Protein AF-A0A7V5KHJ9-F1 (afdb_monomer)

Sequence (551 aa):
MRNWPEVLVVVAAVSFSAGIIAHALFMPPSRAYLGFVQVDQPVYYACARELFENGNGIFYANPYSNLPDSPRLFSHLYFILVGWFWHLTGISFTWIDGFVRLLLGPIFLLLAAKIFRLIHGWSRTANWLLALMLVGGGLAWAVALLATSTDLLTSDLAQAKSGSWFEFVFFCFKDQFFNAEGGYGDWQISLIRNLMYSPEVFYHLLYFATVLAFLRSSYWLGVLGVFLTWWSHPYTGLALAGVSGLWLAVESFQGTRPARAPFAAVCAITAVFVYYYAVFLPNDPEYRSVYDQMKQFSAHMLLSQIIPAYGLVFPLGVAAFWPKYFRPQWQRPEIRFVVCWFVVTGFLNYHDKLMPFGPKVQPLHFSHGYLYAALALLLPLGLHAIVSELRPQRAQRLMERWAVILCFLHLPDNILWCAHTVINLPRKSIVFAPLKEEIELLKDLESIPTTETIIEHSLRVGGGNVTRLIPVLTHHRAVYAHLFNTPYAEQKQVLVGDFITSPSKKLVKETSATAILVDRDQLPLLKEKLGDSVGSVILEHGDTIVVKCDP

Nearest PDB structures (foldseek):
  8if8-assembly1_C  TM=4.961E-01  e=8.139E-06  Mycobacterium tuberculosis H37Rv
  9gaw-assembly1_O  TM=1.919E-01  e=2.291E+00  Homo sapiens
  4d2c-assembly1_A  TM=1.106E-01  e=1.253E+00  Streptococcus thermophilus LMG 18311
  5k3i-assembly3_F  TM=1.368E-01  e=4.375E+00  Caenorhabditis elegans

pLDDT: mean 93.82, std 7.07, range [52.75, 98.88]

Mean predicted aligned error: 4.48 Å

Solvent-accessible surface area (backbone atoms only — not comparable to full-atom values): 27800 Å² total; per-residue (Å²): 124,93,61,51,43,63,51,49,46,40,53,51,34,37,51,54,37,47,53,58,55,51,47,64,81,69,54,56,90,65,36,36,73,42,66,28,73,43,81,68,50,51,54,56,48,11,47,13,51,21,16,70,75,62,34,76,65,61,30,11,26,62,44,40,40,45,57,94,78,52,62,57,75,46,64,40,50,59,32,41,56,51,22,52,51,30,72,76,66,69,54,52,67,46,58,52,44,52,46,43,19,48,56,42,28,32,49,27,54,50,37,47,48,50,48,50,36,72,74,65,50,89,46,76,38,44,42,30,44,48,34,25,48,50,54,22,33,15,32,17,53,60,54,6,53,52,51,34,52,48,48,69,72,70,50,87,73,83,75,73,65,95,72,54,72,67,58,50,54,50,49,46,30,52,51,34,25,54,59,44,35,48,83,53,61,86,36,20,45,29,50,56,53,31,49,71,37,41,68,53,26,53,53,44,31,41,50,35,51,19,51,46,26,44,71,68,68,38,44,68,60,18,43,52,27,41,50,53,30,39,42,47,35,66,65,61,15,51,50,51,42,47,18,51,37,52,28,25,48,54,37,37,73,67,65,80,52,95,22,58,67,49,29,53,49,42,50,51,49,48,51,54,51,47,40,44,67,72,52,56,46,55,71,38,69,54,52,36,40,23,52,56,52,50,50,69,46,80,40,72,75,56,79,84,36,49,46,26,56,40,25,69,45,47,64,32,14,58,40,24,66,43,64,89,62,26,60,72,47,57,77,38,68,63,50,43,39,41,49,30,33,33,53,43,31,45,45,51,36,39,35,62,76,75,35,77,88,52,89,58,67,31,23,37,74,45,29,56,16,53,35,46,50,26,26,42,69,30,25,68,52,6,47,48,44,53,40,37,74,75,38,60,97,47,24,77,69,48,47,36,55,49,24,48,51,52,27,63,64,15,31,55,33,37,51,53,50,50,54,52,48,58,76,40,34,67,77,74,10,69,54,18,36,32,50,30,66,51,55,52,45,41,52,58,54,47,66,51,92,66,76,38,21,32,37,66,52,57,54,89,72,61,81,80,49,57,47,51,41,34,33,49,70,27,80,34,24,21,50,58,40,39,81,62,61,11,47,51,28,71,62,35,48,49,52,43,51,47,35,47,76,56,54,38,59,66,54,36,40,76,54,51,22,37,24,39,38,30,32,58,87,52,46,64,58,48,39,69,55,34,41,86,36,51,54,60,74,78,44,79,51,89,61,39,30,32,28,33,30,69,82

Secondary structure (DSSP, 8-state):
-TTHHHHHHHHHHHHHHHHHHHGGGS--TTB------STTHHHHHHHHHHHHHSS-SS-B--TT---TT----B--HHHHHHHHHHHHH---HHHHHHHHHHHHHHHHHHHHHHHHHHHH-S-HHHHHHHHHHHH---SHHHHHHHHHHHHHHHS------SS-HHHHHHHHHHHHHHHHHGGGGGGT-SGGGGGG-HHHHHHHHHHHHHHHHHHTT-HHHHHHHHHHHHHH-HHHHHHHHHHHHHHHHHHHHHTSSS-HHHHHHHHHHHHHHHHIIIIIGGGSHHHHHHHHHHHHS-----GGGHHHHHTTHHHHHHGGG-HHHHHHHTTSHHHHHHHHHHHHHHHHHTHHHH-TTS----GGGGTTTHHHHHHHHHHHHHHHHHHHHH-GGGHHHHHHHHHHHHHHHHHHHHHHHHHHHHHHHHHH-TTTS-BHHHHHHHHHHHTSSS--EEEE---SSSTT-HHHHHHHHSS-EESS--TTTSTTHHHHHHHHHHHHHS--HHHHHHHT-SEEEEEGGGHHHHHHHHGGGEEEEEEEETTEEEEEE--

Structure (mmCIF, N/CA/C/O backbone):
data_AF-A0A7V5KHJ9-F1
#
_entry.id   AF-A0A7V5KHJ9-F1
#
loop_
_atom_site.group_PDB
_atom_site.id
_atom_site.type_symbol
_atom_site.label_atom_id
_atom_site.label_alt_id
_atom_site.label_comp_id
_atom_site.label_asym_id
_atom_site.label_entity_id
_atom_site.label_seq_id
_atom_site.pdbx_PDB_ins_code
_atom_site.Cartn_x
_atom_site.Cartn_y
_atom_site.Cartn_z
_atom_site.occupancy
_atom_site.B_iso_or_equiv
_atom_site.auth_seq_id
_atom_site.auth_comp_id
_atom_site.auth_asym_id
_atom_site.auth_atom_id
_atom_site.pdbx_PDB_model_num
ATOM 1 N N . MET A 1 1 ? -26.989 17.628 10.004 1.00 74.56 1 MET A N 1
ATOM 2 C CA . MET A 1 1 ? -27.085 16.530 9.014 1.00 74.56 1 MET A CA 1
ATOM 3 C C . MET A 1 1 ? -26.601 15.231 9.645 1.00 74.56 1 MET A C 1
ATOM 5 O O . MET A 1 1 ? -25.564 15.251 10.294 1.00 74.56 1 MET A O 1
ATOM 9 N N . ARG A 1 2 ? -27.350 14.127 9.528 1.00 90.06 2 ARG A N 1
ATOM 10 C CA . ARG A 1 2 ? -27.015 12.851 10.195 1.00 90.06 2 ARG A CA 1
ATOM 11 C C . ARG A 1 2 ? -25.802 12.149 9.562 1.00 90.06 2 ARG A C 1
ATOM 13 O O . ARG A 1 2 ? -24.950 11.683 10.310 1.00 90.06 2 ARG A O 1
ATOM 20 N N . ASN A 1 3 ? -25.693 12.187 8.232 1.00 95.25 3 ASN A N 1
ATOM 21 C CA . ASN A 1 3 ? -24.713 11.430 7.435 1.00 95.25 3 ASN A CA 1
ATOM 22 C C . ASN A 1 3 ? -23.603 12.315 6.830 1.00 95.25 3 ASN A C 1
ATOM 24 O O . ASN A 1 3 ? -23.093 12.029 5.751 1.00 95.25 3 ASN A O 1
ATOM 28 N N . TRP A 1 4 ? -23.293 13.461 7.449 1.00 97.62 4 TRP A N 1
ATOM 29 C CA . TRP A 1 4 ? -22.321 14.391 6.861 1.00 97.62 4 TRP A CA 1
ATOM 30 C C . TRP A 1 4 ? -20.896 13.816 6.750 1.00 97.62 4 TRP A C 1
ATOM 32 O O . TRP A 1 4 ? -20.259 14.139 5.752 1.00 97.62 4 TRP A O 1
ATOM 42 N N . PRO A 1 5 ? -20.384 12.968 7.675 1.00 97.88 5 PRO A N 1
ATOM 43 C CA . PRO A 1 5 ? -19.052 12.378 7.510 1.00 97.88 5 PRO A CA 1
ATOM 44 C C . PRO A 1 5 ? -18.979 11.449 6.298 1.00 97.88 5 PRO A C 1
ATOM 46 O O . PRO A 1 5 ? -17.992 11.453 5.573 1.00 97.88 5 PRO A O 1
ATOM 49 N N . GLU A 1 6 ? -20.042 10.682 6.054 1.00 98.00 6 GLU A N 1
ATOM 50 C CA . GLU A 1 6 ? -20.153 9.789 4.904 1.00 98.00 6 GLU A CA 1
ATOM 51 C C . GLU A 1 6 ? -20.200 10.579 3.583 1.00 98.00 6 GLU A C 1
ATOM 53 O O . GLU A 1 6 ? -19.538 10.215 2.616 1.00 98.00 6 GLU A O 1
ATOM 58 N N . VAL A 1 7 ? -20.924 11.703 3.544 1.00 98.00 7 VAL A N 1
ATOM 59 C CA . VAL A 1 7 ? -20.916 12.601 2.374 1.00 98.00 7 VAL A CA 1
ATOM 60 C C . VAL A 1 7 ? -19.541 13.241 2.187 1.00 98.00 7 VAL A C 1
ATOM 62 O O . VAL A 1 7 ? -19.020 13.243 1.074 1.00 98.00 7 VAL A O 1
ATOM 65 N N . LEU A 1 8 ? -18.933 13.743 3.269 1.00 97.12 8 LEU A N 1
ATOM 66 C CA . LEU A 1 8 ? -17.599 14.340 3.240 1.00 97.12 8 LEU A CA 1
ATOM 67 C C . LEU A 1 8 ? -16.577 13.363 2.661 1.00 97.12 8 LEU A C 1
ATOM 69 O O . LEU A 1 8 ? -15.805 13.753 1.793 1.00 97.12 8 LEU A O 1
ATOM 73 N N . VAL A 1 9 ? -16.573 12.107 3.118 1.00 96.25 9 VAL A N 1
ATOM 74 C CA . VAL A 1 9 ? -15.572 11.139 2.668 1.00 96.25 9 VAL A CA 1
ATOM 75 C C . VAL A 1 9 ? -15.759 10.750 1.205 1.00 96.25 9 VAL A C 1
ATOM 77 O O . VAL A 1 9 ? -14.768 10.607 0.500 1.00 96.25 9 VAL A O 1
ATOM 80 N N . VAL A 1 10 ? -17.000 10.640 0.717 1.00 97.94 10 VAL A N 1
ATOM 81 C CA . VAL A 1 10 ? -17.261 10.384 -0.709 1.00 97.94 10 VAL A CA 1
ATOM 82 C C . VAL A 1 10 ? -16.743 11.546 -1.545 1.00 97.94 10 VAL A C 1
ATOM 84 O O . VAL A 1 10 ? -16.006 11.322 -2.501 1.00 97.94 10 VAL A O 1
ATOM 87 N N . VAL A 1 11 ? -17.064 12.783 -1.157 1.00 97.81 11 VAL A N 1
ATOM 88 C CA . VAL A 1 11 ? -16.577 13.976 -1.861 1.00 97.81 11 VAL A CA 1
ATOM 89 C C . VAL A 1 11 ? -15.051 14.022 -1.832 1.00 97.81 11 VAL A C 1
ATOM 91 O O . VAL A 1 11 ? -14.438 14.186 -2.883 1.00 97.81 11 VAL A O 1
ATOM 94 N N . ALA A 1 12 ? -14.428 13.820 -0.670 1.00 96.81 12 ALA A N 1
ATOM 95 C CA . ALA A 1 12 ? -12.976 13.851 -0.521 1.00 96.81 12 ALA A CA 1
ATOM 96 C C . ALA A 1 12 ? -12.289 12.759 -1.353 1.00 96.81 12 ALA A C 1
ATOM 98 O O . ALA A 1 12 ? -11.330 13.048 -2.064 1.00 96.81 12 ALA A O 1
ATOM 99 N N . ALA A 1 13 ? -12.808 11.529 -1.324 1.00 97.12 13 ALA A N 1
ATOM 100 C CA . ALA A 1 13 ? -12.238 10.402 -2.050 1.00 97.12 13 ALA A CA 1
ATOM 101 C C . ALA A 1 13 ? -12.359 10.553 -3.569 1.00 97.12 13 ALA A C 1
ATOM 103 O O . ALA A 1 13 ? -11.391 10.311 -4.294 1.00 97.12 13 ALA A O 1
ATOM 104 N N . VAL A 1 14 ? -13.524 11.005 -4.045 1.00 97.50 14 VAL A N 1
ATOM 105 C CA . VAL A 1 14 ? -13.737 11.312 -5.462 1.00 97.50 14 VAL A CA 1
ATOM 106 C C . VAL A 1 14 ? -12.848 12.474 -5.885 1.00 97.50 14 VAL A C 1
ATOM 108 O O . VAL A 1 14 ? -12.182 12.362 -6.903 1.00 97.50 14 VAL A O 1
ATOM 111 N N . SER A 1 15 ? -12.764 13.548 -5.097 1.00 96.62 15 SER A N 1
ATOM 112 C CA . SER A 1 15 ? -11.935 14.719 -5.425 1.00 96.62 15 SER A CA 1
ATOM 113 C C . SER A 1 15 ? -10.451 14.366 -5.485 1.00 96.62 15 SER A C 1
ATOM 115 O O . SER A 1 15 ? -9.763 14.774 -6.414 1.00 96.62 15 SER A O 1
ATOM 117 N N . PHE A 1 16 ? -9.963 13.570 -4.532 1.00 95.62 16 PHE A N 1
ATOM 118 C CA . PHE A 1 16 ? -8.582 13.101 -4.512 1.00 95.62 16 PHE A CA 1
ATOM 119 C C . PHE A 1 16 ? -8.267 12.242 -5.743 1.00 95.62 16 PHE A C 1
ATOM 121 O O . PHE A 1 16 ? -7.328 12.532 -6.482 1.00 95.62 16 PHE A O 1
ATOM 128 N N . SER A 1 17 ? -9.097 11.232 -6.014 1.00 95.62 17 SER A N 1
ATOM 129 C CA . SER A 1 17 ? -8.905 10.321 -7.149 1.00 95.62 17 SER A CA 1
ATOM 130 C C . SER A 1 17 ? -9.048 11.046 -8.492 1.00 95.62 17 SER A C 1
ATOM 132 O O . SER A 1 17 ? -8.240 10.852 -9.398 1.00 95.62 17 SER A O 1
ATOM 134 N N . ALA A 1 18 ? -10.034 11.937 -8.607 1.00 95.62 18 ALA A N 1
ATOM 135 C CA . ALA A 1 18 ? -10.229 12.776 -9.781 1.00 95.62 18 ALA A CA 1
ATOM 136 C C . ALA A 1 18 ? -9.063 13.747 -9.980 1.00 95.62 18 ALA A C 1
ATOM 138 O O . ALA A 1 18 ? -8.682 13.973 -11.119 1.00 95.62 18 ALA A O 1
ATOM 139 N N . GLY A 1 19 ? -8.455 14.273 -8.912 1.00 95.25 19 GLY A N 1
ATOM 140 C CA . GLY A 1 19 ? -7.255 15.109 -9.000 1.00 95.25 19 GLY A CA 1
ATOM 141 C C . GLY A 1 19 ? -6.078 14.378 -9.649 1.00 95.25 19 GLY A C 1
ATOM 142 O O . GLY A 1 19 ? -5.422 14.930 -10.528 1.00 95.25 19 GLY A O 1
ATOM 143 N N . ILE A 1 20 ? -5.864 13.107 -9.294 1.00 94.69 20 ILE A N 1
ATOM 144 C CA . ILE A 1 20 ? -4.830 12.252 -9.901 1.00 94.69 20 ILE A CA 1
ATOM 145 C C . ILE A 1 20 ? -5.108 12.014 -11.392 1.00 94.69 20 ILE A C 1
ATOM 147 O O . ILE A 1 20 ? -4.185 12.042 -12.205 1.00 94.69 20 ILE A O 1
ATOM 151 N N . ILE A 1 21 ? -6.372 11.801 -11.761 1.00 94.19 21 ILE A N 1
ATOM 152 C CA . ILE A 1 21 ? -6.788 11.557 -13.152 1.00 94.19 21 ILE A CA 1
ATOM 153 C C . ILE A 1 21 ? -6.770 12.844 -13.980 1.00 94.19 21 ILE A C 1
ATOM 155 O O . ILE A 1 21 ? -6.375 12.826 -15.142 1.00 94.19 21 ILE A O 1
ATOM 159 N N . ALA A 1 22 ? -7.129 13.980 -13.382 1.00 94.75 22 ALA A N 1
ATOM 160 C CA . ALA A 1 22 ? -7.179 15.278 -14.045 1.00 94.75 22 ALA A CA 1
ATOM 161 C C . ALA A 1 22 ? -5.815 15.702 -14.598 1.00 94.75 22 ALA A C 1
ATOM 163 O O . ALA A 1 22 ? -5.767 16.422 -15.591 1.00 94.75 22 ALA A O 1
ATOM 164 N N . HIS A 1 23 ? -4.710 15.207 -14.030 1.00 93.38 23 HIS A N 1
ATOM 165 C CA . HIS A 1 23 ? -3.379 15.394 -14.603 1.00 93.38 23 HIS A CA 1
ATOM 166 C C . HIS A 1 23 ? -3.293 14.975 -16.074 1.00 93.38 23 HIS A C 1
ATOM 168 O O . HIS A 1 23 ? -2.587 15.643 -16.822 1.00 93.38 23 HIS A O 1
ATOM 174 N N . ALA A 1 24 ? -4.045 13.961 -16.514 1.00 92.81 24 ALA A N 1
ATOM 175 C CA . ALA A 1 24 ? -4.109 13.553 -17.918 1.00 92.81 24 ALA A CA 1
ATOM 176 C C . ALA A 1 24 ? -4.522 14.695 -18.867 1.00 92.81 24 ALA A C 1
ATOM 178 O O . ALA A 1 24 ? -4.112 14.706 -20.023 1.00 92.81 24 ALA A O 1
ATOM 179 N N . LEU A 1 25 ? -5.302 15.667 -18.377 1.00 92.56 25 LEU A N 1
ATOM 180 C CA . LEU A 1 25 ? -5.793 16.812 -19.150 1.00 92.56 25 LEU A CA 1
ATOM 181 C C . LEU A 1 25 ? -4.789 17.970 -19.225 1.00 92.56 25 LEU A C 1
ATOM 183 O O . LEU A 1 25 ? -4.914 18.831 -20.091 1.00 92.56 25 LEU A O 1
ATOM 187 N N . PHE A 1 26 ? -3.815 18.011 -18.312 1.00 90.50 26 PHE A N 1
ATOM 188 C CA . PHE A 1 26 ? -2.888 19.136 -18.146 1.00 90.50 26 PHE A CA 1
ATOM 189 C C . PHE A 1 26 ? -1.421 18.739 -18.355 1.00 90.50 26 PHE A C 1
ATOM 191 O O . PHE A 1 26 ? -0.519 19.502 -18.002 1.00 90.50 26 PHE A O 1
ATOM 198 N N . MET A 1 27 ? -1.160 17.546 -18.899 1.00 88.25 27 MET A N 1
ATOM 199 C CA . MET A 1 27 ? 0.205 17.120 -19.199 1.00 88.25 27 MET A CA 1
ATOM 200 C C . MET A 1 27 ? 0.820 17.974 -20.314 1.00 88.25 27 MET A C 1
ATOM 202 O O . MET A 1 27 ? 0.152 18.256 -21.312 1.00 88.25 27 MET A O 1
ATOM 206 N N . PRO A 1 28 ? 2.105 18.356 -20.193 1.00 90.44 28 PRO A N 1
ATOM 207 C CA . PRO A 1 28 ? 2.846 18.916 -21.313 1.00 90.44 28 PRO A CA 1
ATOM 208 C C . PRO A 1 28 ? 2.813 17.965 -22.522 1.00 90.44 28 PRO A C 1
ATOM 210 O O . PRO A 1 28 ? 2.883 16.752 -22.321 1.00 90.44 28 PRO A O 1
ATOM 213 N N . PRO A 1 29 ? 2.807 18.469 -23.771 1.00 91.06 29 PRO A N 1
ATOM 214 C CA . PRO A 1 29 ? 2.778 17.621 -24.970 1.00 91.06 29 PRO A CA 1
ATOM 215 C C . PRO A 1 29 ? 3.926 16.603 -25.078 1.00 91.06 29 PRO A C 1
ATOM 217 O O . PRO A 1 29 ? 3.782 15.595 -25.764 1.00 91.06 29 PRO A O 1
ATOM 220 N N . SER A 1 30 ? 5.051 16.855 -24.400 1.00 90.62 30 SER A N 1
ATOM 221 C CA . SER A 1 30 ? 6.228 15.976 -24.343 1.00 90.62 30 SER A CA 1
ATOM 222 C C . SER A 1 30 ? 6.110 14.827 -23.336 1.00 90.62 30 SER A C 1
ATOM 224 O O . SER A 1 30 ? 7.033 14.024 -23.205 1.00 90.62 30 SER A O 1
ATOM 226 N N . ARG A 1 31 ? 5.006 14.740 -22.590 1.00 91.81 31 ARG A N 1
ATOM 227 C CA . ARG A 1 31 ? 4.792 13.760 -21.521 1.00 91.81 31 ARG A CA 1
ATOM 228 C C . ARG A 1 31 ? 3.531 12.949 -21.798 1.00 91.81 31 ARG A C 1
ATOM 230 O O . ARG A 1 31 ? 2.519 13.493 -22.234 1.00 91.81 31 ARG A O 1
ATOM 237 N N . ALA A 1 32 ? 3.580 11.652 -21.522 1.00 92.44 32 ALA A N 1
ATOM 238 C CA . ALA A 1 32 ? 2.430 10.760 -21.626 1.00 92.44 32 ALA A CA 1
ATOM 239 C C . ALA A 1 32 ? 1.888 10.439 -20.231 1.00 92.44 32 ALA A C 1
ATOM 241 O O . ALA A 1 32 ? 2.655 10.159 -19.319 1.00 92.44 32 ALA A O 1
ATOM 242 N N . TYR A 1 33 ? 0.568 10.465 -20.051 1.00 94.44 33 TYR A N 1
ATOM 243 C CA . TYR A 1 33 ? -0.051 10.103 -18.777 1.00 94.44 33 TYR A CA 1
ATOM 244 C C . TYR A 1 33 ? -0.193 8.582 -18.652 1.00 94.44 33 TYR A C 1
ATOM 246 O O . TYR A 1 33 ? -0.931 7.975 -19.426 1.00 94.44 33 TYR A O 1
ATOM 254 N N . LEU A 1 34 ? 0.464 7.986 -17.652 1.00 92.56 34 LEU A N 1
ATOM 255 C CA . LEU A 1 34 ? 0.248 6.585 -17.263 1.00 92.56 34 LEU A CA 1
ATOM 256 C C . LEU A 1 34 ? -0.481 6.437 -15.921 1.00 92.56 34 LEU A C 1
ATOM 258 O O . LEU A 1 34 ? -1.033 5.374 -15.647 1.00 92.56 34 LEU A O 1
ATOM 262 N N . GLY A 1 35 ? -0.498 7.479 -15.084 1.00 89.94 35 GLY A N 1
ATOM 263 C CA . GLY A 1 35 ? -1.265 7.502 -13.833 1.00 89.94 35 GLY A CA 1
ATOM 264 C C . GLY A 1 35 ? -0.669 6.697 -12.670 1.00 89.94 35 GLY A C 1
ATOM 265 O O . GLY A 1 35 ? -1.200 6.758 -11.561 1.00 89.94 35 GLY A O 1
ATOM 266 N N . PHE A 1 36 ? 0.457 6.002 -12.871 1.00 92.00 36 PHE A N 1
ATOM 267 C CA . PHE A 1 36 ? 1.145 5.255 -11.815 1.00 92.00 36 PHE A CA 1
ATOM 268 C C . PHE A 1 36 ? 1.866 6.203 -10.850 1.00 92.00 36 PHE A C 1
ATOM 270 O O . PHE A 1 36 ? 2.854 6.860 -11.178 1.00 92.00 36 PHE A O 1
ATOM 277 N N . VAL A 1 37 ? 1.360 6.305 -9.629 1.00 91.19 37 VAL A N 1
ATOM 278 C CA . VAL A 1 37 ? 1.786 7.314 -8.653 1.00 91.19 37 VAL A CA 1
ATOM 279 C C . VAL A 1 37 ? 3.024 6.924 -7.842 1.00 91.19 37 VAL A C 1
ATOM 281 O O . VAL A 1 37 ? 3.583 7.768 -7.143 1.00 91.19 37 VAL A O 1
ATOM 284 N N . GLN A 1 38 ? 3.455 5.666 -7.937 1.00 89.56 38 GLN A N 1
ATOM 285 C CA . GLN A 1 38 ? 4.657 5.125 -7.305 1.00 89.56 38 GLN A CA 1
ATOM 286 C C . GLN A 1 38 ? 5.388 4.229 -8.306 1.00 89.56 38 GLN A C 1
ATOM 288 O O . GLN A 1 38 ? 4.754 3.554 -9.115 1.00 89.56 38 GLN A O 1
ATOM 293 N N . VAL A 1 39 ? 6.717 4.197 -8.208 1.00 86.38 39 VAL A N 1
ATOM 294 C CA . VAL A 1 39 ? 7.599 3.401 -9.074 1.00 86.38 39 VAL A CA 1
ATOM 295 C C . VAL A 1 39 ? 7.303 1.898 -9.067 1.00 86.38 39 VAL A C 1
ATOM 297 O O . VAL A 1 39 ? 7.525 1.256 -10.085 1.00 86.38 39 VAL A O 1
ATOM 300 N N . ASP A 1 40 ? 6.753 1.361 -7.975 1.00 88.62 40 ASP A N 1
ATOM 301 C CA . ASP A 1 40 ? 6.418 -0.063 -7.853 1.00 88.62 40 ASP A CA 1
ATOM 302 C C . ASP A 1 40 ? 5.034 -0.403 -8.431 1.00 88.62 40 ASP A C 1
ATOM 304 O O . ASP A 1 40 ? 4.736 -1.566 -8.674 1.00 88.62 40 ASP A O 1
ATOM 308 N N . GLN A 1 41 ? 4.165 0.582 -8.689 1.00 91.12 41 GLN A N 1
ATOM 309 C CA . GLN A 1 41 ? 2.826 0.301 -9.220 1.00 91.12 41 GLN A CA 1
ATOM 310 C C . GLN A 1 41 ? 2.798 -0.406 -10.581 1.00 91.12 41 GLN A C 1
ATOM 312 O O . GLN A 1 41 ? 1.966 -1.299 -10.744 1.00 91.12 41 GLN A O 1
ATOM 317 N N . PRO A 1 42 ? 3.672 -0.068 -11.549 1.00 92.31 42 PRO A N 1
ATOM 318 C CA . PRO A 1 42 ? 3.755 -0.785 -12.816 1.00 92.31 42 PRO A CA 1
ATOM 319 C C . PRO A 1 42 ? 3.962 -2.298 -12.651 1.00 92.31 42 PRO A C 1
ATOM 321 O O . PRO A 1 42 ? 3.442 -3.061 -13.460 1.00 92.31 42 PRO A O 1
ATOM 324 N N . VAL A 1 43 ? 4.620 -2.746 -11.573 1.00 94.38 43 VAL A N 1
ATOM 325 C CA . VAL A 1 43 ? 4.847 -4.173 -11.276 1.00 94.38 43 VAL A CA 1
ATOM 326 C C . VAL A 1 43 ? 3.528 -4.935 -11.187 1.00 94.38 43 VAL A C 1
ATOM 328 O O . VAL A 1 43 ? 3.409 -6.029 -11.728 1.00 94.38 43 VAL A O 1
ATOM 331 N N . TYR A 1 44 ? 2.509 -4.353 -10.552 1.00 94.88 44 TYR A N 1
ATOM 332 C CA . TYR A 1 44 ? 1.197 -4.988 -10.417 1.00 94.88 44 TYR A CA 1
ATOM 333 C C . TYR A 1 44 ? 0.530 -5.236 -11.774 1.00 94.88 44 TYR A C 1
ATOM 335 O O . TYR A 1 44 ? -0.173 -6.230 -11.952 1.00 94.88 44 TYR A O 1
ATOM 343 N N . TYR A 1 45 ? 0.773 -4.347 -12.734 1.00 95.12 45 TYR A N 1
ATOM 344 C CA . TYR A 1 45 ? 0.208 -4.417 -14.077 1.00 95.12 45 TYR A CA 1
ATOM 345 C C . TYR A 1 45 ? 1.011 -5.326 -15.002 1.00 95.12 45 TYR A C 1
ATOM 347 O O . TYR A 1 45 ? 0.405 -6.067 -15.770 1.00 95.12 45 TYR A O 1
ATOM 355 N N . ALA A 1 46 ? 2.337 -5.361 -14.849 1.00 96.62 46 ALA A N 1
ATOM 356 C CA . ALA A 1 46 ? 3.172 -6.392 -15.459 1.00 96.62 46 ALA A CA 1
ATOM 357 C C . ALA A 1 46 ? 2.712 -7.791 -15.012 1.00 96.62 46 ALA A C 1
ATOM 359 O O . ALA A 1 46 ? 2.437 -8.647 -15.842 1.00 96.62 46 ALA A O 1
ATOM 360 N N . CYS A 1 47 ? 2.488 -8.001 -13.708 1.00 97.38 47 CYS A N 1
ATOM 361 C CA . CYS A 1 47 ? 1.953 -9.266 -13.188 1.00 97.38 47 CYS A CA 1
ATOM 362 C C . CYS A 1 47 ? 0.560 -9.601 -13.754 1.00 97.38 47 CYS A C 1
ATOM 364 O O . CYS A 1 47 ? 0.267 -10.759 -14.044 1.00 97.38 47 CYS A O 1
ATOM 366 N N . ALA A 1 48 ? -0.313 -8.599 -13.906 1.00 97.44 48 ALA A N 1
ATOM 367 C CA . ALA A 1 48 ? -1.647 -8.789 -14.472 1.00 97.44 48 ALA A CA 1
ATOM 368 C C . ALA A 1 48 ? -1.610 -9.167 -15.963 1.00 97.44 48 ALA A C 1
ATOM 370 O O . ALA A 1 48 ? -2.418 -9.983 -16.406 1.00 97.44 48 ALA A O 1
ATOM 371 N N . ARG A 1 49 ? -0.675 -8.596 -16.728 1.00 96.19 49 ARG A N 1
ATOM 372 C CA . ARG A 1 49 ? -0.427 -8.928 -18.136 1.00 96.19 49 ARG A CA 1
ATOM 373 C C . ARG A 1 49 ? 0.142 -10.343 -18.283 1.00 96.19 49 ARG A C 1
ATOM 375 O O . ARG A 1 49 ? -0.383 -11.144 -19.058 1.00 96.19 49 ARG A O 1
ATOM 382 N N . GLU A 1 50 ? 1.119 -10.684 -17.444 1.00 96.75 50 GLU A N 1
ATOM 383 C CA . GLU A 1 50 ? 1.844 -11.962 -17.456 1.00 96.75 50 GLU A CA 1
ATOM 384 C C . GLU A 1 50 ? 0.935 -13.189 -17.285 1.00 96.75 50 GLU A C 1
ATOM 386 O O . GLU A 1 50 ? 1.268 -14.282 -17.739 1.00 96.75 50 GLU A O 1
ATOM 391 N N . LEU A 1 51 ? -0.253 -13.018 -16.690 1.00 97.19 51 LEU A N 1
ATOM 392 C CA . LEU A 1 51 ? -1.294 -14.052 -16.617 1.00 97.19 51 LEU A CA 1
ATOM 393 C C . LEU A 1 51 ? -1.676 -14.637 -17.979 1.00 97.19 51 LEU A C 1
ATOM 395 O O . LEU A 1 51 ? -2.060 -15.809 -18.031 1.00 97.19 51 LEU A O 1
ATOM 399 N N . PHE A 1 52 ? -1.594 -13.844 -19.047 1.00 96.19 52 PHE A N 1
ATOM 400 C CA . PHE A 1 52 ? -1.981 -14.253 -20.398 1.00 96.19 52 PHE A CA 1
ATOM 401 C C . PHE A 1 52 ? -0.787 -14.478 -21.320 1.00 96.19 52 PHE A C 1
ATOM 403 O O . PHE A 1 52 ? -0.894 -15.290 -22.233 1.00 96.19 52 PHE A O 1
ATOM 410 N N . GLU A 1 53 ? 0.342 -13.813 -21.075 1.00 93.38 53 GLU A N 1
ATOM 411 C CA . GLU A 1 53 ? 1.518 -13.922 -21.948 1.00 93.38 53 GLU A CA 1
ATOM 412 C C . GLU A 1 53 ? 2.328 -15.179 -21.665 1.00 93.38 53 GLU A C 1
ATOM 414 O O . GLU A 1 53 ? 2.553 -15.987 -22.561 1.00 93.38 53 GLU A O 1
ATOM 419 N N . ASN A 1 54 ? 2.688 -15.399 -20.399 1.00 92.69 54 ASN A N 1
ATOM 420 C CA . ASN A 1 54 ? 3.386 -16.611 -19.974 1.00 92.69 54 ASN A CA 1
ATOM 421 C C . ASN A 1 54 ? 2.660 -17.327 -18.832 1.00 92.69 54 ASN A C 1
ATOM 423 O O . ASN A 1 54 ? 3.270 -18.130 -18.129 1.00 92.69 54 ASN A O 1
ATOM 427 N N . GLY A 1 55 ? 1.365 -17.070 -18.644 1.00 95.38 55 GLY A N 1
ATOM 428 C CA . GLY A 1 55 ? 0.536 -17.657 -17.594 1.00 95.38 55 GLY A CA 1
ATOM 429 C C . GLY A 1 55 ? -0.511 -18.650 -18.105 1.00 95.38 55 GLY A C 1
ATOM 430 O O . GLY A 1 55 ? -0.389 -19.250 -19.174 1.00 95.38 55 GLY A O 1
ATOM 431 N N . ASN A 1 56 ? -1.536 -18.882 -17.287 1.00 96.62 56 ASN A N 1
ATOM 432 C CA . ASN A 1 56 ? -2.719 -19.676 -17.641 1.00 96.62 56 ASN A CA 1
ATOM 433 C C . ASN A 1 56 ? -4.041 -19.002 -17.218 1.00 96.62 56 ASN A C 1
ATOM 435 O O . ASN A 1 56 ? -5.049 -19.678 -17.015 1.00 96.62 56 ASN A O 1
ATOM 439 N N . GLY A 1 57 ? -4.023 -17.681 -17.020 1.00 96.62 57 GLY A N 1
ATOM 440 C CA . GLY A 1 57 ? -5.163 -16.891 -16.548 1.00 96.62 57 GLY A CA 1
ATOM 441 C C . GLY A 1 57 ? -5.410 -16.928 -15.032 1.00 96.62 57 GLY A C 1
ATOM 442 O O . GLY A 1 57 ? -6.267 -16.191 -14.546 1.00 96.62 57 GLY A O 1
ATOM 443 N N . ILE A 1 58 ? -4.677 -17.751 -14.270 1.00 97.75 58 ILE A N 1
ATOM 444 C CA . ILE A 1 58 ? -4.753 -17.816 -12.792 1.00 97.75 58 ILE A CA 1
ATOM 445 C C . ILE A 1 58 ? -3.360 -17.762 -12.160 1.00 97.75 58 ILE A C 1
ATOM 447 O O . ILE A 1 58 ? -3.156 -17.093 -11.143 1.00 97.75 58 ILE A O 1
ATOM 451 N N . PHE A 1 59 ? -2.420 -18.486 -12.761 1.00 98.25 59 PHE A N 1
ATOM 452 C CA . PHE A 1 59 ? -1.015 -18.515 -12.404 1.00 98.25 59 PHE A CA 1
ATOM 453 C C . PHE A 1 59 ? -0.188 -17.821 -13.482 1.00 98.25 59 PHE A C 1
ATOM 455 O O . PHE A 1 59 ? -0.481 -17.952 -14.674 1.00 98.25 59 PHE A O 1
ATOM 462 N N . TYR A 1 60 ? 0.845 -17.104 -13.058 1.00 97.62 60 TYR A N 1
ATOM 463 C CA . TYR A 1 60 ? 1.749 -16.352 -13.922 1.00 97.62 60 TYR A CA 1
ATOM 464 C C . TYR A 1 60 ? 3.208 -16.547 -13.483 1.00 97.62 60 TYR A C 1
ATOM 466 O O . TYR A 1 60 ? 3.472 -16.977 -12.354 1.00 97.62 60 TYR A O 1
ATOM 474 N N . ALA A 1 61 ? 4.140 -16.311 -14.406 1.00 96.88 61 ALA A N 1
ATOM 475 C CA . ALA A 1 61 ? 5.580 -16.316 -14.144 1.00 96.88 61 ALA A CA 1
ATOM 476 C C . ALA A 1 61 ? 6.031 -14.974 -13.540 1.00 96.88 61 ALA A C 1
ATOM 478 O O . ALA A 1 61 ? 5.216 -14.073 -13.376 1.00 96.88 61 ALA A O 1
ATOM 479 N N . ASN A 1 62 ? 7.303 -14.804 -13.173 1.00 96.94 62 ASN A N 1
ATOM 480 C CA . ASN A 1 62 ? 7.772 -13.468 -12.798 1.00 96.94 62 ASN A CA 1
ATOM 481 C C . ASN A 1 62 ? 7.942 -12.615 -14.074 1.00 96.94 62 ASN A C 1
ATOM 483 O O . ASN A 1 62 ? 8.853 -12.915 -14.846 1.00 96.94 62 ASN A O 1
ATOM 487 N N . PRO A 1 63 ? 7.169 -11.528 -14.287 1.00 96.12 63 PRO A N 1
ATOM 488 C CA . PRO A 1 63 ? 7.300 -10.707 -15.498 1.00 96.12 63 PRO A CA 1
ATOM 489 C C . PRO A 1 63 ? 8.661 -10.003 -15.612 1.00 96.12 63 PRO A C 1
ATOM 491 O O . PRO A 1 63 ? 9.050 -9.549 -16.682 1.00 96.12 63 PRO A O 1
ATOM 494 N N . TYR A 1 64 ? 9.405 -9.902 -14.508 1.00 96.12 64 TYR A N 1
ATOM 495 C CA . TYR A 1 64 ? 10.752 -9.331 -14.472 1.00 96.12 64 TYR A CA 1
ATOM 496 C C . TYR A 1 64 ? 11.856 -10.395 -14.577 1.00 96.12 64 TYR A C 1
ATOM 498 O O . TYR A 1 64 ? 13.039 -10.076 -14.421 1.00 96.12 64 TYR A O 1
ATOM 506 N N . SER A 1 65 ? 11.499 -11.659 -14.819 1.00 95.69 65 SER A N 1
ATOM 507 C CA . SER A 1 65 ? 12.466 -12.663 -15.250 1.00 95.69 65 SER A CA 1
ATOM 508 C C . SER A 1 65 ? 12.871 -12.404 -16.701 1.00 95.69 65 SER A C 1
ATOM 510 O O . SER A 1 65 ? 12.051 -12.053 -17.545 1.00 95.69 65 SER A O 1
ATOM 512 N N . ASN A 1 66 ? 14.153 -12.598 -16.998 1.00 93.06 66 ASN A N 1
ATOM 513 C CA . ASN A 1 66 ? 14.682 -12.605 -18.361 1.00 93.06 66 ASN A CA 1
ATOM 514 C C . ASN A 1 66 ? 14.709 -14.023 -18.963 1.00 93.06 66 ASN A C 1
ATOM 516 O O . ASN A 1 66 ? 15.150 -14.187 -20.100 1.00 93.06 66 ASN A O 1
ATOM 520 N N . LEU A 1 67 ? 14.256 -15.035 -18.211 1.00 91.56 67 LEU A N 1
ATOM 521 C CA . LEU A 1 67 ? 14.230 -16.431 -18.632 1.00 91.56 67 LEU A CA 1
ATOM 522 C C . LEU A 1 67 ? 12.904 -16.763 -19.334 1.00 91.56 67 LEU A C 1
ATOM 524 O O . LEU A 1 67 ? 11.831 -16.463 -18.801 1.00 91.56 67 LEU A O 1
ATOM 528 N N . PRO A 1 68 ? 12.941 -17.399 -20.518 1.00 86.56 68 PRO A N 1
ATOM 529 C CA . PRO A 1 68 ? 11.733 -17.741 -21.262 1.00 86.56 68 PRO A CA 1
ATOM 530 C C . PRO A 1 68 ? 10.887 -18.842 -20.630 1.00 86.56 68 PRO A C 1
ATOM 532 O O . PRO A 1 68 ? 9.695 -18.935 -20.913 1.00 86.56 68 PRO A O 1
ATOM 535 N N . ASP A 1 69 ? 11.493 -19.652 -19.775 1.00 90.31 69 ASP A N 1
ATOM 536 C CA . ASP A 1 69 ? 10.913 -20.800 -19.094 1.00 90.31 69 ASP A CA 1
ATOM 537 C C . ASP A 1 69 ? 10.656 -20.542 -17.598 1.00 90.31 69 ASP A C 1
ATOM 539 O O . ASP A 1 69 ? 10.478 -21.494 -16.834 1.00 90.31 69 ASP A O 1
ATOM 543 N N . SER A 1 70 ? 10.593 -19.268 -17.177 1.00 94.56 70 SER A N 1
ATOM 544 C CA . SER A 1 70 ? 10.263 -18.896 -15.794 1.00 94.56 70 SER A CA 1
ATOM 545 C C . SER A 1 70 ? 8.947 -19.565 -15.347 1.00 94.56 70 SER A C 1
ATOM 547 O O . SER A 1 70 ? 7.946 -19.553 -16.079 1.00 94.56 70 SER A O 1
ATOM 549 N N . PRO A 1 71 ? 8.919 -20.201 -14.163 1.00 95.62 71 PRO A N 1
ATOM 550 C CA . PRO A 1 71 ? 7.809 -21.052 -13.773 1.00 95.62 71 PRO A CA 1
ATOM 551 C C . PRO A 1 71 ? 6.576 -20.244 -13.350 1.00 95.62 71 PRO A C 1
ATOM 553 O O . PRO A 1 71 ? 6.650 -19.224 -12.666 1.00 95.62 71 PRO A O 1
ATOM 556 N N . ARG A 1 72 ? 5.393 -20.764 -13.695 1.00 96.62 72 ARG A N 1
ATOM 557 C CA . ARG A 1 72 ? 4.081 -20.163 -13.393 1.00 96.62 72 ARG A CA 1
ATOM 558 C C . ARG A 1 72 ? 3.653 -20.436 -11.954 1.00 96.62 72 ARG A C 1
ATOM 560 O O . ARG A 1 72 ? 2.745 -21.230 -11.709 1.00 96.62 72 ARG A O 1
ATOM 567 N N . LEU A 1 73 ? 4.350 -19.837 -10.999 1.00 96.81 73 LEU A N 1
ATOM 568 C CA . LEU A 1 73 ? 4.150 -20.119 -9.576 1.00 96.81 73 LEU A CA 1
ATOM 569 C C . LEU A 1 73 ? 3.237 -19.111 -8.892 1.00 96.81 73 LEU A C 1
ATOM 571 O O . LEU A 1 73 ? 2.616 -19.446 -7.888 1.00 96.81 73 LEU A O 1
ATOM 575 N N . PHE A 1 74 ? 3.158 -17.890 -9.415 1.00 97.81 74 PHE A N 1
ATOM 576 C CA . PHE A 1 74 ? 2.505 -16.785 -8.736 1.00 97.81 74 PHE A CA 1
ATOM 577 C C . PHE A 1 74 ? 1.010 -16.768 -9.023 1.00 97.81 74 PHE A C 1
ATOM 579 O O . PHE A 1 74 ? 0.586 -16.931 -10.160 1.00 97.81 74 PHE A O 1
ATOM 586 N N . SER A 1 75 ? 0.202 -16.519 -7.995 1.00 97.62 75 SER A N 1
ATOM 587 C CA . SER A 1 75 ? -1.234 -16.285 -8.122 1.00 97.62 75 SER A CA 1
ATOM 588 C C . SER A 1 75 ? -1.663 -15.220 -7.128 1.00 97.62 75 SER A C 1
ATOM 590 O O . SER A 1 75 ? -1.286 -15.267 -5.954 1.00 97.62 75 SER A O 1
ATOM 592 N N . HIS A 1 76 ? -2.430 -14.247 -7.612 1.00 97.38 76 HIS A N 1
ATOM 593 C CA . HIS A 1 76 ? -2.781 -13.069 -6.837 1.00 97.38 76 HIS A CA 1
ATOM 594 C C . HIS A 1 76 ? -4.113 -12.486 -7.314 1.00 97.38 76 HIS A C 1
ATOM 596 O O . HIS A 1 76 ? -4.223 -12.022 -8.452 1.00 97.38 76 HIS A O 1
ATOM 602 N N . LEU A 1 77 ? -5.133 -12.497 -6.453 1.00 98.38 77 LEU A N 1
ATOM 603 C CA . LEU A 1 77 ? -6.516 -12.207 -6.851 1.00 98.38 77 LEU A CA 1
ATOM 604 C C . LEU A 1 77 ? -6.671 -10.835 -7.522 1.00 98.38 77 LEU A C 1
ATOM 606 O O . LEU A 1 77 ? -7.351 -10.736 -8.539 1.00 98.38 77 LEU A O 1
ATOM 610 N N . TYR A 1 78 ? -6.025 -9.786 -7.002 1.00 97.12 78 TYR A N 1
ATOM 611 C CA . TYR A 1 78 ? -6.113 -8.455 -7.613 1.00 97.12 78 TYR A CA 1
ATOM 612 C C . TYR A 1 78 ? -5.595 -8.449 -9.060 1.00 97.12 78 TYR A C 1
ATOM 614 O O . TYR A 1 78 ? -6.250 -7.897 -9.943 1.00 97.12 78 TYR A O 1
ATOM 622 N N . PHE A 1 79 ? -4.471 -9.123 -9.329 1.00 97.25 79 PHE A N 1
ATOM 623 C CA . PHE A 1 79 ? -3.884 -9.169 -10.672 1.00 97.25 79 PHE A CA 1
ATOM 624 C C . PHE A 1 79 ? -4.731 -10.019 -11.607 1.00 97.25 79 PHE A C 1
ATOM 626 O O . PHE A 1 79 ? -4.886 -9.658 -12.764 1.00 97.25 79 PHE A O 1
ATOM 633 N N . ILE A 1 80 ? -5.345 -11.090 -11.094 1.00 98.38 80 ILE A N 1
ATOM 634 C CA . ILE A 1 80 ? -6.309 -11.901 -11.847 1.00 98.38 80 ILE A CA 1
ATOM 635 C C . ILE A 1 80 ? -7.481 -11.032 -12.297 1.00 98.38 80 ILE A C 1
ATOM 637 O O . ILE A 1 80 ? -7.798 -11.004 -13.481 1.00 98.38 80 ILE A O 1
ATOM 641 N N . LEU A 1 81 ? -8.101 -10.279 -11.385 1.00 98.19 81 LEU A N 1
ATOM 642 C CA . LEU A 1 81 ? -9.244 -9.430 -11.728 1.00 98.19 81 LEU A CA 1
ATOM 643 C C . LEU A 1 81 ? -8.869 -8.338 -12.739 1.00 98.19 81 LEU A C 1
ATOM 645 O O . LEU A 1 81 ? -9.585 -8.144 -13.721 1.00 98.19 81 LEU A O 1
ATOM 649 N N . VAL A 1 82 ? -7.743 -7.654 -12.522 1.00 97.31 82 VAL A N 1
ATOM 650 C CA . VAL A 1 82 ? -7.247 -6.608 -13.429 1.00 97.31 82 VAL A CA 1
ATOM 651 C C . VAL A 1 82 ? -6.861 -7.187 -14.789 1.00 97.31 82 VAL A C 1
ATOM 653 O O . VAL A 1 82 ? -7.254 -6.635 -15.814 1.00 97.31 82 VAL A O 1
ATOM 656 N N . GLY A 1 83 ? -6.136 -8.304 -14.808 1.00 97.38 83 GLY A N 1
ATOM 657 C CA . GLY A 1 83 ? -5.669 -8.970 -16.019 1.00 97.38 83 GLY A CA 1
ATOM 658 C C . GLY A 1 83 ? -6.831 -9.465 -16.868 1.00 97.38 83 GLY A C 1
ATOM 659 O O . GLY A 1 83 ? -6.877 -9.174 -18.058 1.00 97.38 83 GLY A O 1
ATOM 660 N N . TRP A 1 84 ? -7.811 -10.150 -16.268 1.00 98.19 84 TRP A N 1
ATOM 661 C CA . TRP A 1 84 ? -9.014 -10.577 -16.987 1.00 98.19 84 TRP A CA 1
ATOM 662 C C . TRP A 1 84 ? -9.806 -9.392 -17.530 1.00 98.19 84 TRP A C 1
ATOM 664 O O . TRP A 1 84 ? -10.259 -9.434 -18.671 1.00 98.19 84 TRP A O 1
ATOM 674 N N . PHE A 1 85 ? -9.964 -8.323 -16.748 1.00 97.75 85 PHE A N 1
ATOM 675 C CA . PHE A 1 85 ? -10.666 -7.134 -17.220 1.00 97.75 85 PHE A CA 1
ATOM 676 C C . PHE A 1 85 ? -9.939 -6.482 -18.404 1.00 97.75 85 PHE A C 1
ATOM 678 O O . PHE A 1 85 ? -10.576 -6.165 -19.407 1.00 97.75 85 PHE A O 1
ATOM 685 N N . TRP A 1 86 ? -8.614 -6.339 -18.327 1.00 96.75 86 TRP A N 1
ATOM 686 C CA . TRP A 1 86 ? -7.784 -5.856 -19.432 1.00 96.75 86 TRP A CA 1
ATOM 687 C C . TRP A 1 86 ? -7.906 -6.753 -20.669 1.00 96.75 86 TRP A C 1
ATOM 689 O O . TRP A 1 86 ? -8.243 -6.258 -21.741 1.00 96.75 86 TRP A O 1
ATOM 699 N N . HIS A 1 87 ? -7.727 -8.065 -20.515 1.00 97.00 87 HIS A N 1
ATOM 700 C CA . HIS A 1 87 ? -7.768 -9.026 -21.617 1.00 97.00 87 HIS A CA 1
ATOM 701 C C . HIS A 1 87 ? -9.127 -9.047 -22.333 1.00 97.00 87 HIS A C 1
ATOM 703 O O . HIS A 1 87 ? -9.185 -9.104 -23.558 1.00 97.00 87 HIS A O 1
ATOM 709 N N . LEU A 1 88 ? -10.230 -8.959 -21.581 1.00 97.81 88 LEU A N 1
ATOM 710 C CA . LEU A 1 88 ? -11.584 -9.005 -22.142 1.00 97.81 88 LEU A CA 1
ATOM 711 C C . LEU A 1 88 ? -12.036 -7.682 -22.773 1.00 97.81 88 LEU A C 1
ATOM 713 O O . LEU A 1 88 ? -12.894 -7.698 -23.652 1.00 97.81 88 LEU A O 1
ATOM 717 N N . THR A 1 89 ? -11.524 -6.541 -22.305 1.00 97.44 89 THR A N 1
ATOM 718 C CA . THR A 1 89 ? -12.032 -5.217 -22.716 1.00 97.44 89 THR A CA 1
ATOM 719 C C . THR A 1 89 ? -11.061 -4.414 -23.576 1.00 97.44 89 THR A C 1
ATOM 721 O O . THR A 1 89 ? -11.487 -3.476 -24.246 1.00 97.44 89 THR A O 1
ATOM 724 N N . GLY A 1 90 ? -9.764 -4.725 -23.531 1.00 95.06 90 GLY A N 1
ATOM 725 C CA . GLY A 1 90 ? -8.703 -3.917 -24.134 1.00 95.06 90 GLY A CA 1
ATOM 726 C C . GLY A 1 90 ? -8.487 -2.553 -23.464 1.00 95.06 90 GLY A C 1
ATOM 727 O O . GLY A 1 90 ? -7.701 -1.746 -23.959 1.00 95.06 90 GLY A O 1
ATOM 728 N N . ILE A 1 91 ? -9.171 -2.255 -22.350 1.00 95.94 91 ILE A N 1
ATOM 729 C CA . ILE A 1 91 ? -9.005 -0.990 -21.622 1.00 95.94 91 ILE A CA 1
ATOM 730 C C . ILE A 1 91 ? -7.612 -0.962 -20.992 1.00 95.94 91 ILE A C 1
ATOM 732 O O . ILE A 1 91 ? -7.226 -1.898 -20.297 1.00 95.94 91 ILE A O 1
ATOM 736 N N . SER A 1 92 ? -6.861 0.123 -21.195 1.00 93.94 92 SER A N 1
ATOM 737 C CA . SER A 1 92 ? -5.498 0.224 -20.667 1.00 93.94 92 SER A CA 1
ATOM 738 C C . SER A 1 92 ? -5.455 0.189 -19.136 1.00 93.94 92 SER A C 1
ATOM 740 O O . SER A 1 92 ? -6.347 0.695 -18.448 1.00 93.94 92 SER A O 1
ATOM 742 N N . PHE A 1 93 ? -4.360 -0.347 -18.593 1.00 93.88 93 PHE A N 1
ATOM 743 C CA . PHE A 1 93 ? -4.135 -0.432 -17.149 1.00 93.88 93 PHE A CA 1
ATOM 744 C C . PHE A 1 93 ? -4.230 0.917 -16.427 1.00 93.88 93 PHE A C 1
A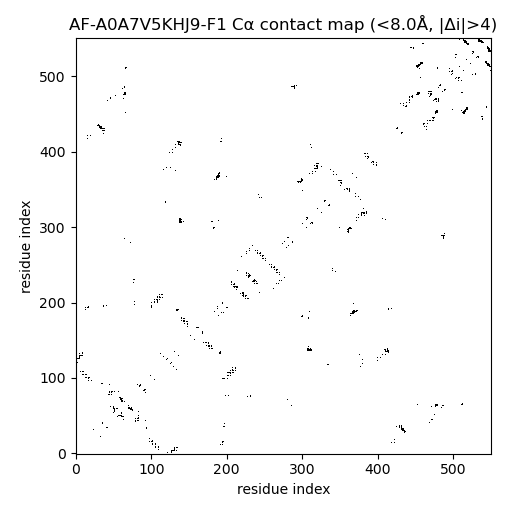TOM 746 O O . PHE A 1 93 ? -4.742 0.970 -15.314 1.00 93.88 93 PHE A O 1
ATOM 753 N N . THR A 1 94 ? -3.837 2.016 -17.076 1.00 92.44 94 THR A N 1
ATOM 754 C CA . THR A 1 94 ? -4.009 3.385 -16.563 1.00 92.44 94 THR A CA 1
ATOM 755 C C . THR A 1 94 ? -5.464 3.705 -16.220 1.00 92.44 94 THR A C 1
ATOM 757 O O . THR A 1 94 ? -5.755 4.239 -15.149 1.00 92.44 94 THR A O 1
ATOM 760 N N . TRP A 1 95 ? -6.401 3.368 -17.109 1.00 94.38 95 TRP A N 1
ATOM 761 C CA . TRP A 1 95 ? -7.820 3.643 -16.880 1.00 94.38 95 TRP A CA 1
ATOM 762 C C . TRP A 1 95 ? -8.437 2.674 -15.876 1.00 94.38 95 TRP A C 1
ATOM 764 O O . TRP A 1 95 ? -9.290 3.085 -15.089 1.00 94.38 95 TRP A O 1
ATOM 774 N N . ILE A 1 96 ? -7.976 1.420 -15.853 1.00 95.25 96 ILE A N 1
ATOM 775 C CA . ILE A 1 96 ? -8.380 0.439 -14.837 1.00 95.25 96 ILE A CA 1
ATOM 776 C C . ILE A 1 96 ? -7.958 0.921 -13.442 1.00 95.25 96 ILE A C 1
ATOM 778 O O . ILE A 1 96 ? -8.787 0.952 -12.534 1.00 95.25 96 ILE A O 1
ATOM 782 N N . ASP A 1 97 ? -6.709 1.370 -13.283 1.00 93.50 97 ASP A N 1
ATOM 783 C CA . ASP A 1 97 ? -6.180 1.926 -12.032 1.00 93.50 97 ASP A CA 1
ATOM 784 C C . ASP A 1 97 ? -7.028 3.109 -11.538 1.00 93.50 97 ASP A C 1
ATOM 786 O O . ASP A 1 97 ? -7.480 3.133 -10.387 1.00 93.50 97 ASP A O 1
ATOM 790 N N . GLY A 1 98 ? -7.304 4.063 -12.433 1.00 94.44 98 GLY A N 1
ATOM 791 C CA . GLY A 1 98 ? -8.134 5.227 -12.135 1.00 94.44 98 GLY A CA 1
ATOM 792 C C . GLY A 1 98 ? -9.563 4.847 -11.738 1.00 94.44 98 GLY A C 1
ATOM 793 O O . GLY A 1 98 ? -10.102 5.390 -10.769 1.00 94.44 98 GLY A O 1
ATOM 794 N N . PHE A 1 99 ? -10.165 3.878 -12.434 1.00 95.31 99 PHE A N 1
ATOM 795 C CA . PHE A 1 99 ? -11.501 3.367 -12.124 1.00 95.31 99 PHE A CA 1
ATOM 796 C C . PHE A 1 99 ? -11.559 2.706 -10.744 1.00 95.31 99 PHE A C 1
ATOM 798 O O . PHE A 1 99 ? -12.474 2.992 -9.967 1.00 95.31 99 PHE A O 1
ATOM 805 N N . VAL A 1 100 ? -10.566 1.877 -10.403 1.00 95.94 100 VAL A N 1
ATOM 806 C CA . VAL A 1 100 ? -10.470 1.239 -9.083 1.00 95.94 100 VAL A CA 1
ATOM 807 C C . VAL A 1 100 ? -10.452 2.296 -7.978 1.00 95.94 100 VAL A C 1
ATOM 809 O O . VAL A 1 100 ? -11.228 2.190 -7.028 1.00 95.94 100 VAL A O 1
ATOM 812 N N . ARG A 1 101 ? -9.648 3.359 -8.108 1.00 95.00 101 ARG A N 1
ATOM 813 C CA . ARG A 1 101 ? -9.605 4.440 -7.105 1.00 95.00 101 ARG A CA 1
ATOM 814 C C . ARG A 1 101 ? -10.921 5.208 -7.018 1.00 95.00 101 ARG A C 1
ATOM 816 O O . ARG A 1 101 ? -11.446 5.389 -5.920 1.00 95.00 101 ARG A O 1
ATOM 823 N N . LEU A 1 102 ? -11.467 5.628 -8.161 1.00 96.38 102 LEU A N 1
ATOM 824 C CA . LEU A 1 102 ? -12.699 6.420 -8.221 1.00 96.38 102 LEU A CA 1
ATOM 825 C C . LEU A 1 102 ? -13.908 5.672 -7.660 1.00 96.38 102 LEU A C 1
ATOM 827 O O . LEU A 1 102 ? -14.729 6.280 -6.973 1.00 96.38 102 LEU A O 1
ATOM 831 N N . LEU A 1 103 ? -14.030 4.376 -7.956 1.00 96.62 103 LEU A N 1
ATOM 832 C CA . LEU A 1 103 ? -15.184 3.582 -7.553 1.00 96.62 103 LEU A CA 1
ATOM 833 C C . LEU A 1 103 ? -14.972 2.903 -6.200 1.00 96.62 103 LEU A C 1
ATOM 835 O O . LEU A 1 103 ? -15.781 3.077 -5.290 1.00 96.62 103 LEU A O 1
ATOM 839 N N . LEU A 1 104 ? -13.903 2.117 -6.051 1.00 97.88 104 LEU A N 1
ATOM 840 C CA . LEU A 1 104 ? -13.693 1.303 -4.850 1.00 97.88 104 LEU A CA 1
ATOM 841 C C . LEU A 1 104 ? -13.179 2.139 -3.671 1.00 97.88 104 LEU A C 1
ATOM 843 O O . LEU A 1 104 ? -13.440 1.783 -2.521 1.00 97.88 104 LEU A O 1
ATOM 847 N N . GLY A 1 105 ? -12.537 3.281 -3.941 1.00 97.31 105 GLY A N 1
ATOM 848 C CA . GLY A 1 105 ? -12.053 4.224 -2.932 1.00 97.31 105 GLY A CA 1
ATOM 849 C C . GLY A 1 105 ? -13.152 4.710 -1.980 1.00 97.31 105 GLY A C 1
ATOM 850 O O . GLY A 1 105 ? -13.101 4.434 -0.778 1.00 97.31 105 GLY A O 1
ATOM 851 N N . PRO A 1 106 ? -14.204 5.378 -2.488 1.00 98.31 106 PRO A N 1
ATOM 852 C CA . PRO A 1 106 ? -15.353 5.757 -1.671 1.00 98.31 106 PRO A CA 1
ATOM 853 C C . PRO A 1 106 ? -16.015 4.559 -0.976 1.00 98.31 106 PRO A C 1
ATOM 855 O O . PRO A 1 106 ? -16.434 4.672 0.177 1.00 98.31 106 PRO A O 1
ATOM 858 N N . ILE A 1 107 ? -16.096 3.400 -1.640 1.00 98.50 107 ILE A N 1
ATOM 859 C CA . ILE A 1 107 ? -16.776 2.220 -1.090 1.00 98.50 107 ILE A CA 1
ATOM 860 C C . ILE A 1 107 ? -16.057 1.692 0.154 1.00 98.50 107 ILE A C 1
ATOM 862 O O . ILE A 1 107 ? -16.724 1.467 1.167 1.00 98.50 107 ILE A O 1
ATOM 866 N N . PHE A 1 108 ? -14.730 1.518 0.138 1.00 97.88 108 PHE A N 1
ATOM 867 C CA . PHE A 1 108 ? -14.040 0.997 1.325 1.00 97.88 108 PHE A CA 1
ATOM 868 C C . PHE A 1 108 ? -14.152 1.966 2.511 1.00 97.88 108 PHE A C 1
ATOM 870 O O . PHE A 1 108 ? -14.336 1.531 3.649 1.00 97.88 108 PHE A O 1
ATOM 877 N N . LEU A 1 109 ? -14.122 3.279 2.257 1.00 98.50 109 LEU A N 1
ATOM 878 C CA . LEU A 1 109 ? -14.292 4.296 3.297 1.00 98.50 109 LEU A CA 1
ATOM 879 C C . LEU A 1 109 ? -15.711 4.277 3.880 1.00 98.50 109 LEU A C 1
ATOM 881 O O . LEU A 1 109 ? -15.890 4.403 5.093 1.00 98.50 109 LEU A O 1
ATOM 885 N N . LEU A 1 110 ? -16.727 4.037 3.049 1.00 98.69 110 LEU A N 1
ATOM 886 C CA . LEU A 1 110 ? -18.100 3.827 3.511 1.00 98.69 110 LEU A CA 1
ATOM 887 C C . LEU A 1 110 ? -18.254 2.526 4.316 1.00 98.69 110 LEU A C 1
ATOM 889 O O . LEU A 1 110 ? -19.028 2.494 5.276 1.00 98.69 110 LEU A O 1
ATOM 893 N N . LEU A 1 111 ? -17.511 1.463 3.988 1.00 98.75 111 LEU A N 1
ATOM 894 C CA . LEU A 1 111 ? -17.464 0.247 4.808 1.00 98.75 111 LEU A CA 1
ATOM 895 C C . LEU A 1 111 ? -16.818 0.513 6.172 1.00 98.75 111 LEU A C 1
ATOM 897 O O . LEU A 1 111 ? -17.382 0.111 7.192 1.00 98.75 111 LEU A O 1
ATOM 901 N N . ALA A 1 112 ? -15.703 1.248 6.210 1.00 98.75 112 ALA A N 1
ATOM 902 C CA . ALA A 1 112 ? -15.073 1.681 7.455 1.00 98.75 112 ALA A CA 1
ATOM 903 C C . ALA A 1 112 ? -16.046 2.520 8.303 1.00 98.75 112 ALA A C 1
ATOM 905 O O . ALA A 1 112 ? -16.237 2.257 9.494 1.00 98.75 112 ALA A O 1
ATOM 906 N N . ALA A 1 113 ? -16.762 3.461 7.679 1.00 98.75 113 ALA A N 1
ATOM 907 C CA . ALA A 1 113 ? -17.800 4.235 8.350 1.00 98.75 113 ALA A CA 1
ATOM 908 C C . ALA A 1 113 ? -18.916 3.348 8.909 1.00 98.75 113 ALA A C 1
ATOM 910 O O . ALA A 1 113 ? -19.343 3.518 10.050 1.00 98.75 113 ALA A O 1
ATOM 911 N N . LYS A 1 114 ? -19.358 2.344 8.152 1.00 98.69 114 LYS A N 1
ATOM 912 C CA . LYS A 1 114 ? -20.388 1.397 8.585 1.00 98.69 114 LYS A CA 1
ATOM 913 C C . LYS A 1 114 ? -19.950 0.550 9.783 1.00 98.69 114 LYS A C 1
ATOM 915 O O . LYS A 1 114 ? -20.778 0.304 10.660 1.00 98.69 114 LYS A O 1
ATOM 920 N N . ILE A 1 115 ? -18.675 0.157 9.858 1.00 98.81 115 ILE A N 1
ATOM 921 C CA . ILE A 1 115 ? -18.088 -0.485 11.047 1.00 98.81 115 ILE A CA 1
ATOM 922 C C . ILE A 1 115 ? -18.163 0.472 12.237 1.00 98.81 115 ILE A C 1
ATOM 924 O O . ILE A 1 115 ? -18.716 0.116 13.275 1.00 98.81 115 ILE A O 1
ATOM 928 N N . PHE A 1 116 ? -17.701 1.714 12.080 1.00 98.75 116 PHE A N 1
ATOM 929 C CA . PHE A 1 116 ? -17.758 2.711 13.150 1.00 98.75 116 PHE A CA 1
ATOM 930 C C . PHE A 1 116 ? -19.193 2.926 13.659 1.00 98.75 116 PHE A C 1
ATOM 932 O O . PHE A 1 116 ? -19.434 2.938 14.865 1.00 98.75 116 PHE A O 1
ATOM 939 N N . ARG A 1 117 ? -20.172 3.035 12.749 1.00 98.19 117 ARG A N 1
ATOM 940 C CA . ARG A 1 117 ? -21.600 3.181 13.084 1.00 98.19 117 ARG A CA 1
ATOM 941 C C . ARG A 1 117 ? -22.170 1.977 13.812 1.00 98.19 117 ARG A C 1
ATOM 943 O O . ARG A 1 117 ? -23.002 2.158 14.696 1.00 98.19 117 ARG A O 1
ATOM 950 N N . LEU A 1 118 ? -21.744 0.772 13.447 1.00 98.44 118 LEU A N 1
ATOM 951 C CA . LEU A 1 118 ? -22.169 -0.448 14.125 1.00 98.44 118 LEU A CA 1
ATOM 952 C C . LEU A 1 118 ? -21.719 -0.453 15.594 1.00 98.44 118 LEU A C 1
ATOM 954 O O . LEU A 1 118 ? -22.453 -0.927 16.454 1.00 98.44 118 LEU A O 1
ATOM 958 N N . ILE A 1 119 ? -20.549 0.120 15.885 1.00 98.44 119 ILE A N 1
ATOM 959 C CA . ILE A 1 119 ? -19.968 0.138 17.233 1.00 98.44 119 ILE A CA 1
ATOM 960 C C . ILE A 1 119 ? -20.455 1.336 18.058 1.00 98.44 119 ILE A C 1
ATOM 962 O O . ILE A 1 119 ? -20.799 1.180 19.230 1.00 98.44 119 ILE A O 1
ATOM 966 N N . HIS A 1 120 ? -20.500 2.532 17.474 1.00 97.88 120 HIS A N 1
ATOM 967 C CA . HIS A 1 120 ? -20.709 3.787 18.215 1.00 97.88 120 HIS A CA 1
ATOM 968 C C . HIS A 1 120 ? -22.060 4.458 17.945 1.00 97.88 120 HIS A C 1
ATOM 970 O O . HIS A 1 120 ? -22.413 5.434 18.609 1.00 97.88 120 HIS A O 1
ATOM 976 N N . GLY A 1 121 ? -22.838 3.944 16.991 1.00 96.94 121 GLY A N 1
ATOM 977 C CA . GLY A 1 121 ? -24.162 4.457 16.657 1.00 96.94 121 GLY A CA 1
ATOM 978 C C . GLY A 1 121 ? -24.157 5.858 16.033 1.00 96.94 121 GLY A C 1
ATOM 979 O O . GLY A 1 121 ? -23.232 6.278 15.329 1.00 96.94 121 GLY A O 1
ATOM 980 N N . TRP A 1 122 ? -25.254 6.582 16.262 1.00 96.88 122 TRP A N 1
ATOM 981 C CA . TRP A 1 122 ? -25.506 7.904 15.690 1.00 96.88 122 TRP A CA 1
ATOM 982 C C . TRP A 1 122 ? -25.569 8.957 16.795 1.00 96.88 122 TRP A C 1
ATOM 984 O O . TRP A 1 122 ? -26.522 9.006 17.566 1.00 96.88 122 TRP A O 1
ATOM 994 N N . SER A 1 123 ? -24.563 9.825 16.856 1.00 96.12 123 SER A N 1
ATOM 995 C CA . SER A 1 123 ? -24.539 10.997 17.734 1.00 96.12 123 SER A CA 1
ATOM 996 C C . SER A 1 123 ? -23.669 12.094 17.118 1.00 96.12 123 SER A C 1
ATOM 998 O O . SER A 1 123 ? -22.900 11.835 16.190 1.00 96.12 123 SER A O 1
ATOM 1000 N N . ARG A 1 124 ? -23.769 13.332 17.619 1.00 96.25 124 ARG A N 1
ATOM 1001 C CA . ARG A 1 124 ? -22.927 14.438 17.129 1.00 96.25 124 ARG A CA 1
ATOM 1002 C C . ARG A 1 124 ? -21.444 14.170 17.377 1.00 96.25 124 ARG A C 1
ATOM 1004 O O . ARG A 1 124 ? -20.648 14.307 16.456 1.00 96.25 124 ARG A O 1
ATOM 1011 N N . THR A 1 125 ? -21.091 13.709 18.576 1.00 97.00 125 THR A N 1
ATOM 1012 C CA . THR A 1 125 ? -19.725 13.286 18.916 1.00 97.00 125 THR A CA 1
ATOM 1013 C C . THR A 1 125 ? -19.240 12.170 17.994 1.00 97.00 125 THR A C 1
ATOM 1015 O O . THR A 1 125 ? -18.157 12.279 17.429 1.00 97.00 125 THR A O 1
ATOM 1018 N N . ALA A 1 126 ? -20.057 11.131 17.784 1.00 97.56 126 ALA A N 1
ATOM 1019 C CA . ALA A 1 126 ? -19.719 10.026 16.891 1.00 97.56 126 ALA A CA 1
ATOM 1020 C C . ALA A 1 126 ? -19.492 10.502 15.448 1.00 97.56 126 ALA A C 1
ATOM 1022 O O . ALA A 1 126 ? -18.587 10.006 14.796 1.00 97.56 126 ALA A O 1
ATOM 1023 N N . ASN A 1 127 ? -20.255 11.487 14.957 1.00 98.19 127 ASN A N 1
ATOM 1024 C CA . ASN A 1 127 ? -20.046 12.041 13.617 1.00 98.19 127 ASN A CA 1
ATOM 1025 C C . ASN A 1 127 ? -18.675 12.719 13.470 1.00 98.19 127 ASN 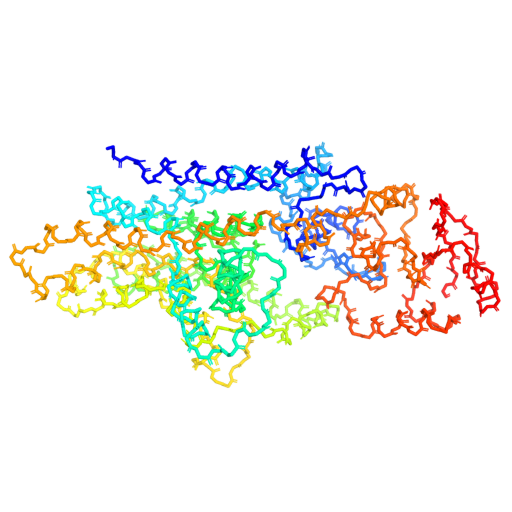A C 1
ATOM 1027 O O . ASN A 1 127 ? -17.999 12.496 12.473 1.00 98.19 127 ASN A O 1
ATOM 1031 N N . TRP A 1 128 ? -18.258 13.524 14.448 1.00 98.19 128 TRP A N 1
ATOM 1032 C CA . TRP A 1 128 ? -16.954 14.194 14.406 1.00 98.19 128 TRP A CA 1
ATOM 1033 C C . TRP A 1 128 ? -15.788 13.213 14.529 1.00 98.19 128 TRP A C 1
ATOM 1035 O O . TRP A 1 128 ? -14.818 13.324 13.787 1.00 98.19 128 TRP A O 1
ATOM 1045 N N . LEU A 1 129 ? -15.901 12.216 15.410 1.00 98.50 129 LEU A N 1
ATOM 1046 C CA . LEU A 1 129 ? -14.878 11.173 15.544 1.00 98.50 129 LEU A CA 1
ATOM 1047 C C . LEU A 1 129 ? -14.834 10.243 14.323 1.00 98.50 129 LEU A C 1
ATOM 1049 O O . LEU A 1 129 ? -13.761 9.785 13.946 1.00 98.50 129 LEU A O 1
ATOM 1053 N N . LEU A 1 130 ? -15.973 10.012 13.667 1.00 98.75 130 LEU A N 1
ATOM 1054 C CA . LEU A 1 130 ? -16.017 9.309 12.390 1.00 98.75 130 LEU A CA 1
ATOM 1055 C C . LEU A 1 130 ? -15.310 10.111 11.292 1.00 98.75 130 LEU A C 1
ATOM 1057 O O . LEU A 1 130 ? -14.497 9.553 10.567 1.00 98.75 130 LEU A O 1
ATOM 1061 N N . ALA A 1 131 ? -15.582 11.411 11.172 1.00 98.56 131 ALA A N 1
ATOM 1062 C CA . ALA A 1 131 ? -14.883 12.251 10.202 1.00 98.56 131 ALA A CA 1
ATOM 1063 C C . ALA A 1 131 ? -13.369 12.258 10.455 1.00 98.56 131 ALA A C 1
ATOM 1065 O O . ALA A 1 131 ? -12.599 12.062 9.520 1.00 98.56 131 ALA A O 1
ATOM 1066 N N . LEU A 1 132 ? -12.951 12.370 11.720 1.00 98.50 132 LEU A N 1
ATOM 1067 C CA . LEU A 1 132 ? -11.555 12.216 12.125 1.00 98.50 132 LEU A CA 1
ATOM 1068 C C . LEU A 1 132 ? -10.971 10.873 11.656 1.00 98.50 132 LEU A C 1
ATOM 1070 O O . LEU A 1 132 ? -9.931 10.879 11.017 1.00 98.50 132 LEU A O 1
ATOM 1074 N N . MET A 1 133 ? -11.653 9.746 11.886 1.00 98.50 133 MET A N 1
ATOM 1075 C CA . MET A 1 133 ? -11.190 8.430 11.420 1.00 98.50 133 MET A CA 1
ATOM 1076 C C . MET A 1 133 ? -11.033 8.355 9.893 1.00 98.50 133 MET A C 1
ATOM 1078 O O . MET A 1 133 ? -10.125 7.699 9.390 1.00 98.50 133 MET A O 1
ATOM 1082 N N . LEU A 1 134 ? -11.952 8.963 9.143 1.00 98.38 134 LEU A N 1
ATOM 1083 C CA . LEU A 1 134 ? -11.989 8.821 7.689 1.00 98.38 134 LEU A CA 1
ATOM 1084 C C . LEU A 1 134 ? -10.999 9.745 6.977 1.00 98.38 134 LEU A C 1
ATOM 1086 O O . LEU A 1 134 ? -10.389 9.326 5.998 1.00 98.38 134 LEU A O 1
ATOM 1090 N N . VAL A 1 135 ? -10.863 10.992 7.439 1.00 97.88 135 VAL A N 1
ATOM 1091 C CA . VAL A 1 135 ? -10.101 12.035 6.729 1.00 97.88 135 VAL A CA 1
ATOM 1092 C C . VAL A 1 135 ? -8.994 12.681 7.560 1.00 97.88 135 VAL A C 1
ATOM 1094 O O . VAL A 1 135 ? -8.209 13.455 7.015 1.00 97.88 135 VAL A O 1
ATOM 1097 N N . GLY A 1 136 ? -8.897 12.386 8.855 1.00 97.06 136 GLY A N 1
ATOM 1098 C CA . GLY A 1 136 ? -7.847 12.913 9.724 1.00 97.06 136 GLY A CA 1
ATOM 1099 C C . GLY A 1 136 ? -6.520 12.172 9.579 1.00 97.06 136 GLY A C 1
ATOM 1100 O O . GLY A 1 136 ? -6.474 11.000 9.202 1.00 97.06 136 GLY A O 1
ATOM 1101 N N . GLY A 1 137 ? -5.425 12.884 9.832 1.00 95.81 137 GLY A N 1
ATOM 1102 C CA . GLY A 1 137 ? -4.061 12.359 9.784 1.00 95.81 137 GLY A CA 1
ATOM 1103 C C . GLY A 1 137 ? -3.398 12.399 11.154 1.00 95.81 137 GLY A C 1
ATOM 1104 O O . GLY A 1 137 ? -4.057 12.191 12.177 1.00 95.81 137 GLY A O 1
ATOM 1105 N N . GLY A 1 138 ? -2.100 12.665 11.165 1.00 96.62 138 GLY A N 1
ATOM 1106 C CA . GLY A 1 138 ? -1.292 12.836 12.362 1.00 96.62 138 GLY A CA 1
ATOM 1107 C C . GLY A 1 138 ? -1.150 14.288 12.815 1.00 96.62 138 GLY A C 1
ATOM 1108 O O . GLY A 1 138 ? -2.071 15.097 12.693 1.00 96.62 138 GLY A O 1
ATOM 1109 N N . LEU A 1 139 ? 0.015 14.601 13.382 1.00 97.75 139 LEU A N 1
ATOM 1110 C CA . LEU A 1 139 ? 0.418 15.939 13.828 1.00 97.75 139 LEU A CA 1
ATOM 1111 C C . LEU A 1 139 ? 1.767 16.365 13.230 1.00 97.75 139 LEU A C 1
ATOM 1113 O O . LEU A 1 139 ? 2.439 17.226 13.803 1.00 97.75 139 LEU A O 1
ATOM 1117 N N . ALA A 1 140 ? 2.173 15.802 12.087 1.00 97.50 140 ALA A N 1
ATOM 1118 C CA . ALA A 1 140 ? 3.423 16.182 11.429 1.00 97.50 140 ALA A CA 1
ATOM 1119 C C . ALA A 1 140 ? 3.449 17.686 11.112 1.00 97.50 140 ALA A C 1
ATOM 1121 O O . ALA A 1 140 ? 4.466 18.343 11.312 1.00 97.50 140 ALA A O 1
ATOM 1122 N N . TRP A 1 141 ? 2.299 18.269 10.751 1.00 97.56 141 TRP A N 1
ATOM 1123 C CA . TRP A 1 141 ? 2.156 19.715 10.536 1.00 97.56 141 TRP A CA 1
ATOM 1124 C C . TRP A 1 141 ? 2.481 20.553 11.781 1.00 97.56 141 TRP A C 1
ATOM 1126 O O . TRP A 1 141 ? 3.125 21.593 11.674 1.00 97.56 141 TRP A O 1
ATOM 1136 N N . ALA A 1 142 ? 2.073 20.115 12.973 1.00 97.12 142 ALA A N 1
ATOM 1137 C CA . ALA A 1 142 ? 2.331 20.855 14.205 1.00 97.12 142 ALA A CA 1
ATOM 1138 C C . ALA A 1 142 ? 3.810 20.754 14.602 1.00 97.12 142 ALA A C 1
ATOM 1140 O O . ALA A 1 142 ? 4.412 21.744 15.012 1.00 97.12 142 ALA A O 1
ATOM 1141 N N . VAL A 1 143 ? 4.409 19.572 14.422 1.00 96.50 143 VAL A N 1
ATOM 1142 C CA . VAL A 1 143 ? 5.850 19.363 14.622 1.00 96.50 143 VAL A CA 1
ATOM 1143 C C . VAL A 1 143 ? 6.658 20.227 13.655 1.00 96.50 143 VAL A C 1
ATOM 1145 O O . VAL A 1 143 ? 7.599 20.892 14.079 1.00 96.50 143 VAL A O 1
ATOM 1148 N N . ALA A 1 144 ? 6.239 20.306 12.394 1.00 96.31 144 ALA A N 1
ATOM 1149 C CA . ALA A 1 144 ? 6.873 21.141 11.383 1.00 96.31 144 ALA A CA 1
ATOM 1150 C C . ALA A 1 144 ? 6.775 22.638 11.690 1.00 96.31 144 ALA A C 1
ATOM 1152 O O . ALA A 1 144 ? 7.752 23.358 11.502 1.00 96.31 144 ALA A O 1
ATOM 1153 N N . LEU A 1 145 ? 5.634 23.118 12.202 1.00 96.25 145 LEU A N 1
ATOM 1154 C CA . LEU A 1 145 ? 5.497 24.511 12.643 1.00 96.25 145 LEU A CA 1
ATOM 1155 C C . LEU A 1 145 ? 6.476 24.848 13.771 1.00 96.25 145 LEU A C 1
ATOM 1157 O O . LEU A 1 145 ? 7.099 25.910 13.741 1.00 96.25 145 LEU A O 1
ATOM 1161 N N . LEU A 1 146 ? 6.621 23.952 14.751 1.00 95.75 146 LEU A N 1
ATOM 1162 C CA . LEU A 1 146 ? 7.559 24.138 15.857 1.00 95.75 146 LEU A CA 1
ATOM 1163 C C . LEU A 1 146 ? 9.007 24.131 15.359 1.00 95.75 146 LEU A C 1
ATOM 1165 O O . LEU A 1 146 ? 9.737 25.072 15.655 1.00 95.75 146 LEU A O 1
ATOM 1169 N N . ALA A 1 147 ? 9.387 23.136 14.551 1.00 93.81 147 ALA A N 1
ATOM 1170 C CA . ALA A 1 147 ? 10.727 23.026 13.975 1.00 93.81 147 ALA A CA 1
ATOM 1171 C C . ALA A 1 147 ? 11.080 24.252 13.120 1.00 93.81 147 ALA A C 1
ATOM 1173 O O . ALA A 1 147 ? 12.116 24.868 13.328 1.00 93.81 147 ALA A O 1
ATOM 1174 N N . THR A 1 148 ? 10.163 24.685 12.252 1.00 93.69 148 THR A N 1
ATOM 1175 C CA . THR A 1 148 ? 10.349 25.889 11.428 1.00 93.69 148 THR A CA 1
ATOM 1176 C C . THR A 1 148 ? 10.514 27.132 12.289 1.00 93.69 148 THR A C 1
ATOM 1178 O O . THR A 1 148 ? 11.375 27.958 12.019 1.00 93.69 148 THR A O 1
ATOM 1181 N N . SER A 1 149 ? 9.712 27.281 13.347 1.00 92.62 149 SER A N 1
ATOM 1182 C CA . SER A 1 149 ? 9.831 28.432 14.249 1.00 92.62 149 SER A CA 1
ATOM 1183 C C . SER A 1 149 ? 11.180 28.440 14.964 1.00 92.62 149 SER A C 1
ATOM 1185 O O . SER A 1 149 ? 11.780 29.499 15.111 1.00 92.62 149 SER A O 1
ATOM 1187 N N . THR A 1 150 ? 11.675 27.271 15.381 1.00 90.56 150 THR A N 1
ATOM 1188 C CA . THR A 1 150 ? 13.015 27.132 15.958 1.00 90.56 150 THR A CA 1
ATOM 1189 C C . THR A 1 150 ? 14.089 27.491 14.941 1.00 90.56 150 THR A C 1
ATOM 1191 O O . THR A 1 150 ? 14.902 28.358 15.241 1.00 90.56 150 THR A O 1
ATOM 1194 N N . ASP A 1 151 ? 14.039 26.927 13.733 1.00 88.75 151 ASP A N 1
ATOM 1195 C CA . ASP A 1 151 ? 14.999 27.225 12.667 1.00 88.75 151 ASP A CA 1
ATOM 1196 C C . ASP A 1 151 ? 15.050 28.725 12.375 1.00 88.75 151 ASP A C 1
ATOM 1198 O O . ASP A 1 151 ? 16.133 29.302 12.315 1.00 88.75 151 ASP A O 1
ATOM 1202 N N . LEU A 1 152 ? 13.895 29.387 12.269 1.00 89.19 152 LEU A N 1
ATOM 1203 C CA . LEU A 1 152 ? 13.824 30.826 12.009 1.00 89.19 152 LEU A CA 1
ATOM 1204 C C . LEU A 1 152 ? 14.394 31.685 13.150 1.00 89.19 152 LEU A C 1
ATOM 1206 O O . LEU A 1 152 ? 14.820 32.809 12.901 1.00 89.19 152 LEU A O 1
ATOM 1210 N N . LEU A 1 153 ? 14.385 31.182 14.387 1.00 89.06 153 LEU A N 1
ATOM 1211 C CA . LEU A 1 153 ? 14.931 31.874 15.558 1.00 89.06 153 LEU A CA 1
ATOM 1212 C C . LEU A 1 153 ? 16.428 31.612 15.763 1.00 89.06 153 LEU A C 1
ATOM 1214 O O . LEU A 1 153 ? 17.103 32.446 16.363 1.00 89.06 153 LEU A O 1
ATOM 1218 N N . THR A 1 154 ? 16.938 30.457 15.323 1.00 86.19 154 THR A N 1
ATOM 1219 C CA . THR A 1 154 ? 18.316 30.022 15.603 1.00 86.19 154 THR A CA 1
ATOM 1220 C C . THR A 1 154 ? 19.257 30.102 14.410 1.00 86.19 154 THR A C 1
ATOM 1222 O O . THR A 1 154 ? 20.469 30.084 14.607 1.00 86.19 154 THR A O 1
ATOM 1225 N N . SER A 1 155 ? 18.740 30.132 13.180 1.00 75.88 155 SER A N 1
ATOM 1226 C CA . SER A 1 155 ? 19.585 30.181 11.986 1.00 75.88 155 SER A CA 1
ATOM 1227 C C . SER A 1 155 ? 19.973 31.615 11.626 1.00 75.88 155 SER A C 1
ATOM 1229 O O . SER A 1 155 ? 19.154 32.534 11.642 1.00 75.88 155 SER A O 1
ATOM 1231 N N . ASP A 1 156 ? 21.249 31.797 11.283 1.00 62.47 156 ASP A N 1
ATOM 1232 C CA . ASP A 1 156 ? 21.767 33.032 10.700 1.00 62.47 156 ASP A CA 1
ATOM 1233 C C . ASP A 1 156 ? 21.278 33.079 9.240 1.00 62.47 156 ASP A C 1
ATOM 1235 O O . ASP A 1 156 ? 21.902 32.545 8.320 1.00 62.47 156 ASP A O 1
ATOM 1239 N N . LEU A 1 157 ? 20.057 33.590 9.051 1.00 62.78 157 LEU A N 1
ATOM 1240 C CA . LEU A 1 157 ? 19.248 33.542 7.822 1.00 62.78 157 LEU A CA 1
ATOM 1241 C C . LEU A 1 157 ? 19.790 34.427 6.679 1.00 62.78 157 LEU A C 1
ATOM 1243 O O . LEU A 1 157 ? 19.038 35.063 5.943 1.00 62.78 157 LEU A O 1
ATOM 1247 N N . ALA A 1 158 ? 21.107 34.459 6.489 1.00 52.75 158 ALA A N 1
ATOM 1248 C CA . ALA A 1 158 ? 21.775 35.228 5.444 1.00 52.75 158 ALA A CA 1
ATOM 1249 C C . ALA A 1 158 ? 21.626 34.620 4.031 1.00 52.75 158 ALA A C 1
ATOM 1251 O O . ALA A 1 158 ? 22.039 35.237 3.052 1.00 52.75 158 ALA A O 1
ATOM 1252 N N . GLN A 1 159 ? 21.020 33.435 3.888 1.00 57.09 159 GLN A N 1
ATOM 1253 C CA . GLN A 1 159 ? 20.790 32.778 2.591 1.00 57.09 159 GLN A CA 1
ATOM 1254 C C . GLN A 1 159 ? 1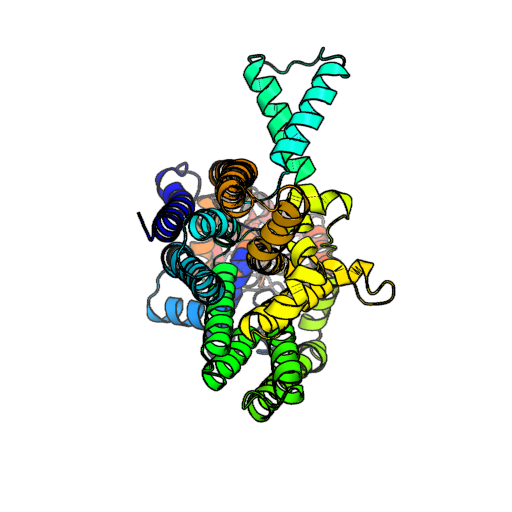9.308 32.731 2.204 1.00 57.09 159 GLN A C 1
ATOM 1256 O O . GLN A 1 159 ? 18.782 31.688 1.808 1.00 57.09 159 GLN A O 1
ATOM 1261 N N . ALA A 1 160 ? 18.616 33.868 2.288 1.00 58.94 160 ALA A N 1
ATOM 1262 C CA . ALA A 1 160 ? 17.314 33.997 1.650 1.00 58.94 160 ALA A CA 1
ATOM 1263 C C . ALA A 1 160 ? 17.483 33.784 0.132 1.00 58.94 160 ALA A C 1
ATOM 1265 O O . ALA A 1 160 ? 17.995 34.644 -0.586 1.00 58.94 160 ALA A O 1
ATOM 1266 N N . LYS A 1 161 ? 17.073 32.605 -0.356 1.00 61.75 161 LYS A N 1
ATOM 1267 C CA . LYS A 1 161 ? 16.840 32.360 -1.785 1.00 61.75 161 LYS A CA 1
ATOM 1268 C C . LYS A 1 161 ? 15.965 33.492 -2.334 1.00 61.75 161 LYS A C 1
ATOM 1270 O O . LYS A 1 161 ? 15.088 33.984 -1.630 1.00 61.75 161 LYS A O 1
ATOM 1275 N N . SER A 1 162 ? 16.182 33.881 -3.589 1.00 60.19 162 SER A N 1
ATOM 1276 C CA . SER A 1 162 ? 15.350 34.871 -4.282 1.00 60.19 162 SER A CA 1
ATOM 1277 C C . SER A 1 162 ? 13.856 34.553 -4.105 1.00 60.19 162 SER A C 1
ATOM 1279 O O . SER A 1 162 ? 13.408 33.493 -4.543 1.00 60.19 162 SER A O 1
ATOM 1281 N N . GLY A 1 163 ? 13.109 35.445 -3.453 1.00 79.94 163 GLY A N 1
ATOM 1282 C CA . GLY A 1 163 ? 11.688 35.265 -3.152 1.00 79.94 163 GLY A CA 1
ATOM 1283 C C . GLY A 1 163 ? 11.211 36.173 -2.018 1.00 79.94 163 GLY A C 1
ATOM 1284 O O . GLY A 1 163 ? 11.998 36.872 -1.380 1.00 79.94 163 GLY A O 1
ATOM 1285 N N . SER A 1 164 ? 9.904 36.176 -1.774 1.00 88.44 164 SER A N 1
ATOM 1286 C CA . SER A 1 164 ? 9.299 36.860 -0.629 1.00 88.44 164 SER A CA 1
ATOM 1287 C C . SER A 1 164 ? 9.573 36.112 0.683 1.00 88.44 164 SER A C 1
ATOM 1289 O O . SER A 1 164 ? 9.731 34.890 0.704 1.00 88.44 164 SER A O 1
ATOM 1291 N N . TRP A 1 165 ? 9.555 36.828 1.813 1.00 85.00 165 TRP A N 1
ATOM 1292 C CA . TRP A 1 165 ? 9.661 36.218 3.149 1.00 85.00 165 TRP A CA 1
ATOM 1293 C C . TRP A 1 165 ? 8.635 35.096 3.366 1.00 85.00 165 TRP A C 1
ATOM 1295 O O . TRP A 1 165 ? 8.948 34.056 3.940 1.00 85.00 165 TRP A O 1
ATOM 1305 N N . PHE A 1 166 ? 7.413 35.282 2.864 1.00 87.94 166 PHE A N 1
ATOM 1306 C CA . PHE A 1 166 ?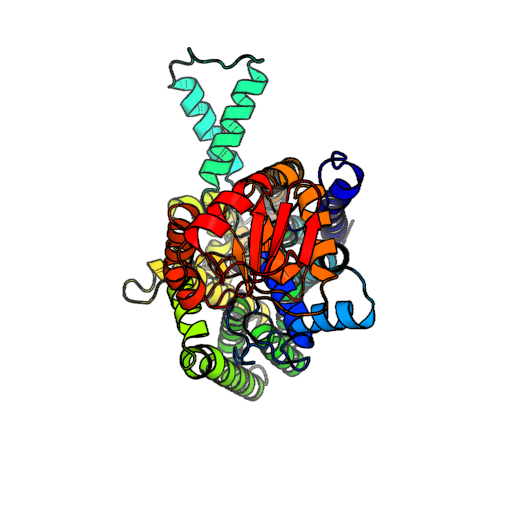 6.355 34.286 2.983 1.00 87.94 166 PHE A CA 1
ATOM 1307 C C . PHE A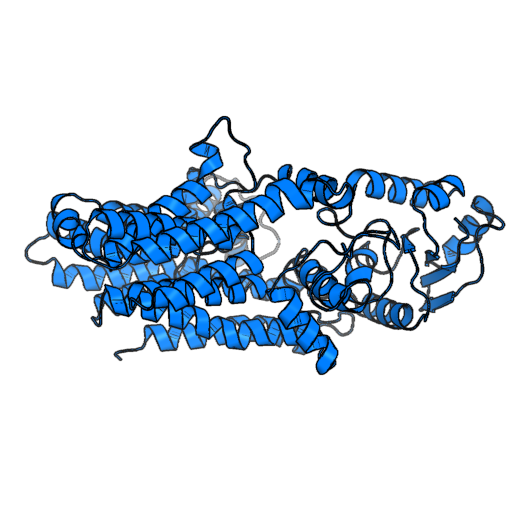 1 166 ? 6.688 32.989 2.231 1.00 87.94 166 PHE A C 1
ATOM 1309 O O . PHE A 1 166 ? 6.505 31.903 2.777 1.00 87.94 166 PHE A O 1
ATOM 1316 N N . GLU A 1 167 ? 7.217 33.086 1.009 1.00 87.44 167 GLU A N 1
ATOM 1317 C CA . GLU A 1 167 ? 7.647 31.916 0.232 1.00 87.44 167 GLU A CA 1
ATOM 1318 C C . GLU A 1 167 ? 8.795 31.175 0.914 1.00 87.44 167 GLU A C 1
ATOM 1320 O O . GLU A 1 167 ? 8.809 29.945 0.920 1.00 87.44 167 GLU A O 1
ATOM 1325 N N . PHE A 1 168 ? 9.723 31.913 1.528 1.00 85.94 168 PHE A N 1
ATOM 1326 C CA . PHE A 1 168 ? 10.810 31.328 2.303 1.00 85.94 168 PHE A CA 1
ATOM 1327 C C . PHE A 1 168 ? 10.292 30.552 3.524 1.00 85.94 168 PHE A C 1
ATOM 1329 O O . PHE A 1 168 ? 10.591 29.368 3.669 1.00 85.94 168 PHE A O 1
ATOM 1336 N N . VAL A 1 169 ? 9.453 31.172 4.361 1.00 88.62 169 VAL A N 1
ATOM 1337 C CA . VAL A 1 169 ? 8.865 30.509 5.540 1.00 88.62 169 VAL A CA 1
ATOM 1338 C C . VAL A 1 169 ? 8.045 29.288 5.130 1.00 88.62 169 VAL A C 1
ATOM 1340 O O . VAL A 1 169 ? 8.147 28.232 5.753 1.00 88.62 169 VAL A O 1
ATOM 1343 N N . PHE A 1 170 ? 7.257 29.404 4.060 1.00 90.38 170 PHE A N 1
ATOM 1344 C CA . PHE A 1 170 ? 6.469 28.290 3.547 1.00 90.38 170 PHE A CA 1
ATOM 1345 C C . PHE A 1 170 ? 7.349 27.154 3.009 1.00 90.38 170 PHE A C 1
ATOM 1347 O O . PHE A 1 170 ? 7.030 25.981 3.209 1.00 90.38 170 PHE A O 1
ATOM 1354 N N . PHE A 1 171 ? 8.468 27.478 2.356 1.00 88.69 171 PHE A N 1
ATOM 1355 C CA . PHE A 1 171 ? 9.453 26.489 1.928 1.00 88.69 171 PHE A CA 1
ATOM 1356 C C . PHE A 1 171 ? 10.028 25.723 3.125 1.00 88.69 171 PHE A C 1
ATOM 1358 O O . PHE A 1 171 ? 9.985 24.494 3.105 1.00 88.69 171 PHE A O 1
ATOM 1365 N N . CYS A 1 172 ? 10.484 26.425 4.169 1.00 89.00 172 CYS A N 1
ATOM 1366 C CA . CYS A 1 172 ? 11.008 25.804 5.389 1.00 89.00 172 CYS A CA 1
ATOM 1367 C C . CYS A 1 172 ? 9.952 24.933 6.077 1.00 89.00 172 CYS A C 1
ATOM 1369 O O . CYS A 1 172 ? 10.222 23.783 6.406 1.00 89.00 172 CYS A O 1
ATOM 1371 N N . PHE A 1 173 ? 8.721 25.434 6.207 1.00 94.31 173 PHE A N 1
ATOM 1372 C CA . PHE A 1 173 ? 7.610 24.667 6.769 1.00 94.31 173 PHE A CA 1
ATOM 1373 C C . PHE A 1 173 ? 7.348 23.369 6.010 1.00 94.31 173 PHE A C 1
ATOM 1375 O O . PHE A 1 173 ? 7.191 22.311 6.615 1.00 94.31 173 PHE A O 1
ATOM 1382 N N . LYS A 1 174 ? 7.306 23.442 4.679 1.00 92.62 174 LYS A N 1
ATOM 1383 C CA . LYS A 1 174 ? 7.082 22.275 3.829 1.00 92.62 174 LYS A CA 1
ATOM 1384 C C . LYS A 1 174 ? 8.217 21.258 3.967 1.00 92.62 174 LYS A C 1
ATOM 1386 O O . LYS A 1 174 ? 7.934 20.069 4.043 1.00 92.62 174 LYS A O 1
ATOM 1391 N N . ASP A 1 175 ? 9.466 21.716 3.995 1.00 90.94 175 ASP A N 1
ATOM 1392 C CA . ASP A 1 175 ? 10.628 20.846 4.202 1.00 90.94 175 ASP A CA 1
ATOM 1393 C C . ASP A 1 175 ? 10.537 20.131 5.557 1.00 90.94 175 ASP A C 1
ATOM 1395 O O . ASP A 1 175 ? 10.533 18.903 5.619 1.00 90.94 175 ASP A O 1
ATOM 1399 N N . GLN A 1 176 ? 10.292 20.888 6.631 1.00 94.06 176 GLN A N 1
ATOM 1400 C CA . GLN A 1 176 ? 10.120 20.334 7.972 1.00 94.06 176 GLN A CA 1
ATOM 1401 C C . GLN A 1 176 ? 8.912 19.396 8.090 1.00 94.06 176 GLN A C 1
ATOM 1403 O O . GLN A 1 176 ? 8.964 18.423 8.839 1.00 94.06 176 GLN A O 1
ATOM 1408 N N . PHE A 1 177 ? 7.835 19.636 7.338 1.00 95.44 177 PHE A N 1
ATOM 1409 C CA . PHE A 1 177 ? 6.685 18.733 7.276 1.00 95.44 177 PHE A CA 1
ATOM 1410 C C . PHE A 1 177 ? 7.075 17.366 6.721 1.00 95.44 177 PHE A C 1
ATOM 1412 O O . PHE A 1 177 ? 6.849 16.360 7.392 1.00 95.44 177 PHE A O 1
ATOM 1419 N N . PHE A 1 178 ? 7.727 17.315 5.559 1.00 92.25 178 PHE A N 1
ATOM 1420 C CA . PHE A 1 178 ? 8.154 16.040 4.978 1.00 92.25 178 PHE A CA 1
ATOM 1421 C C . PHE A 1 178 ? 9.296 15.383 5.760 1.00 92.25 178 PHE A C 1
ATOM 1423 O O . PHE A 1 178 ? 9.355 14.157 5.821 1.00 92.25 178 PHE A O 1
ATOM 1430 N N . ASN A 1 179 ? 10.135 16.158 6.450 1.00 92.44 179 ASN A N 1
ATOM 1431 C CA . ASN A 1 179 ? 11.114 15.616 7.394 1.00 92.44 179 ASN A CA 1
ATOM 1432 C C . ASN A 1 179 ? 10.433 14.976 8.619 1.00 92.44 179 ASN A C 1
ATOM 1434 O O . ASN A 1 179 ? 10.824 13.890 9.049 1.00 92.44 179 ASN A O 1
ATOM 1438 N N . ALA A 1 180 ? 9.387 15.610 9.163 1.00 93.31 180 ALA A N 1
ATOM 1439 C CA . ALA A 1 180 ? 8.598 15.072 10.274 1.00 93.31 180 ALA A CA 1
ATOM 1440 C C . ALA A 1 180 ? 7.777 13.837 9.870 1.00 93.31 180 ALA A C 1
ATOM 1442 O O . ALA A 1 180 ? 7.531 12.955 10.700 1.00 93.31 180 ALA A O 1
ATOM 1443 N N . GLU A 1 181 ? 7.361 13.760 8.605 1.00 91.62 181 GLU A N 1
ATOM 1444 C CA . GLU A 1 181 ? 6.793 12.547 8.019 1.00 91.62 181 GLU A CA 1
ATOM 1445 C C . GLU A 1 181 ? 7.831 11.451 7.805 1.00 91.62 181 GLU A C 1
ATOM 1447 O O . GLU A 1 181 ? 7.554 10.271 8.020 1.00 91.62 181 GLU A O 1
ATOM 1452 N N . GLY A 1 182 ? 9.048 11.832 7.427 1.00 84.94 182 GLY A N 1
ATOM 1453 C CA . GLY A 1 182 ? 10.132 10.909 7.137 1.00 84.94 182 GLY A CA 1
ATOM 1454 C C . GLY A 1 182 ? 9.662 9.723 6.292 1.00 84.94 182 GLY A C 1
ATOM 1455 O O . GLY A 1 182 ? 8.832 9.846 5.392 1.00 84.94 182 GLY A O 1
ATOM 1456 N N . GLY A 1 183 ? 10.164 8.535 6.628 1.00 75.50 183 GLY A N 1
ATOM 1457 C CA . GLY A 1 183 ? 9.840 7.317 5.897 1.00 75.50 183 GLY A CA 1
ATOM 1458 C C . GLY A 1 183 ? 8.384 6.857 5.992 1.00 75.50 183 GLY A C 1
ATOM 1459 O O . GLY A 1 183 ? 7.991 6.111 5.111 1.00 75.50 183 GLY A O 1
ATOM 1460 N N . TYR A 1 184 ? 7.575 7.259 6.991 1.00 85.94 184 TYR A N 1
ATOM 1461 C CA . TYR A 1 184 ? 6.213 6.714 7.163 1.00 85.94 184 TYR A CA 1
ATOM 1462 C C . TYR A 1 184 ? 5.160 7.376 6.265 1.00 85.94 184 TYR A C 1
ATOM 1464 O O . TYR A 1 184 ? 4.102 6.785 6.038 1.00 85.94 184 TYR A O 1
ATOM 1472 N N . GLY A 1 185 ? 5.416 8.591 5.765 1.00 80.56 185 GLY A N 1
ATOM 1473 C CA . GLY A 1 185 ? 4.454 9.337 4.945 1.00 80.56 185 GLY A CA 1
ATOM 1474 C C . GLY A 1 185 ? 4.029 8.574 3.684 1.00 80.56 185 GLY A C 1
ATOM 1475 O O . GLY A 1 185 ? 2.854 8.597 3.312 1.00 80.56 185 GLY A O 1
ATOM 1476 N N . ASP A 1 186 ? 4.963 7.824 3.093 1.00 84.69 186 ASP A N 1
ATOM 1477 C CA . ASP A 1 186 ? 4.748 6.986 1.907 1.00 84.69 186 ASP A CA 1
ATOM 1478 C C . ASP A 1 186 ? 4.128 5.603 2.217 1.00 84.69 186 ASP A C 1
ATOM 1480 O O . ASP A 1 186 ? 3.874 4.834 1.292 1.00 84.69 186 ASP A O 1
ATOM 1484 N N . TRP A 1 187 ? 3.805 5.304 3.485 1.00 90.69 187 TRP A N 1
ATOM 1485 C CA . TRP A 1 187 ? 3.109 4.074 3.918 1.00 90.69 187 TRP A CA 1
ATOM 1486 C C . TRP A 1 187 ? 1.632 4.288 4.264 1.00 90.69 187 TRP A C 1
ATOM 1488 O O . TRP A 1 187 ? 1.015 3.453 4.918 1.00 90.69 187 TRP A O 1
ATOM 1498 N N . GLN A 1 188 ? 1.053 5.426 3.860 1.00 93.06 188 GLN A N 1
ATOM 1499 C CA . GLN A 1 188 ? -0.382 5.732 3.977 1.00 93.06 188 GLN A CA 1
ATOM 1500 C C . GLN A 1 188 ? -1.001 5.359 5.337 1.00 93.06 188 GLN A C 1
ATOM 1502 O O . GLN A 1 188 ? -2.030 4.691 5.422 1.00 93.06 188 GLN A O 1
ATOM 1507 N N . ILE A 1 189 ? -0.397 5.817 6.429 1.00 94.44 189 ILE A N 1
ATOM 1508 C CA . ILE A 1 189 ? -0.830 5.493 7.798 1.00 94.44 189 ILE A CA 1
ATOM 1509 C C . ILE A 1 189 ? -2.306 5.819 8.112 1.00 94.44 189 ILE A C 1
ATOM 1511 O O . ILE A 1 189 ? -2.864 5.264 9.054 1.00 94.44 189 ILE A O 1
ATOM 1515 N N . SER A 1 190 ? -2.947 6.713 7.351 1.00 95.94 190 SER A N 1
ATOM 1516 C CA . SER A 1 190 ? -4.346 7.121 7.510 1.00 95.94 190 SER A CA 1
ATOM 1517 C C . SER A 1 190 ? -5.207 6.631 6.342 1.00 95.94 190 SER A C 1
ATOM 1519 O O . SER A 1 190 ? -4.734 6.466 5.217 1.00 95.94 190 SER A O 1
ATOM 1521 N N . LEU A 1 191 ? -6.504 6.419 6.584 1.00 97.38 191 LEU A N 1
ATOM 1522 C CA . LEU A 1 191 ? -7.391 5.771 5.608 1.00 97.38 191 LEU A CA 1
ATOM 1523 C C . LEU A 1 191 ? -7.474 6.512 4.269 1.00 97.38 191 LEU A C 1
ATOM 1525 O O . LEU A 1 191 ? -7.363 5.878 3.225 1.00 97.38 191 LEU A O 1
ATOM 1529 N N . ILE A 1 192 ? -7.621 7.840 4.274 1.00 96.69 192 ILE A N 1
ATOM 1530 C CA . ILE A 1 192 ? -7.737 8.611 3.027 1.00 96.69 192 ILE A CA 1
ATOM 1531 C C . ILE A 1 192 ? -6.474 8.533 2.162 1.00 96.69 192 ILE A C 1
ATOM 1533 O O . ILE A 1 192 ? -6.578 8.508 0.939 1.00 96.69 192 ILE A O 1
ATOM 1537 N N . ARG A 1 193 ? -5.283 8.431 2.769 1.00 95.56 193 ARG A N 1
ATOM 1538 C CA . ARG A 1 193 ? -4.025 8.333 2.017 1.00 95.56 193 ARG A CA 1
ATOM 1539 C C . ARG A 1 193 ? -3.939 7.032 1.220 1.00 95.56 193 ARG A C 1
ATOM 1541 O O . ARG A 1 193 ? -3.305 7.025 0.174 1.00 95.56 193 ARG A O 1
ATOM 1548 N N . ASN A 1 194 ? -4.624 5.968 1.647 1.00 96.25 194 ASN A N 1
ATOM 1549 C CA . ASN A 1 194 ? -4.646 4.681 0.938 1.00 96.25 194 ASN A CA 1
ATOM 1550 C C . ASN A 1 194 ? -5.340 4.754 -0.430 1.00 96.25 194 ASN A C 1
ATOM 1552 O O . ASN A 1 194 ? -5.109 3.897 -1.274 1.00 96.25 194 ASN A O 1
ATOM 1556 N N . LEU A 1 195 ? -6.099 5.823 -0.713 1.00 95.88 195 LEU A N 1
ATOM 1557 C CA . LEU A 1 195 ? -6.600 6.118 -2.064 1.00 95.88 195 LEU A CA 1
ATOM 1558 C C . LEU A 1 195 ? -5.480 6.357 -3.082 1.00 95.88 195 LEU A C 1
ATOM 1560 O O . LEU A 1 195 ? -5.714 6.315 -4.290 1.00 95.88 195 LEU A O 1
ATOM 1564 N N . MET A 1 196 ? -4.268 6.634 -2.599 1.00 93.75 196 MET A N 1
ATOM 1565 C CA . MET A 1 196 ? -3.090 6.796 -3.431 1.00 93.75 196 MET A CA 1
ATOM 1566 C C . MET A 1 196 ? -2.766 5.514 -4.198 1.00 93.75 196 MET A C 1
ATOM 1568 O O . MET A 1 196 ? -2.307 5.612 -5.327 1.00 93.75 196 MET A O 1
ATOM 1572 N N . TYR A 1 197 ? -3.025 4.322 -3.654 1.00 92.94 197 TYR A N 1
ATOM 1573 C CA . TYR A 1 197 ? -2.671 3.066 -4.315 1.00 92.94 197 TYR A CA 1
ATOM 1574 C C . TYR A 1 197 ? -3.915 2.234 -4.618 1.00 92.94 197 TYR A C 1
ATOM 1576 O O . TYR A 1 197 ? -4.610 1.786 -3.712 1.00 92.94 197 TYR A O 1
ATOM 1584 N N . SER A 1 198 ? -4.192 1.994 -5.902 1.00 94.81 198 SER A N 1
ATOM 1585 C CA . SER A 1 198 ? -5.350 1.191 -6.315 1.00 94.81 198 SER A CA 1
ATOM 1586 C C . SER A 1 198 ? -5.348 -0.246 -5.760 1.00 94.81 198 SER A C 1
ATOM 1588 O O . SER A 1 198 ? -6.428 -0.695 -5.361 1.00 94.81 198 SER A O 1
ATOM 1590 N N . PRO A 1 199 ? -4.204 -0.956 -5.608 1.00 95.44 199 PRO A N 1
ATOM 1591 C CA . PRO A 1 199 ? -4.223 -2.265 -4.961 1.00 95.44 199 PRO A CA 1
ATOM 1592 C C . PRO A 1 199 ? -4.577 -2.145 -3.474 1.00 95.44 199 PRO A C 1
ATOM 1594 O O . PRO A 1 199 ? -5.415 -2.899 -2.988 1.00 95.44 199 PRO A O 1
ATOM 1597 N N . GLU A 1 200 ? -4.048 -1.135 -2.769 1.00 96.38 200 GLU A N 1
ATOM 1598 C CA . GLU A 1 200 ? -4.398 -0.894 -1.362 1.00 96.38 200 GLU A CA 1
ATOM 1599 C C . GLU A 1 200 ? -5.885 -0.593 -1.184 1.00 96.38 200 GLU A C 1
ATOM 1601 O O . GLU A 1 200 ? -6.507 -1.117 -0.262 1.00 96.38 200 GLU A O 1
ATOM 1606 N N . VAL A 1 201 ? -6.493 0.183 -2.087 1.00 97.44 201 VAL A N 1
ATOM 1607 C CA . VAL A 1 201 ? -7.947 0.412 -2.109 1.00 97.44 201 VAL A CA 1
ATOM 1608 C C . VAL A 1 201 ? -8.713 -0.916 -2.156 1.00 97.44 201 VAL A C 1
ATOM 1610 O O . VAL A 1 201 ? -9.671 -1.112 -1.402 1.00 97.44 201 VAL A O 1
ATOM 1613 N N . PHE A 1 202 ? -8.289 -1.844 -3.017 1.00 98.12 202 PHE A N 1
ATOM 1614 C CA . PHE A 1 202 ? -8.904 -3.164 -3.130 1.00 98.12 202 PHE A CA 1
ATOM 1615 C C . PHE A 1 202 ? -8.687 -4.014 -1.868 1.00 98.12 202 PHE A C 1
ATOM 1617 O O . PHE A 1 202 ? -9.632 -4.631 -1.368 1.00 98.12 202 PHE A O 1
ATOM 1624 N N . TYR A 1 203 ? -7.485 -4.001 -1.289 1.00 98.12 203 TYR A N 1
ATOM 1625 C CA . TYR A 1 203 ? -7.197 -4.732 -0.052 1.00 98.12 203 TYR A CA 1
ATOM 1626 C C . TYR A 1 203 ? -8.029 -4.207 1.122 1.00 98.12 203 TYR A C 1
ATOM 1628 O O . TYR A 1 203 ? -8.605 -4.996 1.871 1.00 98.12 203 TYR A O 1
ATOM 1636 N N . HIS A 1 204 ? -8.183 -2.887 1.243 1.00 98.56 204 HIS A N 1
ATOM 1637 C CA . HIS A 1 204 ? -9.022 -2.255 2.261 1.00 98.56 204 HIS A CA 1
ATOM 1638 C C . HIS A 1 204 ? -10.507 -2.567 2.077 1.00 98.56 204 HIS A C 1
ATOM 1640 O O . HIS A 1 204 ? -11.225 -2.761 3.064 1.00 98.56 204 HIS A O 1
ATOM 1646 N N . LEU A 1 205 ? -10.981 -2.646 0.829 1.00 98.62 205 LEU A N 1
ATOM 1647 C CA . LEU A 1 205 ? -12.344 -3.074 0.524 1.00 98.62 205 LEU A CA 1
ATOM 1648 C C . LEU A 1 205 ? -12.603 -4.479 1.082 1.00 98.62 205 LEU A C 1
ATOM 1650 O O . LEU A 1 205 ? -13.571 -4.667 1.824 1.00 98.62 205 LEU A O 1
ATOM 1654 N N . LEU A 1 206 ? -11.724 -5.442 0.777 1.00 98.62 206 LEU A N 1
ATOM 1655 C CA . LEU A 1 206 ? -11.822 -6.809 1.295 1.00 98.62 206 LEU A CA 1
ATOM 1656 C C . LEU A 1 206 ? -11.707 -6.842 2.822 1.00 98.62 206 LEU A C 1
ATOM 1658 O O . LEU A 1 206 ? -12.527 -7.483 3.485 1.00 98.62 206 LEU A O 1
ATOM 1662 N N . TYR A 1 207 ? -10.752 -6.101 3.387 1.00 98.75 207 TYR A N 1
ATOM 1663 C CA . TYR A 1 207 ? -10.521 -6.035 4.826 1.00 98.75 207 TYR A CA 1
ATOM 1664 C C . TYR A 1 207 ? -11.769 -5.547 5.573 1.00 98.75 207 TYR A C 1
ATOM 1666 O O . TYR A 1 207 ? -12.304 -6.254 6.431 1.00 98.75 207 TYR A O 1
ATOM 1674 N N . PHE A 1 208 ? -12.301 -4.371 5.226 1.00 98.81 208 PHE A N 1
ATOM 1675 C CA . PHE A 1 208 ? -13.460 -3.810 5.925 1.00 98.81 208 PHE A CA 1
ATOM 1676 C C . PHE A 1 208 ? -14.759 -4.563 5.626 1.00 98.81 208 PHE A C 1
ATOM 1678 O O . PHE A 1 208 ? -15.603 -4.684 6.518 1.00 98.81 208 PHE A O 1
ATOM 1685 N N . ALA A 1 209 ? -14.933 -5.124 4.425 1.00 98.81 209 ALA A N 1
ATOM 1686 C CA . ALA A 1 209 ? -16.067 -6.004 4.143 1.00 98.81 209 ALA A CA 1
ATOM 1687 C C . ALA A 1 209 ? -16.045 -7.247 5.049 1.00 98.81 209 ALA A C 1
ATOM 1689 O O . ALA A 1 209 ? -17.070 -7.607 5.634 1.00 98.81 209 ALA A O 1
ATOM 1690 N N . THR A 1 210 ? -14.866 -7.847 5.227 1.00 98.88 210 THR A N 1
ATOM 1691 C CA . THR A 1 210 ? -14.653 -9.024 6.078 1.00 98.88 210 THR A CA 1
ATOM 1692 C C . THR A 1 210 ? -14.912 -8.717 7.549 1.00 98.88 210 THR A C 1
ATOM 1694 O O . THR A 1 210 ? -15.681 -9.426 8.203 1.00 98.88 210 THR A O 1
ATOM 1697 N N . VAL A 1 211 ? -14.340 -7.623 8.066 1.00 98.75 211 VAL A N 1
ATOM 1698 C CA . VAL A 1 211 ? -14.595 -7.156 9.439 1.00 98.75 211 VAL A CA 1
ATOM 1699 C C . VAL A 1 211 ? -16.093 -6.954 9.655 1.00 98.75 211 VAL A C 1
ATOM 1701 O O . VAL A 1 211 ? -16.666 -7.462 10.620 1.00 98.75 211 VAL A O 1
ATOM 1704 N N . LEU A 1 212 ? -16.765 -6.262 8.733 1.00 98.69 212 LEU A N 1
ATOM 1705 C CA . LEU A 1 212 ? -18.198 -6.013 8.834 1.00 98.69 212 LEU A CA 1
ATOM 1706 C C . LEU A 1 212 ? -19.022 -7.312 8.817 1.00 98.69 212 LEU A C 1
ATOM 1708 O O . LEU A 1 212 ? -20.012 -7.401 9.546 1.00 98.69 212 LEU A O 1
ATOM 1712 N N . ALA A 1 213 ? -18.631 -8.312 8.022 1.00 98.69 213 ALA A N 1
ATOM 1713 C CA . ALA A 1 213 ? -19.280 -9.622 7.998 1.00 98.69 213 ALA A CA 1
ATOM 1714 C C . ALA A 1 213 ? -19.172 -10.333 9.357 1.00 98.69 213 ALA A C 1
ATOM 1716 O O . ALA A 1 213 ? -20.186 -10.799 9.884 1.00 98.69 213 ALA A O 1
ATOM 1717 N N . PHE A 1 214 ? -17.984 -10.342 9.972 1.00 98.44 214 PHE A N 1
ATOM 1718 C CA . PHE A 1 214 ? -17.780 -10.916 11.305 1.00 98.44 214 PHE A CA 1
ATOM 1719 C C . PHE A 1 214 ? -18.572 -10.188 12.393 1.00 98.44 214 PHE A C 1
ATOM 1721 O O . PHE A 1 214 ? -19.258 -10.833 13.189 1.00 98.44 214 PHE A O 1
ATOM 1728 N N . LEU A 1 215 ? -18.555 -8.852 12.399 1.00 97.69 215 LEU A N 1
ATOM 1729 C CA . LEU A 1 215 ? -19.321 -8.065 13.370 1.00 97.69 215 LEU A CA 1
ATOM 1730 C C . LEU A 1 215 ? -20.838 -8.280 13.225 1.00 97.69 215 LEU A C 1
ATOM 1732 O O . LEU A 1 215 ? -21.567 -8.240 14.213 1.00 97.69 215 LEU A O 1
ATOM 1736 N N . ARG A 1 216 ? -21.315 -8.582 12.011 1.00 97.44 216 ARG A N 1
ATOM 1737 C CA . ARG A 1 216 ? -22.713 -8.949 11.720 1.00 97.44 216 ARG A CA 1
ATOM 1738 C C . ARG A 1 216 ? -23.019 -10.435 11.901 1.00 97.44 216 ARG A C 1
ATOM 1740 O O . ARG A 1 216 ? -24.084 -10.887 11.491 1.00 97.44 216 ARG A O 1
ATOM 1747 N N . SER A 1 217 ? -22.111 -11.197 12.508 1.00 96.31 217 SER A N 1
ATOM 1748 C CA . SER A 1 217 ? -22.256 -12.641 12.746 1.00 96.31 217 SER A CA 1
ATOM 1749 C C . SER A 1 217 ? -22.431 -13.478 11.469 1.00 96.31 217 SER A C 1
ATOM 1751 O O . SER A 1 217 ? -22.861 -14.626 11.522 1.00 96.31 217 SER A O 1
ATOM 1753 N N . SER A 1 218 ? -22.065 -12.936 10.304 1.00 97.44 218 SER A N 1
ATOM 1754 C CA . SER A 1 218 ? -22.017 -13.666 9.033 1.00 97.44 218 SER A CA 1
ATOM 1755 C C . SER A 1 218 ? -20.660 -14.359 8.891 1.00 97.44 218 SER A C 1
ATOM 1757 O O . SER A 1 218 ? -19.866 -14.027 8.013 1.00 97.44 218 SER A O 1
ATOM 1759 N N . TYR A 1 219 ? -20.365 -15.294 9.800 1.00 97.69 219 TYR A N 1
ATOM 1760 C CA . TYR A 1 219 ? -19.014 -15.839 9.982 1.00 97.69 219 TYR A CA 1
ATOM 1761 C C . TYR A 1 219 ? -18.422 -16.452 8.717 1.00 97.69 219 TYR A C 1
ATOM 1763 O O . TYR A 1 219 ? -17.255 -16.221 8.433 1.00 97.69 219 TYR A O 1
ATOM 1771 N N . TRP A 1 220 ? -19.214 -17.184 7.933 1.00 98.12 220 TRP A N 1
ATOM 1772 C CA . TRP A 1 220 ? -18.729 -17.818 6.706 1.00 98.12 220 TRP A CA 1
ATOM 1773 C C . TRP A 1 220 ? -18.408 -16.819 5.594 1.00 98.12 220 TRP A C 1
ATOM 1775 O O . TRP A 1 220 ? -17.440 -17.021 4.869 1.00 98.12 220 TRP A O 1
ATOM 1785 N N . LEU A 1 221 ? -19.142 -15.702 5.512 1.00 98.50 221 LEU A N 1
ATOM 1786 C CA . LEU A 1 221 ? -18.747 -14.590 4.642 1.00 98.50 221 LEU A CA 1
ATOM 1787 C C . LEU A 1 221 ? -17.440 -13.953 5.132 1.00 98.50 221 LEU A C 1
ATOM 1789 O O . LEU A 1 221 ? -16.600 -13.586 4.319 1.00 98.50 221 LEU A O 1
ATOM 1793 N N . GLY A 1 222 ? -17.239 -13.875 6.452 1.00 98.56 222 GLY A N 1
ATOM 1794 C CA . GLY A 1 222 ? -15.971 -13.446 7.039 1.00 98.56 222 GLY A CA 1
ATOM 1795 C C . GLY A 1 222 ? -14.809 -14.393 6.706 1.00 98.56 222 GLY A C 1
ATOM 1796 O O . GLY A 1 222 ? -13.747 -13.946 6.293 1.00 98.56 222 GLY A O 1
ATOM 1797 N N . VAL A 1 223 ? -15.016 -15.709 6.812 1.00 98.81 223 VAL A N 1
ATOM 1798 C CA . VAL A 1 223 ? -14.026 -16.742 6.448 1.00 98.81 223 VAL A CA 1
ATOM 1799 C C . VAL A 1 223 ? -13.660 -16.657 4.965 1.00 98.81 223 VAL A C 1
ATOM 1801 O O . VAL A 1 223 ? -12.476 -16.657 4.631 1.00 98.81 223 VAL A O 1
ATOM 1804 N N . LEU A 1 224 ? -14.655 -16.528 4.079 1.00 98.81 224 LEU A N 1
ATOM 1805 C CA . LEU A 1 224 ? -14.417 -16.295 2.654 1.00 98.81 224 LEU A CA 1
ATOM 1806 C C . LEU A 1 224 ? -13.606 -15.011 2.439 1.00 98.81 224 LEU A C 1
ATOM 1808 O O . LEU A 1 224 ? -12.643 -15.011 1.683 1.00 98.81 224 LEU A O 1
ATOM 1812 N N . GLY A 1 225 ? -13.949 -13.938 3.150 1.00 98.75 225 GLY A N 1
ATOM 1813 C CA . GLY A 1 225 ? -13.208 -12.683 3.119 1.00 98.75 225 GLY A CA 1
ATOM 1814 C C . GLY A 1 225 ? -11.738 -12.824 3.535 1.00 98.75 225 GLY A C 1
ATOM 1815 O O . GLY A 1 225 ? -10.862 -12.286 2.858 1.00 98.75 225 GLY A O 1
ATOM 1816 N N . VAL A 1 226 ? -11.437 -13.615 4.572 1.00 98.81 226 VAL A N 1
ATOM 1817 C CA . VAL A 1 226 ? -10.054 -13.950 4.964 1.00 98.81 226 VAL A CA 1
ATOM 1818 C C . VAL A 1 226 ? -9.323 -14.691 3.842 1.00 98.81 226 VAL A C 1
ATOM 1820 O O . VAL A 1 226 ? -8.198 -14.317 3.517 1.00 98.81 226 VAL A O 1
ATOM 1823 N N . PHE A 1 227 ? -9.955 -15.694 3.221 1.00 98.81 227 PHE A N 1
ATOM 1824 C CA . PHE A 1 227 ? -9.379 -16.419 2.080 1.00 98.81 227 PHE A CA 1
ATOM 1825 C C . PHE A 1 227 ? -9.057 -15.479 0.911 1.00 98.81 227 PHE A C 1
ATOM 1827 O O . PHE A 1 227 ? -7.927 -15.460 0.427 1.00 98.81 227 PHE A O 1
ATOM 1834 N N . LEU A 1 228 ? -10.028 -14.659 0.498 1.00 98.75 228 LEU A N 1
ATOM 1835 C CA . LEU A 1 228 ? -9.855 -13.712 -0.604 1.00 98.75 228 LEU A CA 1
ATOM 1836 C C . LEU A 1 228 ? -8.771 -12.678 -0.291 1.00 98.75 228 LEU A C 1
ATOM 1838 O O . LEU A 1 228 ? -8.001 -12.322 -1.177 1.00 98.75 228 LEU A O 1
ATOM 1842 N N . THR A 1 229 ? -8.672 -12.218 0.958 1.00 98.56 229 THR A N 1
ATOM 1843 C CA . THR A 1 229 ? -7.647 -11.245 1.364 1.00 98.56 229 THR A CA 1
ATOM 1844 C C . THR A 1 229 ? -6.251 -11.861 1.332 1.00 98.56 229 THR A C 1
ATOM 1846 O O . THR A 1 229 ? -5.340 -11.236 0.804 1.00 98.56 229 THR A O 1
ATOM 1849 N N . TRP A 1 230 ? -6.079 -13.097 1.813 1.00 98.31 230 TRP A N 1
ATOM 1850 C CA . TRP A 1 230 ? -4.814 -13.829 1.684 1.00 98.31 230 TRP A CA 1
ATOM 1851 C C . TRP A 1 230 ? -4.400 -14.038 0.230 1.00 98.31 230 TRP A C 1
ATOM 1853 O O . TRP A 1 230 ? -3.248 -13.794 -0.113 1.00 98.31 230 TRP A O 1
ATOM 1863 N N . TRP A 1 231 ? -5.346 -14.430 -0.625 1.00 98.44 231 TRP A N 1
ATOM 1864 C CA . TRP A 1 231 ? -5.091 -14.572 -2.057 1.00 98.44 231 TRP A CA 1
ATOM 1865 C C . TRP A 1 231 ? -4.772 -13.232 -2.732 1.00 98.44 231 TRP A C 1
ATOM 1867 O O . TRP A 1 231 ? -4.148 -13.201 -3.788 1.00 98.44 231 TRP A O 1
ATOM 1877 N N . SER A 1 232 ? -5.208 -12.119 -2.139 1.00 97.69 232 SER A N 1
ATOM 1878 C CA . SER A 1 232 ? -5.002 -10.777 -2.682 1.00 97.69 232 SER A CA 1
ATOM 1879 C C . SER A 1 232 ? -3.771 -10.069 -2.167 1.00 97.69 232 SER A C 1
ATOM 1881 O O . SER A 1 232 ? -3.368 -9.141 -2.834 1.00 97.69 232 SER A O 1
ATOM 1883 N N . HIS A 1 233 ? -3.261 -10.362 -0.971 1.00 96.50 233 HIS A N 1
ATOM 1884 C CA . HIS A 1 233 ? -2.066 -9.706 -0.442 1.00 96.50 233 HIS A CA 1
ATOM 1885 C C . HIS A 1 233 ? -1.568 -10.426 0.824 1.00 96.50 233 HIS A C 1
ATOM 1887 O O . HIS A 1 233 ? -2.326 -10.522 1.797 1.00 96.50 233 HIS A O 1
ATOM 1893 N N . PRO A 1 234 ? -0.304 -10.884 0.892 1.00 95.31 234 PRO A N 1
ATOM 1894 C CA . PRO A 1 234 ? 0.179 -11.664 2.033 1.00 95.31 234 PRO A CA 1
ATOM 1895 C C . PRO A 1 234 ? 0.204 -10.867 3.346 1.00 95.31 234 PRO A C 1
ATOM 1897 O O . PRO A 1 234 ? -0.202 -11.391 4.382 1.00 95.31 234 PRO A O 1
ATOM 1900 N N . TYR A 1 235 ? 0.613 -9.592 3.327 1.00 95.31 235 TYR A N 1
ATOM 1901 C CA . TYR A 1 235 ? 0.671 -8.766 4.542 1.00 95.31 235 TYR A CA 1
ATOM 1902 C C . TYR A 1 235 ? -0.727 -8.475 5.103 1.00 95.31 235 TYR A C 1
ATOM 1904 O O . TYR A 1 235 ? -0.991 -8.686 6.290 1.00 95.31 235 TYR A O 1
ATOM 1912 N N . THR A 1 236 ? -1.652 -8.049 4.242 1.00 97.12 236 THR A N 1
ATOM 1913 C CA . THR A 1 236 ? -3.030 -7.732 4.645 1.00 97.12 236 THR A CA 1
ATOM 1914 C C . THR A 1 236 ? -3.793 -8.994 5.044 1.00 97.12 236 THR A C 1
ATOM 1916 O O . THR A 1 236 ? -4.530 -8.981 6.032 1.00 97.12 236 THR A O 1
ATOM 1919 N N . GLY A 1 237 ? -3.578 -10.099 4.322 1.00 98.00 237 GLY A N 1
ATOM 1920 C CA . GLY A 1 237 ? -4.122 -11.416 4.642 1.00 98.00 237 GLY A CA 1
ATOM 1921 C C . GLY A 1 237 ? -3.672 -11.905 6.013 1.00 98.00 237 GLY A C 1
ATOM 1922 O O . GLY A 1 237 ? -4.516 -12.254 6.841 1.00 98.00 237 GLY A O 1
ATOM 1923 N N . LEU A 1 238 ? -2.366 -11.840 6.299 1.00 97.75 238 LEU A N 1
ATOM 1924 C CA . LEU A 1 238 ? -1.806 -12.194 7.603 1.00 97.75 238 LEU A CA 1
ATOM 1925 C C . LEU A 1 238 ? -2.390 -11.334 8.727 1.00 97.75 238 LEU A C 1
ATOM 1927 O O . LEU A 1 238 ? -2.814 -11.872 9.752 1.00 97.75 238 LEU A O 1
ATOM 1931 N N . ALA A 1 239 ? -2.455 -10.014 8.534 1.00 98.12 239 ALA A N 1
ATOM 1932 C CA . ALA A 1 239 ? -3.033 -9.109 9.519 1.00 98.12 239 ALA A CA 1
ATOM 1933 C C . ALA A 1 239 ? -4.504 -9.455 9.794 1.00 98.12 239 ALA A C 1
ATOM 1935 O O . ALA A 1 239 ? -4.875 -9.695 10.942 1.00 98.12 239 ALA A O 1
ATOM 1936 N N . LEU A 1 240 ? -5.343 -9.545 8.759 1.00 98.62 240 LEU A N 1
ATOM 1937 C CA . LEU A 1 240 ? -6.772 -9.828 8.905 1.00 98.62 240 LEU A CA 1
ATOM 1938 C C . LEU A 1 240 ? -7.044 -11.212 9.505 1.00 98.62 240 LEU A C 1
ATOM 1940 O O . LEU A 1 240 ? -7.942 -11.350 10.341 1.00 98.62 240 LEU A O 1
ATOM 1944 N N . ALA A 1 241 ? -6.275 -12.226 9.105 1.00 98.69 241 ALA A N 1
ATOM 1945 C CA . ALA A 1 241 ? -6.366 -13.569 9.663 1.00 98.69 241 ALA A CA 1
ATOM 1946 C C . ALA A 1 241 ? -5.952 -13.596 11.137 1.00 98.69 241 ALA A C 1
ATOM 1948 O O . ALA A 1 241 ? -6.642 -14.215 11.943 1.00 98.69 241 ALA A O 1
ATOM 1949 N N . GLY A 1 242 ? -4.894 -12.870 11.513 1.00 98.62 242 GLY A N 1
ATOM 1950 C CA . GLY A 1 242 ? -4.487 -12.704 12.907 1.00 98.62 242 GLY A CA 1
ATOM 1951 C C . GLY A 1 242 ? -5.572 -12.030 13.748 1.00 98.62 242 GLY A C 1
ATOM 1952 O O . GLY A 1 242 ? -5.945 -12.550 14.799 1.00 98.62 242 GLY A O 1
ATOM 1953 N N . VAL A 1 243 ? -6.140 -10.918 13.263 1.00 98.75 243 VAL A N 1
ATOM 1954 C CA . VAL A 1 243 ? -7.235 -10.197 13.940 1.00 98.75 243 VAL A CA 1
ATOM 1955 C C . VAL A 1 243 ? -8.453 -11.098 14.125 1.00 98.75 243 VAL A C 1
ATOM 1957 O O . VAL A 1 243 ? -8.957 -11.259 15.239 1.00 98.75 243 VAL A O 1
ATOM 1960 N N . SER A 1 244 ? -8.922 -11.697 13.031 1.00 98.62 244 SER A N 1
ATOM 1961 C CA . SER A 1 244 ? -10.145 -12.500 13.016 1.00 98.62 244 SER A CA 1
ATOM 1962 C C . SER A 1 244 ? -9.963 -13.801 13.793 1.00 98.62 244 SER A C 1
ATOM 1964 O O . SER A 1 244 ? -10.843 -14.185 14.556 1.00 98.62 244 SER A O 1
ATOM 1966 N N . GLY A 1 245 ? -8.812 -14.458 13.646 1.00 98.56 245 GLY A N 1
ATOM 1967 C CA . GLY A 1 245 ? -8.460 -15.680 14.360 1.00 98.56 245 GLY A CA 1
ATOM 1968 C C . GLY A 1 245 ? -8.364 -15.458 15.867 1.00 98.56 245 GLY A C 1
ATOM 1969 O O . GLY A 1 245 ? -8.990 -16.198 16.625 1.00 98.56 245 GLY A O 1
ATOM 1970 N N . LEU A 1 246 ? -7.667 -14.403 16.309 1.00 98.62 246 LEU A N 1
ATOM 1971 C CA . LEU A 1 246 ? -7.583 -14.054 17.729 1.00 98.62 246 LEU A CA 1
ATOM 1972 C C . LEU A 1 246 ? -8.968 -13.742 18.307 1.00 98.62 246 LEU A C 1
ATOM 1974 O O . LEU A 1 246 ? -9.320 -14.249 19.372 1.00 98.62 246 LEU A O 1
ATOM 1978 N N . TRP A 1 247 ? -9.784 -12.964 17.592 1.00 98.56 247 TRP A N 1
ATOM 1979 C CA . TRP A 1 247 ? -11.143 -12.662 18.035 1.00 98.56 247 TRP A CA 1
ATOM 1980 C C . TRP A 1 247 ? -12.022 -13.915 18.119 1.00 98.56 247 TRP A C 1
ATOM 1982 O O . TRP A 1 247 ? -12.657 -14.145 19.144 1.00 98.56 247 TRP A O 1
ATOM 1992 N N . LEU A 1 248 ? -12.033 -14.764 17.087 1.00 98.38 248 LEU A N 1
ATOM 1993 C CA . LEU A 1 248 ? -12.812 -16.006 17.086 1.00 98.38 248 LEU A CA 1
ATOM 1994 C C . LEU A 1 248 ? -12.359 -16.972 18.190 1.00 98.38 248 LEU A C 1
ATOM 1996 O O . LEU A 1 248 ? -13.203 -17.641 18.787 1.00 98.38 248 LEU A O 1
ATOM 2000 N N . ALA A 1 249 ? -11.061 -17.016 18.506 1.00 98.06 249 ALA A N 1
ATOM 2001 C CA . ALA A 1 249 ? -10.556 -17.760 19.655 1.00 98.06 249 ALA A CA 1
ATOM 2002 C C . ALA A 1 249 ? -11.151 -17.217 20.964 1.00 98.06 249 ALA A C 1
ATOM 2004 O O . ALA A 1 249 ? -11.706 -17.988 21.748 1.00 98.06 249 ALA A O 1
ATOM 2005 N N . VAL A 1 250 ? -11.121 -15.894 21.171 1.00 97.56 250 VAL A N 1
ATOM 2006 C CA . VAL A 1 250 ? -11.729 -15.240 22.344 1.00 97.56 250 VAL A CA 1
ATOM 2007 C C . VAL A 1 250 ? -13.230 -15.538 22.438 1.00 97.56 250 VAL A C 1
ATOM 2009 O O . VAL A 1 250 ? -13.700 -15.944 23.500 1.00 97.56 250 VAL A O 1
ATOM 2012 N N . GLU A 1 251 ? -13.986 -15.403 21.346 1.00 97.25 251 GLU A N 1
ATOM 2013 C CA . GLU A 1 251 ? -15.425 -15.711 21.329 1.00 97.25 251 GLU A CA 1
ATOM 2014 C C . GLU A 1 251 ? -15.707 -17.200 21.592 1.00 97.25 251 GLU A C 1
ATOM 2016 O O . GLU A 1 251 ? -16.671 -17.539 22.280 1.00 97.25 251 GLU A O 1
ATOM 2021 N N . SER A 1 252 ? -14.850 -18.097 21.094 1.00 95.88 252 SER A N 1
ATOM 2022 C CA . SER A 1 252 ? -14.942 -19.539 21.347 1.00 95.88 252 SER A CA 1
ATOM 2023 C C . SER A 1 252 ? -14.726 -19.877 22.825 1.00 95.88 252 SER A C 1
ATOM 2025 O O . SER A 1 252 ? -15.458 -20.705 23.371 1.00 95.88 252 SER A O 1
ATOM 2027 N N . PHE A 1 253 ? -13.764 -19.222 23.486 1.00 95.56 253 PHE A N 1
ATOM 2028 C CA . PHE A 1 253 ? -13.527 -19.390 24.923 1.00 95.56 253 PHE A CA 1
ATOM 2029 C C . PHE A 1 253 ? -14.660 -18.821 25.778 1.00 95.56 253 PHE A C 1
ATOM 2031 O O . PHE A 1 253 ? -14.993 -19.404 26.805 1.00 95.56 253 PHE A O 1
ATOM 2038 N N . GLN A 1 254 ? -15.282 -17.717 25.356 1.00 93.31 254 GLN A N 1
ATOM 2039 C CA . GLN A 1 254 ? -16.434 -17.158 26.069 1.00 93.31 254 GLN A CA 1
ATOM 2040 C C . GLN A 1 254 ? -17.719 -17.976 25.889 1.00 93.31 254 GLN A C 1
ATOM 2042 O O . GLN A 1 254 ? -18.644 -17.826 26.682 1.00 93.31 254 GLN A O 1
ATOM 2047 N N . GLY A 1 255 ? -17.805 -18.821 24.856 1.00 87.94 255 GLY A N 1
ATOM 2048 C CA . GLY A 1 255 ? -18.974 -19.669 24.599 1.00 87.94 255 GLY A CA 1
ATOM 2049 C C . GLY A 1 255 ? -20.238 -18.902 24.195 1.00 87.94 255 GLY A C 1
ATOM 2050 O O . GLY A 1 255 ? -21.326 -19.468 24.186 1.00 87.94 255 GLY A O 1
ATOM 2051 N N . THR A 1 256 ? -20.118 -17.617 23.856 1.00 77.56 256 THR A N 1
ATOM 2052 C CA . THR A 1 256 ? -21.256 -16.727 23.572 1.00 77.56 256 THR A CA 1
ATOM 2053 C C . THR A 1 256 ? -21.729 -16.795 22.119 1.00 77.56 256 THR A C 1
ATOM 2055 O O . THR A 1 256 ? -22.830 -16.338 21.812 1.00 77.56 256 THR A O 1
ATOM 2058 N N . ARG A 1 257 ? -20.907 -17.335 21.206 1.00 85.44 257 ARG A N 1
ATOM 2059 C CA . ARG A 1 257 ? -21.129 -17.334 19.750 1.00 85.44 257 ARG A CA 1
ATOM 2060 C C . ARG A 1 257 ? -20.609 -18.623 19.091 1.00 85.44 257 ARG A C 1
ATOM 2062 O O . ARG A 1 257 ? -19.662 -19.224 19.605 1.00 85.44 257 ARG A O 1
ATOM 2069 N N . PRO A 1 258 ? -21.154 -19.044 17.930 1.00 90.75 258 PRO A N 1
ATOM 2070 C CA . PRO A 1 258 ? -20.670 -20.210 17.186 1.00 90.75 258 PRO A CA 1
ATOM 2071 C C . PRO A 1 258 ? -19.345 -19.899 16.459 1.00 90.75 258 PRO A C 1
ATOM 2073 O O . PRO A 1 258 ? -19.291 -19.793 15.237 1.00 90.75 258 PRO A O 1
ATOM 2076 N N . ALA A 1 259 ? -18.263 -19.733 17.223 1.00 94.44 259 ALA A N 1
ATOM 2077 C CA . ALA A 1 259 ? -16.966 -19.273 16.720 1.00 94.44 259 ALA A CA 1
ATOM 2078 C C . ALA A 1 259 ? -15.972 -20.404 16.401 1.00 94.44 259 ALA A C 1
ATOM 2080 O O . ALA A 1 259 ? -15.033 -20.188 15.640 1.00 94.44 259 ALA A O 1
ATOM 2081 N N . ARG A 1 260 ? -16.184 -21.621 16.926 1.00 96.50 260 ARG A N 1
ATOM 2082 C CA . ARG A 1 260 ? -15.240 -22.753 16.794 1.00 96.50 260 ARG A CA 1
ATOM 2083 C C . ARG A 1 260 ? -14.988 -23.182 15.348 1.00 96.50 260 ARG A C 1
ATOM 2085 O O . ARG A 1 260 ? -13.838 -23.300 14.943 1.00 96.50 260 ARG A O 1
ATOM 2092 N N . ALA A 1 261 ? -16.049 -23.414 14.574 1.00 97.38 261 ALA A N 1
ATOM 2093 C CA . ALA A 1 261 ? -15.911 -23.845 13.182 1.00 97.38 261 ALA A CA 1
ATOM 2094 C C . ALA A 1 261 ? -15.303 -22.743 12.285 1.00 97.38 261 ALA A C 1
ATOM 2096 O O . ALA A 1 261 ? -14.338 -23.039 11.581 1.00 97.38 261 ALA A O 1
ATOM 2097 N N . PRO A 1 262 ? -15.753 -21.471 12.356 1.00 98.12 262 PRO A N 1
ATOM 2098 C CA . PRO A 1 262 ? -15.074 -20.374 11.665 1.00 98.12 262 PRO A CA 1
ATOM 2099 C C . PRO A 1 262 ? -13.606 -20.207 12.072 1.00 98.12 262 PRO A C 1
ATOM 2101 O O . PRO A 1 262 ? -12.769 -19.962 11.210 1.00 98.12 262 PRO A O 1
ATOM 2104 N N . PHE A 1 263 ? -13.274 -20.368 13.360 1.00 98.25 263 PHE A N 1
ATOM 2105 C CA . PHE A 1 263 ? -11.891 -20.311 13.843 1.00 98.25 263 PHE A CA 1
ATOM 2106 C C . PHE A 1 263 ? -11.024 -21.382 13.177 1.00 98.25 263 PHE A C 1
ATOM 2108 O O . PHE A 1 263 ? -9.994 -21.058 12.591 1.00 98.25 263 PHE A O 1
ATOM 2115 N N . ALA A 1 264 ? -11.480 -22.638 13.193 1.00 98.38 264 ALA A N 1
ATOM 2116 C CA . ALA A 1 264 ? -10.781 -23.741 12.539 1.00 98.38 264 ALA A CA 1
ATOM 2117 C C . ALA A 1 264 ? -10.584 -23.485 11.034 1.00 98.38 264 ALA A C 1
ATOM 2119 O O . ALA A 1 264 ? -9.500 -23.734 10.510 1.00 98.38 264 ALA A O 1
ATOM 2120 N N . ALA A 1 265 ? -11.591 -22.927 10.353 1.00 98.62 265 ALA A N 1
ATOM 2121 C CA . ALA A 1 265 ? -11.488 -22.569 8.941 1.00 98.62 265 ALA A CA 1
ATOM 2122 C C . ALA A 1 265 ? -10.457 -21.453 8.688 1.00 98.62 265 ALA A C 1
ATOM 2124 O O . ALA A 1 265 ? -9.639 -21.581 7.779 1.00 98.62 265 ALA A O 1
ATOM 2125 N N . VAL A 1 266 ? -10.434 -20.394 9.509 1.00 98.69 266 VAL A N 1
ATOM 2126 C CA . VAL A 1 266 ? -9.414 -19.329 9.426 1.00 98.69 266 VAL A CA 1
ATOM 2127 C C . VAL A 1 266 ? -8.009 -19.893 9.653 1.00 98.69 266 VAL A C 1
ATOM 2129 O O . VAL A 1 266 ? -7.089 -19.544 8.911 1.00 98.69 266 VAL A O 1
ATOM 2132 N N . CYS A 1 267 ? -7.832 -20.791 10.626 1.00 98.62 267 CYS A N 1
ATOM 2133 C CA . CYS A 1 267 ?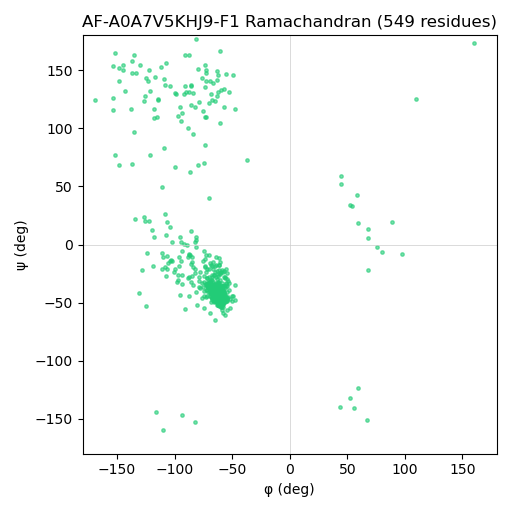 -6.557 -21.469 10.862 1.00 98.62 267 CYS A CA 1
ATOM 2134 C C . CYS A 1 267 ? -6.130 -22.325 9.663 1.00 98.62 267 CYS A C 1
ATOM 2136 O O . CYS A 1 267 ? -4.975 -22.247 9.255 1.00 98.62 267 CYS A O 1
ATOM 2138 N N . ALA A 1 268 ? -7.048 -23.097 9.074 1.00 98.69 268 ALA A N 1
ATOM 2139 C CA . ALA A 1 268 ? -6.761 -23.925 7.904 1.00 98.69 268 ALA A CA 1
ATOM 2140 C C . ALA A 1 268 ? -6.355 -23.079 6.686 1.00 98.69 268 ALA A C 1
ATOM 2142 O O . ALA A 1 268 ? -5.332 -23.357 6.066 1.00 98.69 268 ALA A O 1
ATOM 2143 N N . ILE A 1 269 ? -7.096 -22.003 6.392 1.00 98.75 269 ILE A N 1
ATOM 2144 C CA . ILE A 1 269 ? -6.749 -21.043 5.330 1.00 98.75 269 ILE A CA 1
ATOM 2145 C C . ILE A 1 269 ? -5.354 -20.465 5.580 1.00 98.75 269 ILE A C 1
ATOM 2147 O O . ILE A 1 269 ? -4.504 -20.485 4.693 1.00 98.75 269 ILE A O 1
ATOM 2151 N N . THR A 1 270 ? -5.100 -19.993 6.802 1.00 98.62 270 THR A N 1
ATOM 2152 C CA . THR A 1 270 ? -3.808 -19.401 7.170 1.00 98.62 270 THR A CA 1
ATOM 2153 C C . THR A 1 270 ? -2.672 -20.405 7.002 1.00 98.62 270 THR A C 1
ATOM 2155 O O . THR A 1 270 ? -1.638 -20.054 6.449 1.00 98.62 270 THR A O 1
ATOM 2158 N N . ALA A 1 271 ? -2.862 -21.661 7.410 1.00 98.62 271 ALA A N 1
ATOM 2159 C CA . ALA A 1 271 ? -1.860 -22.709 7.247 1.00 98.62 271 ALA A CA 1
ATOM 2160 C C . ALA A 1 271 ? -1.531 -22.973 5.768 1.00 98.62 271 ALA A C 1
ATOM 2162 O O . ALA A 1 271 ? -0.356 -23.088 5.423 1.00 98.62 271 ALA A O 1
ATOM 2163 N N . VAL A 1 272 ? -2.542 -23.009 4.891 1.00 98.69 272 VAL A N 1
ATOM 2164 C CA . VAL A 1 272 ? -2.350 -23.186 3.441 1.00 98.69 272 VAL A CA 1
ATOM 2165 C C . VAL A 1 272 ? -1.545 -22.033 2.844 1.00 98.69 272 VAL A C 1
ATOM 2167 O O . VAL A 1 272 ? -0.581 -22.274 2.121 1.00 98.69 272 VAL A O 1
ATOM 2170 N N . PHE A 1 273 ? -1.885 -20.785 3.168 1.00 98.50 273 PHE A N 1
ATOM 2171 C CA . PHE A 1 273 ? -1.157 -19.634 2.631 1.00 98.50 273 PHE A CA 1
ATOM 2172 C C . PHE A 1 273 ? 0.240 -19.474 3.231 1.00 98.50 273 PHE A C 1
ATOM 2174 O O . PHE A 1 273 ? 1.172 -19.131 2.509 1.00 98.50 273 PHE A O 1
ATOM 2181 N N . VAL A 1 274 ? 0.428 -19.783 4.517 1.00 97.50 274 VAL A N 1
ATOM 2182 C CA . VAL A 1 274 ? 1.765 -19.839 5.123 1.00 97.50 274 VAL A CA 1
ATOM 2183 C C . VAL A 1 274 ? 2.610 -20.904 4.432 1.00 97.50 274 VAL A C 1
ATOM 2185 O O . VAL A 1 274 ? 3.748 -20.622 4.076 1.00 97.50 274 VAL A O 1
ATOM 2188 N N . TYR A 1 275 ? 2.065 -22.095 4.169 1.00 98.31 275 TYR A N 1
ATOM 2189 C CA . TYR A 1 275 ? 2.770 -23.111 3.390 1.00 98.31 275 TYR A CA 1
ATOM 2190 C C . TYR A 1 275 ? 3.124 -22.596 1.989 1.00 98.31 275 TYR A C 1
ATOM 2192 O O . TYR A 1 275 ? 4.271 -22.711 1.565 1.00 98.31 275 TYR A O 1
ATOM 2200 N N . TYR A 1 276 ? 2.175 -21.969 1.292 1.00 98.25 276 TYR A N 1
ATOM 2201 C CA . TYR A 1 276 ? 2.403 -21.421 -0.041 1.00 98.25 276 TYR A CA 1
ATOM 2202 C C . TYR A 1 276 ? 3.540 -20.379 -0.061 1.00 98.25 276 TYR A C 1
ATOM 2204 O O . TYR A 1 276 ? 4.517 -20.554 -0.786 1.00 98.25 276 TYR A O 1
ATOM 2212 N N . TYR A 1 277 ? 3.480 -19.347 0.787 1.00 96.06 277 TYR A N 1
ATOM 2213 C CA . TYR A 1 277 ? 4.461 -18.253 0.784 1.00 96.06 277 TYR A CA 1
ATOM 2214 C C . TYR A 1 277 ? 5.795 -18.583 1.466 1.00 96.06 277 TYR A C 1
ATOM 2216 O O . TYR A 1 277 ? 6.824 -18.033 1.073 1.00 96.06 277 TYR A O 1
ATOM 2224 N N . ALA A 1 278 ? 5.795 -19.438 2.495 1.00 94.81 278 ALA A N 1
ATOM 2225 C CA . ALA A 1 278 ? 6.978 -19.709 3.317 1.00 94.81 278 ALA A CA 1
ATOM 2226 C C . ALA A 1 278 ? 7.655 -21.055 3.021 1.00 94.81 278 ALA A C 1
ATOM 2228 O O . ALA A 1 278 ? 8.786 -21.258 3.458 1.00 94.81 278 ALA A O 1
ATOM 2229 N N . VAL A 1 279 ? 6.996 -21.970 2.301 1.00 96.56 279 VAL A N 1
ATOM 2230 C CA . VAL A 1 279 ? 7.550 -23.298 1.984 1.00 96.56 279 VAL A CA 1
ATOM 2231 C C . VAL A 1 279 ? 7.556 -23.562 0.484 1.00 96.56 279 VAL A C 1
ATOM 2233 O O . VAL A 1 279 ? 8.606 -23.887 -0.055 1.00 96.56 279 VAL A O 1
ATOM 2236 N N . PHE A 1 280 ? 6.421 -23.412 -0.203 1.00 98.25 280 PHE A N 1
ATOM 2237 C CA . PHE A 1 280 ? 6.313 -23.727 -1.629 1.00 98.25 280 PHE A CA 1
ATOM 2238 C C . PHE A 1 280 ? 7.102 -22.743 -2.501 1.00 98.25 280 PHE A C 1
ATOM 2240 O O . PHE A 1 280 ? 8.020 -23.172 -3.196 1.00 98.25 280 PHE A O 1
ATOM 2247 N N . LEU A 1 281 ? 6.798 -21.440 -2.429 1.00 97.44 281 LEU A N 1
ATOM 2248 C CA . LEU A 1 281 ? 7.465 -20.429 -3.259 1.00 97.44 281 LEU A CA 1
ATOM 2249 C C . LEU A 1 281 ? 8.987 -20.342 -3.012 1.00 97.44 281 LEU A C 1
ATOM 2251 O O . LEU A 1 281 ? 9.728 -20.301 -3.988 1.00 97.44 281 LEU A O 1
ATOM 2255 N N . PRO A 1 282 ? 9.511 -20.398 -1.766 1.00 96.38 282 PRO A N 1
ATOM 2256 C CA . PRO A 1 282 ? 10.958 -20.386 -1.519 1.00 96.38 282 PRO A CA 1
ATOM 2257 C C . PRO A 1 282 ? 11.758 -21.549 -2.112 1.00 96.38 282 PRO A C 1
ATOM 2259 O O . PRO A 1 282 ? 12.991 -21.483 -2.090 1.00 96.38 282 PRO A O 1
ATOM 2262 N N . ASN A 1 283 ? 11.112 -22.612 -2.603 1.00 96.81 283 ASN A N 1
ATOM 2263 C CA . ASN A 1 283 ? 11.804 -23.681 -3.327 1.00 96.81 283 ASN A CA 1
ATOM 2264 C C . ASN A 1 283 ? 12.264 -23.238 -4.721 1.00 96.81 283 ASN A C 1
ATOM 2266 O O . ASN A 1 283 ? 13.195 -23.838 -5.254 1.00 96.81 283 ASN A O 1
ATOM 2270 N N . ASP A 1 284 ? 11.661 -22.188 -5.279 1.00 97.31 284 ASP A N 1
ATOM 2271 C CA . ASP A 1 284 ? 12.064 -21.605 -6.551 1.00 97.31 284 ASP A CA 1
ATOM 2272 C C . ASP A 1 284 ? 13.223 -20.595 -6.380 1.00 97.31 284 ASP A C 1
ATOM 2274 O O . ASP A 1 284 ? 13.152 -19.715 -5.509 1.00 97.31 284 ASP A O 1
ATOM 2278 N N . PRO A 1 285 ? 14.305 -20.694 -7.180 1.00 96.62 285 PRO A N 1
ATOM 2279 C CA . PRO A 1 285 ? 15.448 -19.789 -7.077 1.00 96.62 285 PRO A CA 1
ATOM 2280 C C . PRO A 1 285 ? 15.128 -18.321 -7.390 1.00 96.62 285 PRO A C 1
ATOM 2282 O O . PRO A 1 285 ? 15.645 -17.440 -6.696 1.00 96.62 285 PRO A O 1
ATOM 2285 N N . GLU A 1 286 ? 14.279 -18.042 -8.388 1.00 95.69 286 GLU A N 1
ATOM 2286 C CA . GLU A 1 286 ? 13.935 -16.667 -8.770 1.00 95.69 286 GLU A CA 1
ATOM 2287 C C . GLU A 1 286 ? 13.123 -15.993 -7.666 1.00 95.69 286 GLU A C 1
ATOM 2289 O O . GLU A 1 286 ? 13.447 -14.878 -7.246 1.00 95.69 286 GLU A O 1
ATOM 2294 N N . TYR A 1 287 ? 12.122 -16.700 -7.130 1.00 96.19 287 TYR A N 1
ATOM 2295 C CA . TYR A 1 287 ? 11.358 -16.226 -5.979 1.00 96.19 287 TYR A CA 1
ATOM 2296 C C . TYR A 1 287 ? 12.260 -15.971 -4.776 1.00 96.19 287 TYR A C 1
ATOM 2298 O O . TYR A 1 287 ? 12.162 -14.918 -4.145 1.00 96.19 287 TYR A O 1
ATOM 2306 N N . ARG A 1 288 ? 13.144 -16.919 -4.437 1.00 96.19 288 ARG A N 1
ATOM 2307 C CA . ARG A 1 288 ? 14.038 -16.781 -3.281 1.00 96.19 288 ARG A CA 1
ATOM 2308 C C . ARG A 1 288 ? 14.923 -15.545 -3.410 1.00 96.19 288 ARG A C 1
ATOM 2310 O O . ARG A 1 288 ? 15.053 -14.801 -2.442 1.00 96.19 288 ARG A O 1
ATOM 2317 N N . SER A 1 289 ? 15.472 -15.299 -4.598 1.00 96.12 289 SER A N 1
ATOM 2318 C CA . SER A 1 289 ? 16.280 -14.109 -4.858 1.00 96.12 289 SER A CA 1
ATOM 2319 C C . SER A 1 289 ? 15.489 -12.817 -4.638 1.00 96.12 289 SER A C 1
ATOM 2321 O O . SER A 1 289 ? 15.956 -11.933 -3.919 1.00 96.12 289 SER A O 1
ATOM 2323 N N . VAL A 1 290 ? 14.276 -12.726 -5.187 1.00 95.00 290 VAL A N 1
ATOM 2324 C CA . VAL A 1 290 ? 13.389 -11.568 -4.991 1.00 95.00 290 VAL A CA 1
ATOM 2325 C C . VAL A 1 290 ? 13.014 -11.400 -3.515 1.00 95.00 290 VAL A C 1
ATOM 2327 O O . VAL A 1 290 ? 13.060 -10.295 -2.973 1.00 95.00 290 VAL A O 1
ATOM 2330 N N . TYR A 1 291 ? 12.696 -12.494 -2.827 1.00 93.12 291 TYR A N 1
ATOM 2331 C CA . TYR A 1 291 ? 12.353 -12.483 -1.409 1.00 93.12 291 TYR A CA 1
ATOM 2332 C C . TYR A 1 291 ? 13.514 -11.996 -0.532 1.00 93.12 291 TYR A C 1
ATOM 2334 O O . TYR A 1 291 ? 13.306 -11.201 0.386 1.00 93.12 291 TYR A O 1
ATOM 2342 N N . ASP A 1 292 ? 14.743 -12.420 -0.814 1.00 91.94 292 ASP A N 1
ATOM 2343 C CA . ASP A 1 292 ? 15.916 -11.972 -0.064 1.00 91.94 292 ASP A CA 1
ATOM 2344 C C . ASP A 1 292 ? 16.251 -10.497 -0.344 1.00 91.94 292 ASP A C 1
ATOM 2346 O O . ASP A 1 292 ? 16.579 -9.772 0.596 1.00 91.94 292 ASP A O 1
ATOM 2350 N N . GLN A 1 293 ? 16.054 -10.013 -1.578 1.00 92.31 293 GLN A N 1
ATOM 2351 C CA . GLN A 1 293 ? 16.129 -8.581 -1.914 1.00 92.31 293 GLN A CA 1
ATOM 2352 C C . GLN A 1 293 ? 15.108 -7.759 -1.108 1.00 92.31 293 GLN A C 1
ATOM 2354 O O . GLN A 1 293 ? 15.449 -6.733 -0.519 1.00 92.31 293 GLN A O 1
ATOM 2359 N N . MET A 1 294 ? 13.861 -8.236 -1.014 1.00 88.81 294 MET A N 1
ATOM 2360 C CA . MET A 1 294 ? 12.804 -7.589 -0.224 1.00 88.81 294 MET A CA 1
ATOM 2361 C C . MET A 1 294 ? 13.161 -7.457 1.256 1.00 88.81 294 MET A C 1
ATOM 2363 O O . MET A 1 294 ? 12.885 -6.421 1.863 1.00 88.81 294 MET A O 1
ATOM 2367 N N . LYS A 1 295 ? 13.796 -8.472 1.851 1.00 87.81 295 LYS A N 1
ATOM 2368 C CA . LYS A 1 295 ? 14.188 -8.434 3.270 1.00 87.81 295 LYS A CA 1
ATOM 2369 C C . LYS A 1 295 ? 15.222 -7.362 3.589 1.00 87.81 295 LYS A C 1
ATOM 2371 O O . LYS A 1 295 ? 15.272 -6.905 4.728 1.00 87.81 295 LYS A O 1
ATOM 2376 N N . GLN A 1 296 ? 16.060 -6.993 2.623 1.00 86.12 296 GLN A N 1
ATOM 2377 C CA . GLN A 1 296 ? 17.083 -5.965 2.817 1.00 86.12 296 GLN A CA 1
ATOM 2378 C C . GLN A 1 296 ? 16.476 -4.560 2.888 1.00 86.12 296 GLN A C 1
ATOM 2380 O O . GLN A 1 296 ? 17.059 -3.657 3.491 1.00 86.12 296 GLN A O 1
ATOM 2385 N N . PHE A 1 297 ? 15.285 -4.368 2.315 1.00 83.81 297 PHE A N 1
ATOM 2386 C CA . PHE A 1 297 ? 14.581 -3.098 2.378 1.00 83.81 297 PHE A CA 1
ATOM 2387 C C . PHE A 1 297 ? 14.021 -2.854 3.786 1.00 83.81 297 PHE A C 1
ATOM 2389 O O . PHE A 1 297 ? 13.076 -3.501 4.245 1.00 83.81 297 PHE A O 1
ATOM 2396 N N . SER A 1 298 ? 14.622 -1.896 4.489 1.00 80.12 298 SER A N 1
ATOM 2397 C CA . SER A 1 298 ? 14.262 -1.571 5.866 1.00 80.12 298 SER A CA 1
ATOM 2398 C C . SER A 1 298 ? 13.141 -0.536 5.910 1.00 80.12 298 SER A C 1
ATOM 2400 O O . SER A 1 298 ? 13.376 0.663 5.787 1.00 80.12 298 SER A O 1
ATOM 2402 N N . ALA A 1 299 ? 11.913 -1.001 6.129 1.00 88.44 299 ALA A N 1
ATOM 2403 C CA . ALA A 1 299 ? 10.741 -0.148 6.302 1.00 88.44 299 ALA A CA 1
ATOM 2404 C C . ALA A 1 299 ? 10.256 -0.180 7.759 1.00 88.44 299 ALA A C 1
ATOM 2406 O O . ALA A 1 299 ? 9.358 -0.947 8.112 1.00 88.44 299 ALA A O 1
ATOM 2407 N N . HIS A 1 300 ? 10.868 0.634 8.624 1.00 90.31 300 HIS A N 1
ATOM 2408 C CA . HIS A 1 300 ? 10.544 0.699 10.052 1.00 90.31 300 HIS A CA 1
ATOM 2409 C C . HIS A 1 300 ? 10.183 2.122 10.499 1.00 90.31 300 HIS A C 1
ATOM 2411 O O . HIS A 1 300 ? 10.769 3.102 10.049 1.00 90.31 300 HIS A O 1
ATOM 2417 N N . MET A 1 301 ? 9.222 2.233 11.420 1.00 91.38 301 MET A N 1
ATOM 2418 C CA . MET A 1 301 ? 8.836 3.508 12.032 1.00 91.38 301 MET A CA 1
ATOM 2419 C C . MET A 1 301 ? 9.698 3.796 13.261 1.00 91.38 301 MET A C 1
ATOM 2421 O O . MET A 1 301 ? 9.796 2.945 14.148 1.00 91.38 301 MET A O 1
ATOM 2425 N N . LEU A 1 302 ? 10.263 4.993 13.382 1.00 91.75 302 LEU A N 1
ATOM 2426 C CA . LEU A 1 302 ? 10.932 5.419 14.613 1.00 91.75 302 LEU A CA 1
ATOM 2427 C C . LEU A 1 302 ? 9.905 5.719 15.715 1.00 91.75 302 LEU A C 1
ATOM 2429 O O . LEU A 1 302 ? 8.796 6.171 15.446 1.00 91.75 302 LEU A O 1
ATOM 2433 N N . LEU A 1 303 ? 10.269 5.523 16.986 1.00 92.25 303 LEU A N 1
ATOM 2434 C CA . LEU A 1 303 ? 9.366 5.859 18.100 1.00 92.25 303 LEU A CA 1
ATOM 2435 C C . LEU A 1 303 ? 9.032 7.359 18.146 1.00 92.25 303 LEU A C 1
ATOM 2437 O O . LEU A 1 303 ? 7.903 7.728 18.465 1.00 92.25 303 LEU A O 1
ATOM 2441 N N . SER A 1 304 ? 9.982 8.217 17.760 1.00 92.94 304 SER A N 1
ATOM 2442 C CA . SER A 1 304 ? 9.780 9.666 17.628 1.00 92.94 304 SER A CA 1
ATOM 2443 C C . SER A 1 304 ? 8.723 10.035 16.584 1.00 92.94 304 SER A C 1
ATOM 2445 O O . SER A 1 304 ? 8.140 11.112 16.665 1.00 92.94 304 SER A O 1
ATOM 2447 N N . GLN A 1 305 ? 8.437 9.138 15.638 1.00 94.75 305 GLN A N 1
ATOM 2448 C CA . GLN A 1 305 ? 7.470 9.352 14.567 1.00 94.75 305 GLN A CA 1
ATOM 2449 C C . GLN A 1 305 ? 6.038 8.964 14.951 1.00 94.75 305 GLN A C 1
ATOM 2451 O O . GLN A 1 305 ? 5.119 9.303 14.218 1.00 94.75 305 GLN A O 1
ATOM 2456 N N . ILE A 1 306 ? 5.801 8.326 16.105 1.00 95.25 306 ILE A N 1
ATOM 2457 C CA . ILE A 1 306 ? 4.450 7.887 16.502 1.00 95.25 306 ILE A CA 1
ATOM 2458 C C . ILE A 1 306 ? 3.487 9.072 16.637 1.00 95.25 306 ILE A C 1
ATOM 2460 O O . ILE A 1 306 ? 2.366 9.014 16.138 1.00 95.25 306 ILE A O 1
ATOM 2464 N N . ILE A 1 307 ? 3.901 10.155 17.299 1.00 95.81 307 ILE A N 1
ATOM 2465 C CA . ILE A 1 307 ? 3.050 11.343 17.460 1.00 95.81 307 ILE A CA 1
ATOM 2466 C C . ILE A 1 307 ? 2.906 12.123 16.144 1.00 95.81 307 ILE A C 1
ATOM 2468 O O . ILE A 1 307 ? 1.772 12.454 15.805 1.00 95.81 307 ILE A O 1
ATOM 2472 N N . PRO A 1 308 ? 3.970 12.377 15.360 1.00 96.88 308 PRO A N 1
ATOM 2473 C CA . PRO A 1 308 ? 3.821 12.890 14.001 1.00 96.88 308 PRO A CA 1
ATOM 2474 C C . PRO A 1 308 ? 2.829 12.082 13.154 1.00 96.88 308 PRO A C 1
ATOM 2476 O O . PRO A 1 308 ? 1.948 12.679 12.550 1.00 96.88 308 PRO A O 1
ATOM 2479 N N . ALA A 1 309 ? 2.895 10.748 13.199 1.00 96.50 309 ALA A N 1
ATOM 2480 C CA . ALA A 1 309 ? 2.072 9.848 12.396 1.00 96.50 309 ALA A CA 1
ATOM 2481 C C . ALA A 1 309 ? 0.611 9.757 12.878 1.00 96.50 309 ALA A C 1
ATOM 2483 O O . ALA A 1 309 ? -0.331 9.971 12.122 1.00 96.50 309 ALA A O 1
ATOM 2484 N N . TYR A 1 310 ? 0.390 9.437 14.150 1.00 97.31 310 TYR A N 1
ATOM 2485 C CA . TYR A 1 310 ? -0.947 9.137 14.677 1.00 97.31 310 TYR A CA 1
ATOM 2486 C C . TYR A 1 310 ? -1.558 10.295 15.475 1.00 97.31 310 TYR A C 1
ATOM 2488 O O . TYR A 1 310 ? -2.753 10.289 15.779 1.00 97.31 310 TYR A O 1
ATOM 2496 N N . GLY A 1 311 ? -0.758 11.293 15.851 1.00 97.31 311 GLY A N 1
ATOM 2497 C CA . GLY A 1 311 ? -1.175 12.428 16.666 1.00 97.31 311 GLY A CA 1
ATOM 2498 C C . GLY A 1 311 ? -1.796 12.027 18.003 1.00 97.31 311 GLY A C 1
ATOM 2499 O O . GLY A 1 311 ? -1.362 11.072 18.646 1.00 97.31 311 GLY A O 1
ATOM 2500 N N . LEU A 1 312 ? -2.848 12.739 18.422 1.00 98.25 312 LEU A N 1
ATOM 2501 C CA . LEU A 1 312 ? -3.584 12.428 19.652 1.00 98.25 312 LEU A CA 1
ATOM 2502 C C . LEU A 1 312 ? -4.474 11.181 19.540 1.00 98.25 312 LEU A C 1
ATOM 2504 O O . LEU A 1 312 ? -4.906 10.670 20.572 1.00 98.25 312 LEU A O 1
ATOM 2508 N N . VAL A 1 313 ? -4.716 10.642 18.338 1.00 98.38 313 VAL A N 1
ATOM 2509 C CA . VAL A 1 313 ? -5.492 9.400 18.168 1.00 98.38 313 VAL A CA 1
ATOM 2510 C C . VAL A 1 313 ? -4.801 8.230 18.872 1.00 98.38 313 VAL A C 1
ATOM 2512 O O . VAL A 1 313 ? -5.483 7.406 19.474 1.00 98.38 313 VAL A O 1
ATOM 2515 N N . PHE A 1 314 ? -3.463 8.190 18.887 1.00 98.06 314 PHE A N 1
ATOM 2516 C CA . PHE A 1 314 ? -2.707 7.149 19.588 1.00 98.06 314 PHE A CA 1
ATOM 2517 C C . PHE A 1 314 ? -2.897 7.179 21.116 1.00 98.06 314 PHE A C 1
ATOM 2519 O O . PHE A 1 314 ? -3.486 6.233 21.647 1.00 98.06 314 PHE A O 1
ATOM 2526 N N . PRO A 1 315 ? -2.478 8.228 21.857 1.00 98.06 315 PRO A N 1
ATOM 2527 C CA . PRO A 1 315 ? -2.606 8.235 23.314 1.00 98.06 315 PRO A CA 1
ATOM 2528 C C . PRO A 1 315 ? -4.067 8.183 23.774 1.00 98.06 315 PRO A C 1
ATOM 2530 O O . PRO A 1 315 ? -4.374 7.513 24.759 1.00 98.06 315 PRO A O 1
ATOM 2533 N N . LEU A 1 316 ? -4.990 8.832 23.056 1.00 98.06 316 LEU A N 1
ATOM 2534 C CA . LEU A 1 316 ? -6.411 8.783 23.397 1.00 98.06 316 LEU A CA 1
ATOM 2535 C C . LEU A 1 316 ? -7.041 7.424 23.064 1.00 98.06 316 LEU A C 1
ATOM 2537 O O . LEU A 1 316 ? -7.895 6.967 23.813 1.00 98.06 316 LEU A O 1
ATOM 2541 N N . GLY A 1 317 ? -6.625 6.749 21.990 1.00 97.94 317 GLY A N 1
ATOM 2542 C CA . GLY A 1 317 ? -7.049 5.379 21.692 1.00 97.94 317 GLY A CA 1
ATOM 2543 C C . GLY A 1 317 ? -6.574 4.394 22.761 1.00 97.94 317 GLY A C 1
ATOM 2544 O O . GLY A 1 317 ? -7.362 3.589 23.250 1.00 97.94 317 GLY A O 1
ATOM 2545 N N . VAL A 1 318 ? -5.320 4.513 23.210 1.00 98.12 318 VAL A N 1
ATOM 2546 C CA . VAL A 1 318 ? -4.761 3.695 24.303 1.00 98.12 318 VAL A CA 1
ATOM 2547 C C . VAL A 1 318 ? -5.454 3.980 25.642 1.00 98.12 318 VAL A C 1
ATOM 2549 O O . VAL A 1 318 ? -5.692 3.059 26.425 1.00 98.12 318 VAL A O 1
ATOM 2552 N N . ALA A 1 319 ? -5.878 5.221 25.895 1.00 98.00 319 ALA A N 1
ATOM 2553 C CA . ALA A 1 319 ? -6.647 5.563 27.092 1.00 98.00 319 ALA A CA 1
ATOM 2554 C C . ALA A 1 319 ? -7.991 4.809 27.199 1.00 98.00 319 ALA A C 1
ATOM 2556 O O . ALA A 1 319 ? -8.574 4.750 28.283 1.00 98.00 319 ALA A O 1
ATOM 2557 N N . ALA A 1 320 ? -8.476 4.178 26.118 1.00 97.62 320 ALA A N 1
ATOM 2558 C CA . ALA A 1 320 ? -9.662 3.320 26.150 1.00 97.62 320 ALA A CA 1
ATOM 2559 C C . ALA A 1 320 ? -9.523 2.127 27.106 1.00 97.62 320 ALA A C 1
ATOM 2561 O O . ALA A 1 320 ? -10.537 1.627 27.590 1.00 97.62 320 ALA A O 1
ATOM 2562 N N . PHE A 1 321 ? -8.294 1.694 27.409 1.00 98.06 321 PHE A N 1
ATOM 2563 C CA . PHE A 1 321 ? -8.011 0.578 28.314 1.00 98.06 321 PHE A CA 1
ATOM 2564 C C . PHE A 1 321 ? -8.053 0.954 29.803 1.00 98.06 321 PHE A C 1
ATOM 2566 O O . PHE A 1 321 ? -7.755 0.119 30.658 1.00 98.06 321 PHE A O 1
ATOM 2573 N N . TRP A 1 322 ? -8.458 2.183 30.147 1.00 96.75 322 TRP A N 1
ATOM 2574 C CA . TRP A 1 322 ? -8.628 2.592 31.540 1.00 96.75 322 TRP A CA 1
ATOM 2575 C C . TRP A 1 322 ? -9.627 1.662 32.266 1.00 96.75 322 TRP A C 1
ATOM 2577 O O . TRP A 1 322 ? -10.805 1.628 31.885 1.00 96.75 322 TRP A O 1
ATOM 2587 N N . PRO A 1 323 ? -9.227 0.925 33.329 1.00 95.12 323 PRO A N 1
ATOM 2588 C CA . PRO A 1 323 ? -9.983 -0.236 33.819 1.00 95.12 323 PRO A CA 1
ATOM 2589 C C . PRO A 1 323 ? -11.455 0.034 34.157 1.00 95.12 323 PRO A C 1
ATOM 2591 O O . PRO A 1 323 ? -12.325 -0.774 33.830 1.00 95.12 323 PRO A O 1
ATOM 2594 N N . LYS A 1 324 ? -11.739 1.185 34.778 1.00 96.19 324 LYS A N 1
ATOM 2595 C CA . LYS A 1 324 ? -13.089 1.620 35.174 1.00 96.19 324 LYS A CA 1
ATOM 2596 C C . LYS A 1 324 ? -14.055 1.736 33.988 1.00 96.19 324 LYS A C 1
ATOM 2598 O O . LYS A 1 324 ? -15.223 1.388 34.128 1.00 96.19 324 LYS A O 1
ATOM 2603 N N . TYR A 1 325 ? -13.571 2.195 32.835 1.00 94.38 325 TYR A N 1
ATOM 2604 C CA . TYR A 1 325 ? -14.391 2.426 31.641 1.00 94.38 325 TYR A CA 1
ATOM 2605 C C . TYR A 1 325 ? -14.337 1.254 30.664 1.00 94.38 325 TYR A C 1
ATOM 2607 O O . TYR A 1 325 ? -15.320 0.982 29.980 1.00 94.38 325 TYR A O 1
ATOM 2615 N N . PHE A 1 326 ? -13.216 0.533 30.624 1.00 96.94 326 PHE A N 1
ATOM 2616 C CA . PHE A 1 326 ? -13.015 -0.578 29.703 1.00 96.94 326 PHE A CA 1
ATOM 2617 C C . PHE A 1 326 ? -13.789 -1.840 30.099 1.00 96.94 326 PHE A C 1
ATOM 2619 O O . PHE A 1 326 ? -14.417 -2.469 29.248 1.00 96.94 326 PHE A O 1
ATOM 2626 N N . ARG A 1 327 ? -13.784 -2.213 31.390 1.00 95.94 327 ARG A N 1
ATOM 2627 C CA . ARG A 1 327 ? -14.380 -3.478 31.867 1.00 95.94 327 ARG A CA 1
ATOM 2628 C C . ARG A 1 327 ? -15.844 -3.675 31.436 1.00 95.94 327 ARG A C 1
ATOM 2630 O O . ARG A 1 327 ? -16.152 -4.766 30.959 1.00 95.94 327 ARG A O 1
ATOM 2637 N N . PRO A 1 328 ? -16.738 -2.668 31.531 1.00 96.44 328 PRO A N 1
ATOM 2638 C CA . PRO A 1 328 ? -18.107 -2.813 31.032 1.00 96.44 328 PRO A CA 1
ATOM 2639 C C . PRO A 1 328 ? -18.174 -3.004 29.511 1.00 96.44 328 PRO A C 1
ATOM 2641 O O . PRO A 1 328 ? -19.013 -3.750 29.013 1.00 96.44 328 PRO A O 1
ATOM 2644 N N . GLN A 1 329 ? -17.280 -2.353 28.762 1.00 97.44 329 GLN A N 1
ATOM 2645 C CA . GLN A 1 329 ? -17.262 -2.411 27.299 1.00 97.44 329 GLN A CA 1
ATOM 2646 C C . GLN A 1 329 ? -16.727 -3.745 26.772 1.00 97.44 329 GLN A C 1
ATOM 2648 O O . GLN A 1 329 ? -17.151 -4.179 25.706 1.00 97.44 329 GLN A O 1
ATOM 2653 N N . TRP A 1 330 ? -15.866 -4.434 27.527 1.00 96.88 330 TRP A N 1
ATOM 2654 C CA . TRP A 1 330 ? -15.329 -5.752 27.162 1.00 96.88 330 TRP A CA 1
ATOM 2655 C C . TRP A 1 330 ? -16.407 -6.827 26.957 1.00 96.88 330 TRP A C 1
ATOM 2657 O O . TRP A 1 330 ? -16.186 -7.803 26.242 1.00 96.88 330 TRP A O 1
ATOM 2667 N N . GLN A 1 331 ? -17.597 -6.646 27.536 1.00 95.81 331 GLN A N 1
ATOM 2668 C CA . GLN A 1 331 ? -18.733 -7.549 27.326 1.00 95.81 331 GLN A CA 1
ATOM 2669 C C . GLN A 1 331 ? -19.281 -7.493 25.895 1.00 95.81 331 GLN A C 1
ATOM 2671 O O . GLN A 1 331 ? -19.933 -8.433 25.440 1.00 95.81 331 GLN A O 1
ATOM 2676 N N . ARG A 1 332 ? -18.966 -6.429 25.153 1.00 97.06 332 ARG A N 1
ATOM 2677 C CA . ARG A 1 332 ? -19.415 -6.228 23.779 1.00 97.06 332 ARG A CA 1
ATOM 2678 C C . ARG A 1 332 ? -18.457 -6.925 22.800 1.00 97.06 332 ARG A C 1
ATOM 2680 O O . ARG A 1 332 ? -17.277 -6.562 22.759 1.00 97.06 332 ARG A O 1
ATOM 2687 N N . PRO A 1 333 ? -18.928 -7.886 21.989 1.00 97.06 333 PRO A N 1
ATOM 2688 C CA . PRO A 1 333 ? -18.081 -8.613 21.040 1.00 97.06 333 PRO A CA 1
ATOM 2689 C C . PRO A 1 333 ? -17.423 -7.696 20.008 1.00 97.06 333 PRO A C 1
ATOM 2691 O O . PRO A 1 333 ? -16.302 -7.961 19.583 1.00 97.06 333 PRO A O 1
ATOM 2694 N N . GLU A 1 334 ? -18.074 -6.592 19.640 1.00 98.00 334 GLU A N 1
ATOM 2695 C CA . GLU A 1 334 ? -17.516 -5.622 18.701 1.00 98.00 334 GLU A CA 1
ATOM 2696 C C . GLU A 1 334 ? -16.297 -4.903 19.291 1.00 98.00 334 GLU A C 1
ATOM 2698 O O . GLU A 1 334 ? -15.319 -4.660 18.590 1.00 98.00 334 GLU A O 1
ATOM 2703 N N . ILE A 1 335 ? -16.316 -4.608 20.595 1.00 98.25 335 ILE A N 1
ATOM 2704 C CA . ILE A 1 335 ? -15.173 -4.000 21.285 1.00 98.25 335 ILE A CA 1
ATOM 2705 C C . ILE A 1 335 ? -14.036 -5.011 21.421 1.00 98.25 335 ILE A C 1
ATOM 2707 O O . ILE A 1 335 ? -12.887 -4.660 21.168 1.00 98.25 335 ILE A O 1
ATOM 2711 N N . ARG A 1 336 ? -14.336 -6.279 21.735 1.00 98.19 336 ARG A N 1
ATOM 2712 C CA . ARG A 1 336 ? -13.318 -7.344 21.744 1.00 98.19 336 ARG A CA 1
ATOM 2713 C C . ARG A 1 336 ? -12.648 -7.504 20.384 1.00 98.19 336 ARG A C 1
ATOM 2715 O O . ARG A 1 336 ? -11.428 -7.636 20.339 1.00 98.19 336 ARG A O 1
ATOM 2722 N N . PHE A 1 337 ? -13.415 -7.428 19.293 1.00 98.62 337 PHE A N 1
ATOM 2723 C CA . PHE A 1 337 ? -12.868 -7.446 17.934 1.00 98.62 337 PHE A CA 1
ATOM 2724 C C . PHE A 1 337 ? -11.877 -6.297 17.721 1.00 98.62 337 PHE A C 1
ATOM 2726 O O . PHE A 1 337 ? -10.747 -6.537 17.312 1.00 98.62 337 PHE A O 1
ATOM 2733 N N . VAL A 1 338 ? -12.267 -5.056 18.041 1.00 98.69 338 VAL A N 1
ATOM 2734 C CA . VAL A 1 338 ? -11.395 -3.877 17.875 1.00 98.69 338 VAL A CA 1
ATOM 2735 C C . VAL A 1 338 ? -10.132 -3.976 18.735 1.00 98.69 338 VAL A C 1
ATOM 2737 O O . VAL A 1 338 ? -9.062 -3.556 18.305 1.00 98.69 338 VAL A O 1
ATOM 2740 N N . VAL A 1 339 ? -10.216 -4.566 19.927 1.00 98.69 339 VAL A N 1
ATOM 2741 C CA . VAL A 1 339 ? -9.035 -4.805 20.767 1.00 98.69 339 VAL A CA 1
ATOM 2742 C C . VAL A 1 339 ? -8.112 -5.850 20.141 1.00 98.69 339 VAL A C 1
ATOM 2744 O O . VAL A 1 339 ? -6.909 -5.617 20.077 1.00 98.69 339 VAL A O 1
ATOM 2747 N N . CYS A 1 340 ? -8.650 -6.965 19.633 1.00 98.69 340 CYS A N 1
ATOM 2748 C CA . CYS A 1 340 ? -7.857 -7.958 18.897 1.00 98.69 340 CYS A CA 1
ATOM 2749 C C . CYS A 1 340 ? -7.200 -7.330 17.662 1.00 98.69 340 CYS A C 1
ATOM 2751 O O . CYS A 1 340 ? -6.033 -7.597 17.384 1.00 98.69 340 CYS A O 1
ATOM 2753 N N . TRP A 1 341 ? -7.927 -6.444 16.975 1.00 98.75 341 TRP A N 1
ATOM 2754 C CA . TRP A 1 341 ? -7.407 -5.650 15.870 1.00 98.75 341 TRP A CA 1
ATOM 2755 C C . TRP A 1 341 ? -6.217 -4.804 16.313 1.00 98.75 341 TRP A C 1
ATOM 2757 O O . TRP A 1 341 ? -5.117 -5.018 15.813 1.00 98.75 341 TRP A O 1
ATOM 2767 N N . PHE A 1 342 ? -6.403 -3.928 17.303 1.00 98.50 342 PHE A N 1
ATOM 2768 C CA . PHE A 1 342 ? -5.341 -3.084 17.851 1.00 98.50 342 PHE A CA 1
ATOM 2769 C C . PHE A 1 342 ? -4.102 -3.894 18.256 1.00 98.50 342 PHE A C 1
ATOM 2771 O O . PHE A 1 342 ? -2.992 -3.528 17.877 1.00 98.50 342 PHE A O 1
ATOM 2778 N N . VAL A 1 343 ? -4.287 -5.008 18.971 1.00 98.44 343 VAL A N 1
ATOM 2779 C CA . VAL A 1 343 ? -3.188 -5.869 19.433 1.00 98.44 343 VAL A CA 1
ATOM 2780 C C . VAL A 1 343 ? -2.413 -6.458 18.259 1.00 98.44 343 VAL A C 1
ATOM 2782 O O . VAL A 1 343 ? -1.194 -6.323 18.214 1.00 98.44 343 VAL A O 1
ATOM 2785 N N . VAL A 1 344 ? -3.095 -7.081 17.297 1.00 98.38 344 VAL A N 1
ATOM 2786 C CA . VAL A 1 344 ? -2.433 -7.749 16.168 1.00 98.38 344 VAL A CA 1
ATOM 2787 C C . VAL A 1 344 ? -1.763 -6.732 15.253 1.00 98.38 344 VAL A C 1
ATOM 2789 O O . VAL A 1 344 ? -0.582 -6.877 14.951 1.00 98.38 344 VAL A O 1
ATOM 2792 N N . THR A 1 345 ? -2.461 -5.673 14.837 1.00 97.62 345 THR A N 1
ATOM 2793 C CA . THR A 1 345 ? -1.852 -4.672 13.948 1.00 97.62 345 THR A CA 1
ATOM 2794 C C . THR A 1 345 ? -0.783 -3.857 14.658 1.00 97.62 345 THR A C 1
ATOM 2796 O O . THR A 1 345 ? 0.189 -3.469 14.023 1.00 97.62 345 THR A O 1
ATOM 2799 N N . GLY A 1 346 ? -0.919 -3.610 15.963 1.00 97.06 346 GLY A N 1
ATOM 2800 C CA . GLY A 1 346 ? 0.121 -2.974 16.768 1.00 97.06 346 GLY A CA 1
ATOM 2801 C C . GLY A 1 346 ? 1.366 -3.852 16.856 1.00 97.06 346 GLY A C 1
ATOM 2802 O O . GLY A 1 346 ? 2.468 -3.378 16.600 1.00 97.06 346 GLY A O 1
ATOM 2803 N N . PHE A 1 347 ? 1.190 -5.147 17.126 1.00 96.62 347 PHE A N 1
ATOM 2804 C CA . PHE A 1 347 ? 2.290 -6.105 17.127 1.00 96.62 347 PHE A CA 1
ATOM 2805 C C . PHE A 1 347 ? 2.998 -6.154 15.771 1.00 96.62 347 PHE A C 1
ATOM 2807 O O . PHE A 1 347 ? 4.211 -5.999 15.720 1.00 96.62 347 PHE A O 1
ATOM 2814 N N . LEU A 1 348 ? 2.252 -6.302 14.674 1.00 95.50 348 LEU A N 1
ATOM 2815 C CA . LEU A 1 348 ? 2.822 -6.401 13.330 1.00 95.50 348 LEU A CA 1
ATOM 2816 C C . LEU A 1 348 ? 3.528 -5.106 12.889 1.00 95.50 348 LEU A C 1
ATOM 2818 O O . LEU A 1 348 ? 4.606 -5.179 12.308 1.00 95.50 348 LEU A O 1
ATOM 2822 N N . ASN A 1 349 ? 2.997 -3.927 13.227 1.00 94.31 349 ASN A N 1
ATOM 2823 C CA . ASN A 1 349 ? 3.636 -2.640 12.912 1.00 94.31 349 ASN A CA 1
ATOM 2824 C C . ASN A 1 349 ? 4.941 -2.382 13.669 1.00 94.31 349 ASN A C 1
ATOM 2826 O O . ASN A 1 349 ? 5.785 -1.616 13.206 1.00 94.31 349 ASN A O 1
ATOM 2830 N N . TYR A 1 350 ? 5.093 -2.987 14.845 1.00 94.00 350 TYR A N 1
ATOM 2831 C CA . TYR A 1 350 ? 6.228 -2.754 15.735 1.00 94.00 350 TYR A CA 1
ATOM 2832 C C . TYR A 1 350 ? 6.999 -4.040 16.050 1.00 94.00 350 TYR A C 1
ATOM 2834 O O . TYR A 1 350 ? 7.736 -4.094 17.038 1.00 94.00 350 TYR A O 1
ATOM 2842 N N . HIS A 1 351 ? 6.859 -5.082 15.226 1.00 93.75 351 HIS A N 1
ATOM 2843 C CA . HIS A 1 351 ? 7.500 -6.374 15.475 1.00 93.75 351 HIS A CA 1
ATOM 2844 C C . HIS A 1 351 ? 9.031 -6.264 15.478 1.00 93.75 351 HIS A C 1
ATOM 2846 O O . HIS A 1 351 ? 9.693 -7.017 16.181 1.00 93.75 351 HIS A O 1
ATOM 2852 N N . ASP A 1 352 ? 9.598 -5.272 14.786 1.00 91.94 352 ASP A N 1
ATOM 2853 C CA . ASP A 1 352 ? 11.027 -4.946 14.815 1.00 91.94 352 ASP A CA 1
ATOM 2854 C C . ASP A 1 352 ? 11.539 -4.525 16.201 1.00 91.94 352 ASP A C 1
ATOM 2856 O O . ASP A 1 352 ? 12.722 -4.711 16.502 1.00 91.94 352 ASP A O 1
ATOM 2860 N N . LYS A 1 353 ? 10.654 -3.963 17.033 1.00 92.31 353 LYS A N 1
ATOM 2861 C CA . LYS A 1 353 ? 10.933 -3.509 18.405 1.00 92.31 353 LYS A CA 1
ATOM 2862 C C . LYS A 1 353 ? 10.506 -4.543 19.442 1.00 92.31 353 LYS A C 1
ATOM 2864 O O . LYS A 1 353 ? 11.127 -4.643 20.494 1.00 92.31 353 LYS A O 1
ATOM 2869 N N . LEU A 1 354 ? 9.444 -5.295 19.150 1.00 92.00 354 LEU A N 1
ATOM 2870 C CA . LEU A 1 354 ? 8.873 -6.298 20.053 1.00 92.00 354 LEU A CA 1
ATOM 2871 C C . LEU A 1 354 ? 9.578 -7.658 19.950 1.00 92.00 354 LEU A C 1
ATOM 2873 O O . LEU A 1 354 ? 9.604 -8.403 20.925 1.00 92.00 354 LEU A O 1
ATOM 2877 N N . MET A 1 355 ? 10.166 -7.976 18.794 1.00 90.44 355 MET A N 1
ATOM 2878 C CA . MET A 1 355 ? 10.922 -9.204 18.548 1.00 90.44 355 MET A CA 1
ATOM 2879 C C . MET A 1 355 ? 12.360 -8.877 18.116 1.00 90.44 355 MET A C 1
ATOM 2881 O O . MET A 1 355 ? 12.693 -8.985 16.935 1.00 90.44 355 MET A O 1
ATOM 2885 N N . PRO A 1 356 ? 13.251 -8.497 19.049 1.00 79.00 356 PRO A N 1
ATOM 2886 C CA . PRO A 1 356 ? 14.595 -8.027 18.704 1.00 79.00 356 PRO A CA 1
ATOM 2887 C C . PRO A 1 356 ? 15.451 -9.067 17.963 1.00 79.00 356 PRO A C 1
ATOM 2889 O O . PRO A 1 356 ? 16.347 -8.683 17.215 1.00 79.00 356 PRO A O 1
ATOM 2892 N N . PHE A 1 357 ? 15.155 -10.360 18.134 1.00 81.06 357 PHE A N 1
ATOM 2893 C CA . PHE A 1 357 ? 15.882 -11.480 17.522 1.00 81.06 357 PHE A CA 1
ATOM 2894 C C . PHE A 1 357 ? 15.172 -12.099 16.303 1.00 81.06 357 PHE A C 1
ATOM 2896 O O . PHE A 1 357 ? 15.648 -13.091 15.760 1.00 81.06 357 PHE A O 1
ATOM 2903 N N . GLY A 1 358 ? 14.020 -11.558 15.892 1.00 74.81 358 GLY A N 1
ATOM 2904 C CA . GLY A 1 358 ? 13.262 -12.054 14.742 1.00 74.81 358 GLY A CA 1
ATOM 2905 C C . GLY A 1 358 ? 13.644 -11.365 13.425 1.00 74.81 358 GLY A C 1
ATOM 2906 O O . GLY A 1 358 ? 14.238 -10.282 13.441 1.00 74.81 358 GLY A O 1
ATOM 2907 N N . PRO A 1 359 ? 13.281 -11.951 12.269 1.00 73.25 359 PRO A N 1
ATOM 2908 C CA . PRO A 1 359 ? 13.417 -11.277 10.984 1.00 73.25 359 PRO A CA 1
ATOM 2909 C C . PRO A 1 359 ? 12.541 -10.015 10.958 1.00 73.25 359 PRO A C 1
ATOM 2911 O O . PRO A 1 359 ? 11.366 -10.055 11.319 1.00 73.25 359 PRO A O 1
ATOM 2914 N N . LYS A 1 360 ? 13.122 -8.889 10.531 1.00 80.19 360 LYS A N 1
ATOM 2915 C CA . LYS A 1 360 ? 12.474 -7.567 10.499 1.00 80.19 360 LYS A CA 1
ATOM 2916 C C . LYS A 1 360 ? 11.983 -7.253 9.091 1.00 80.19 360 LYS A C 1
ATOM 2918 O O . LYS A 1 360 ? 12.527 -6.383 8.416 1.00 80.19 360 LYS A O 1
ATOM 2923 N N . VAL A 1 361 ? 10.996 -8.010 8.620 1.00 85.12 361 VAL A N 1
ATOM 2924 C CA . VAL A 1 361 ? 10.503 -7.858 7.246 1.00 85.12 361 VAL A CA 1
ATOM 2925 C C . VAL A 1 361 ? 9.483 -6.726 7.206 1.00 85.12 361 VAL A C 1
ATOM 2927 O O . VAL A 1 361 ? 8.310 -6.913 7.516 1.00 85.12 361 VAL A O 1
ATOM 2930 N N . GLN A 1 362 ? 9.979 -5.537 6.863 1.00 89.56 362 GLN A N 1
ATOM 2931 C CA . GLN A 1 362 ? 9.205 -4.353 6.487 1.00 89.56 362 GLN A CA 1
ATOM 2932 C C . GLN A 1 362 ? 7.978 -4.033 7.387 1.00 89.56 362 GLN A C 1
ATOM 2934 O O . GLN A 1 362 ? 6.860 -3.957 6.874 1.00 89.56 362 GLN A O 1
ATOM 2939 N N . PRO A 1 363 ? 8.141 -3.808 8.712 1.00 91.62 363 PRO A N 1
ATOM 2940 C CA . PRO A 1 363 ? 7.029 -3.538 9.637 1.00 91.62 363 PRO A CA 1
ATOM 2941 C C . PRO A 1 363 ? 6.009 -2.488 9.170 1.00 91.62 363 PRO A C 1
ATOM 2943 O O . PRO A 1 363 ? 4.815 -2.634 9.429 1.00 91.62 363 PRO A O 1
ATOM 2946 N N . LEU A 1 364 ? 6.456 -1.448 8.460 1.00 92.06 364 LEU A N 1
ATOM 2947 C CA . LEU A 1 364 ? 5.583 -0.389 7.950 1.00 92.06 364 LEU A CA 1
ATOM 2948 C C . LEU A 1 364 ? 4.556 -0.858 6.901 1.00 92.06 364 LEU A C 1
ATOM 2950 O O . LEU A 1 364 ? 3.534 -0.189 6.757 1.00 92.06 364 LEU A O 1
ATOM 2954 N N . HIS A 1 365 ? 4.728 -2.021 6.258 1.00 92.00 365 HIS A N 1
ATOM 2955 C CA . HIS A 1 365 ? 3.686 -2.619 5.402 1.00 92.00 365 HIS A CA 1
ATOM 2956 C C . HIS A 1 365 ? 2.402 -2.955 6.173 1.00 92.00 365 HIS A C 1
ATOM 2958 O O . HIS A 1 365 ? 1.347 -3.141 5.578 1.00 92.00 365 HIS A O 1
ATOM 2964 N N . PHE A 1 366 ? 2.445 -3.037 7.504 1.00 93.00 366 PHE A N 1
ATOM 2965 C CA . PHE A 1 366 ? 1.240 -3.234 8.311 1.00 93.00 366 PHE A CA 1
ATOM 2966 C C . PHE A 1 366 ? 0.570 -1.911 8.719 1.00 93.00 366 PHE A C 1
ATOM 2968 O O . PHE A 1 366 ? -0.452 -1.931 9.418 1.00 93.00 366 PHE A O 1
ATOM 2975 N N . SER A 1 367 ? 1.133 -0.761 8.324 1.00 89.00 367 SER A N 1
ATOM 2976 C CA . SER A 1 367 ? 0.718 0.553 8.830 1.00 89.00 367 SER A CA 1
ATOM 2977 C C . SER A 1 367 ? -0.412 1.188 8.034 1.00 89.00 367 SER A C 1
ATOM 2979 O O . SER A 1 367 ? -1.198 1.887 8.669 1.00 89.00 367 SER A O 1
ATOM 2981 N N . HIS A 1 368 ? -0.518 0.887 6.728 1.00 92.06 368 HIS A N 1
ATOM 2982 C CA . HIS A 1 368 ? -1.508 1.335 5.729 1.00 92.06 368 HIS A CA 1
ATOM 2983 C C . HIS A 1 368 ? -2.938 1.477 6.286 1.00 92.06 368 HIS A C 1
ATOM 2985 O O . HIS A 1 368 ? -3.788 0.629 6.073 1.00 92.06 368 HIS A O 1
ATOM 2991 N N . GLY A 1 369 ? -3.226 2.488 7.103 1.00 95.44 369 GLY A N 1
ATOM 2992 C CA . GLY A 1 369 ? -4.522 2.699 7.750 1.00 95.44 369 GLY A CA 1
ATOM 2993 C C . GLY A 1 369 ? -4.964 1.695 8.830 1.00 95.44 369 GLY A C 1
ATOM 2994 O O . GLY A 1 369 ? -5.805 2.058 9.657 1.00 95.44 369 GLY A O 1
ATOM 2995 N N . TYR A 1 370 ? -4.452 0.458 8.880 1.00 97.56 370 TYR A N 1
ATOM 2996 C CA . TYR A 1 370 ? -5.038 -0.602 9.721 1.00 97.56 370 TYR A CA 1
ATOM 2997 C C . TYR A 1 370 ? -4.930 -0.326 11.226 1.00 97.56 370 TYR A C 1
ATOM 2999 O O . TYR A 1 370 ? -5.929 -0.433 11.942 1.00 97.56 370 TYR A O 1
ATOM 3007 N N . LEU A 1 371 ? -3.746 0.050 11.725 1.00 97.62 371 LEU A N 1
ATOM 3008 C CA . LEU A 1 371 ? -3.574 0.395 13.143 1.00 97.62 371 LEU A CA 1
ATOM 3009 C C . LEU A 1 371 ? -4.294 1.705 13.490 1.00 97.62 371 LEU A C 1
ATOM 3011 O O . LEU A 1 371 ? -4.921 1.807 14.547 1.00 97.62 371 LEU A O 1
ATOM 3015 N N . TYR A 1 372 ? -4.253 2.685 12.583 1.00 98.19 372 TYR A N 1
ATOM 3016 C CA . TYR A 1 372 ? -4.965 3.952 12.741 1.00 98.19 372 TYR A CA 1
ATOM 3017 C C . TYR A 1 372 ? -6.473 3.732 12.911 1.00 98.19 372 TYR A C 1
ATOM 3019 O O . TYR A 1 372 ? -7.073 4.283 13.833 1.00 98.19 372 TYR A O 1
ATOM 3027 N N . ALA A 1 373 ? -7.083 2.873 12.089 1.00 98.50 373 ALA A N 1
ATOM 3028 C CA . ALA A 1 373 ? -8.500 2.538 12.187 1.00 98.50 373 ALA A CA 1
ATOM 3029 C C . ALA A 1 373 ? -8.852 1.893 13.537 1.00 98.50 373 ALA A C 1
ATOM 3031 O O . ALA A 1 373 ? -9.830 2.296 14.166 1.00 98.50 373 ALA A O 1
ATOM 3032 N N . ALA A 1 374 ? -8.043 0.948 14.029 1.00 98.56 374 ALA A N 1
ATOM 3033 C CA . ALA A 1 374 ? -8.267 0.335 15.339 1.00 98.56 374 ALA A CA 1
ATOM 3034 C C . ALA A 1 374 ? -8.192 1.367 16.480 1.00 98.56 374 ALA A C 1
ATOM 3036 O O . ALA A 1 374 ? -9.077 1.415 17.338 1.00 98.56 374 ALA A O 1
ATOM 3037 N N . LEU A 1 375 ? -7.180 2.242 16.461 1.00 98.62 375 LEU A N 1
ATOM 3038 C CA . LEU A 1 375 ? -7.033 3.329 17.434 1.00 98.62 375 LEU A CA 1
ATOM 3039 C C . LEU A 1 375 ? -8.209 4.313 17.373 1.00 98.62 375 LEU A C 1
ATOM 3041 O O . LEU A 1 375 ? -8.767 4.674 18.408 1.00 98.62 375 LEU A O 1
ATOM 3045 N N . ALA A 1 376 ? -8.637 4.703 16.173 1.00 98.50 376 ALA A N 1
ATOM 3046 C CA . ALA A 1 376 ? -9.769 5.599 15.967 1.00 98.50 376 ALA A CA 1
ATOM 3047 C C . ALA A 1 376 ? -11.114 4.970 16.380 1.00 98.50 376 ALA A C 1
ATOM 3049 O O . ALA A 1 376 ? -12.006 5.675 16.853 1.00 98.50 376 ALA A O 1
ATOM 3050 N N . LEU A 1 377 ? -11.266 3.646 16.273 1.00 98.75 377 LEU A N 1
ATOM 3051 C CA . LEU A 1 377 ? -12.430 2.924 16.795 1.00 98.75 377 LEU A CA 1
ATOM 3052 C C . LEU A 1 377 ? -12.427 2.842 18.331 1.00 98.75 377 LEU A C 1
ATOM 3054 O O . LEU A 1 377 ? -13.504 2.817 18.928 1.00 98.75 377 LEU A O 1
ATOM 3058 N N . LEU A 1 378 ? -11.259 2.841 18.980 1.00 98.75 378 LEU A N 1
ATOM 3059 C CA . LEU A 1 378 ? -11.125 2.912 20.444 1.00 98.75 378 LEU A CA 1
ATOM 3060 C C . LEU A 1 378 ? -11.225 4.344 20.988 1.00 98.75 378 LEU A C 1
ATOM 3062 O O . LEU A 1 378 ? -11.639 4.545 22.132 1.00 98.75 378 LEU A O 1
ATOM 3066 N N . LEU A 1 379 ? -10.910 5.344 20.164 1.00 98.50 379 LEU A N 1
ATOM 3067 C CA . LEU A 1 379 ? -10.863 6.758 20.528 1.00 98.50 379 LEU A CA 1
ATOM 3068 C C . LEU A 1 379 ? -12.107 7.269 21.283 1.00 98.50 379 LEU A C 1
ATOM 3070 O O . LEU A 1 379 ? -11.920 7.959 22.288 1.00 98.50 379 LEU A O 1
ATOM 3074 N N . PRO A 1 380 ? -13.365 6.945 20.904 1.00 98.31 380 PRO A N 1
ATOM 3075 C CA . PRO A 1 380 ? -14.532 7.395 21.664 1.00 98.31 380 PRO A CA 1
ATOM 3076 C C . PRO A 1 380 ? -14.524 6.925 23.125 1.00 98.31 380 PRO A C 1
ATOM 3078 O O . PRO A 1 380 ? -14.937 7.677 24.009 1.00 98.31 380 PRO A O 1
ATOM 3081 N N . LEU A 1 381 ? -14.031 5.708 23.388 1.00 98.06 381 LEU A N 1
ATOM 3082 C CA . LEU A 1 381 ? -13.946 5.141 24.736 1.00 98.06 381 LEU A CA 1
ATOM 3083 C C . LEU A 1 381 ? -12.854 5.820 25.560 1.00 98.06 381 LEU A C 1
ATOM 3085 O O . LEU A 1 381 ? -13.094 6.184 26.710 1.00 98.06 381 LEU A O 1
ATOM 3089 N N . GLY A 1 382 ? -11.675 6.036 24.978 1.00 98.06 382 GLY A N 1
ATOM 3090 C CA . GLY A 1 382 ? -10.582 6.695 25.689 1.00 98.06 382 GLY A CA 1
ATOM 3091 C C . GLY A 1 382 ? -10.822 8.185 25.917 1.00 98.06 382 GLY A C 1
ATOM 3092 O O . GLY A 1 382 ? -10.552 8.693 27.006 1.00 98.06 382 GLY A O 1
ATOM 3093 N N . LEU A 1 383 ? -11.451 8.875 24.959 1.00 97.81 383 LEU A N 1
ATOM 3094 C CA . LEU A 1 383 ? -11.906 10.250 25.159 1.00 97.81 383 LEU A CA 1
ATOM 3095 C C . LEU A 1 383 ? -12.952 10.328 26.279 1.00 97.81 383 LEU A C 1
ATOM 3097 O O . LEU A 1 383 ? -12.872 11.213 27.131 1.00 97.81 383 LEU A O 1
ATOM 3101 N N . HIS A 1 384 ? -13.914 9.398 26.308 1.00 97.25 384 HIS A N 1
ATOM 3102 C CA . HIS A 1 384 ? -14.893 9.324 27.392 1.00 97.25 384 HIS A CA 1
ATOM 3103 C C . HIS A 1 384 ? -14.222 9.100 28.752 1.00 97.25 384 HIS A C 1
ATOM 3105 O O . HIS A 1 384 ? -14.581 9.787 29.710 1.00 97.25 384 HIS A O 1
ATOM 3111 N N . ALA A 1 385 ? -13.243 8.193 28.830 1.00 97.25 385 ALA A N 1
ATOM 3112 C CA . ALA A 1 385 ? -12.499 7.911 30.052 1.00 97.25 385 ALA A CA 1
ATOM 3113 C C . ALA A 1 385 ? -11.796 9.168 30.587 1.00 97.25 385 ALA A C 1
ATOM 3115 O O . ALA A 1 385 ? -12.042 9.575 31.720 1.00 97.25 385 ALA A O 1
ATOM 3116 N N . ILE A 1 386 ? -11.002 9.846 29.751 1.00 97.25 386 ILE A N 1
ATOM 3117 C CA . ILE A 1 386 ? -10.253 11.046 30.154 1.00 97.25 386 ILE A CA 1
ATOM 3118 C C . ILE A 1 386 ? -11.197 12.176 30.574 1.00 97.25 386 ILE A C 1
ATOM 3120 O O . ILE A 1 386 ? -11.028 12.787 31.629 1.00 97.25 386 ILE A O 1
ATOM 3124 N N . VAL A 1 387 ? -12.220 12.460 29.767 1.00 97.00 387 VAL A N 1
ATOM 3125 C CA . VAL A 1 387 ? -13.144 13.566 30.040 1.00 97.00 387 VAL A CA 1
ATOM 3126 C C . VAL A 1 387 ? -13.967 13.308 31.310 1.00 97.00 387 VAL A C 1
ATOM 3128 O O . VAL A 1 387 ? -14.231 14.249 32.063 1.00 97.00 387 VAL A O 1
ATOM 3131 N N . SER A 1 388 ? -14.358 12.058 31.565 1.00 95.94 388 SER A N 1
ATOM 3132 C CA . SER A 1 388 ? -15.141 11.689 32.750 1.00 95.94 388 SER A CA 1
ATOM 3133 C C . SER A 1 388 ? -14.321 11.728 34.037 1.00 95.94 388 SER A C 1
ATOM 3135 O O . SER A 1 388 ? -14.864 12.123 35.066 1.00 95.94 388 SER A O 1
ATOM 3137 N N . GLU A 1 389 ? -13.027 11.401 33.986 1.00 95.88 389 GLU A N 1
ATOM 3138 C CA . GLU A 1 389 ? -12.121 11.587 35.129 1.00 95.88 389 GLU A CA 1
ATOM 3139 C C . GLU A 1 389 ? -11.859 13.072 35.412 1.00 95.88 389 GLU A C 1
ATOM 3141 O O . GLU A 1 389 ? -11.906 13.505 36.560 1.00 95.88 389 GLU A O 1
ATOM 3146 N N . LEU A 1 390 ? -11.654 13.890 34.373 1.00 95.00 390 LEU A N 1
ATOM 3147 C CA . LEU A 1 390 ? -11.352 15.313 34.559 1.00 95.00 390 LEU A CA 1
ATOM 3148 C C . LEU A 1 390 ? -12.577 16.142 34.972 1.00 95.00 390 LEU A C 1
ATOM 3150 O O . LEU A 1 390 ? -12.454 17.088 35.753 1.00 95.00 390 LEU A O 1
ATOM 3154 N N . ARG A 1 391 ? -13.754 15.872 34.391 1.00 94.75 391 ARG A N 1
ATOM 3155 C CA . ARG A 1 391 ? -14.963 16.710 34.525 1.00 94.75 391 ARG A CA 1
ATOM 3156 C C . ARG A 1 391 ? -16.252 15.866 34.462 1.00 94.75 391 ARG A C 1
ATOM 3158 O O . ARG A 1 391 ? -17.048 16.051 33.533 1.00 94.75 391 ARG A O 1
ATOM 3165 N N . PRO A 1 392 ? -16.540 15.018 35.467 1.00 92.12 392 PRO A N 1
ATOM 3166 C CA . PRO A 1 392 ? -17.638 14.042 35.418 1.00 92.12 392 PRO A CA 1
ATOM 3167 C C . PRO A 1 392 ? -19.009 14.673 35.131 1.00 92.12 392 PRO A C 1
ATOM 3169 O O . PRO A 1 392 ? -19.741 14.216 34.257 1.00 92.12 392 PRO A O 1
ATOM 3172 N N . GLN A 1 393 ? -19.331 15.802 35.773 1.00 93.56 393 GLN A N 1
ATOM 3173 C CA . GLN A 1 393 ? -20.623 16.490 35.613 1.00 93.56 393 GLN A CA 1
ATOM 3174 C C . GLN A 1 393 ? -20.837 17.122 34.225 1.00 93.56 393 GLN A C 1
ATOM 3176 O O . GLN A 1 393 ? -21.956 17.483 33.864 1.00 93.56 393 GLN A O 1
ATOM 3181 N N . ARG A 1 394 ? -19.765 17.321 33.446 1.00 93.56 394 ARG A N 1
ATOM 3182 C CA . ARG A 1 394 ? -19.810 17.994 32.135 1.00 93.56 394 ARG A CA 1
ATOM 3183 C C . ARG A 1 394 ? -19.374 17.084 30.995 1.00 93.56 394 ARG A C 1
ATOM 3185 O O . ARG A 1 394 ? -19.267 17.565 29.865 1.00 93.56 394 ARG A O 1
ATOM 3192 N N . ALA A 1 395 ? -19.141 15.802 31.272 1.00 91.31 395 ALA A N 1
ATOM 3193 C CA . ALA A 1 395 ? -18.423 14.929 30.362 1.00 91.31 395 ALA A CA 1
ATOM 3194 C C . ALA A 1 395 ? -19.080 14.860 28.980 1.00 91.31 395 ALA A C 1
ATOM 3196 O O . ALA A 1 395 ? -18.438 15.147 27.974 1.00 91.31 395 ALA A O 1
ATOM 3197 N N . GLN A 1 396 ? -20.393 14.636 28.934 1.00 88.62 396 GLN A N 1
ATOM 3198 C CA . GLN A 1 396 ? -21.141 14.541 27.680 1.00 88.62 396 GLN A CA 1
ATOM 3199 C C . GLN A 1 396 ? -21.056 15.815 26.821 1.00 88.62 396 GLN A C 1
ATOM 3201 O O . GLN A 1 396 ? -20.872 15.726 25.609 1.00 88.62 396 GLN A O 1
ATOM 3206 N N . ARG A 1 397 ? -21.125 17.010 27.432 1.00 91.19 397 ARG A N 1
ATOM 3207 C CA . ARG A 1 397 ? -21.002 18.286 26.697 1.00 91.19 397 ARG A CA 1
ATOM 3208 C C . ARG A 1 397 ? -19.577 18.524 26.200 1.00 91.19 397 ARG A C 1
ATOM 3210 O O . ARG A 1 397 ? -19.384 19.097 25.132 1.00 91.19 397 ARG A O 1
ATOM 3217 N N . LEU A 1 398 ? -18.580 18.126 26.988 1.00 95.31 398 LEU A N 1
ATOM 3218 C CA . LEU A 1 398 ? -17.171 18.295 26.636 1.00 95.31 398 LEU A CA 1
ATOM 3219 C C . LEU A 1 398 ? -16.728 17.305 25.557 1.00 95.31 398 LEU A C 1
ATOM 3221 O O . LEU A 1 398 ? -15.908 17.676 24.726 1.00 95.31 398 LEU A O 1
ATOM 3225 N N . MET A 1 399 ? -17.293 16.096 25.515 1.00 96.25 399 MET A N 1
ATOM 3226 C CA . MET A 1 399 ? -16.963 15.095 24.498 1.00 96.25 399 MET A CA 1
ATOM 3227 C C . MET A 1 399 ? -17.210 15.599 23.074 1.00 96.25 399 MET A C 1
ATOM 3229 O O . MET A 1 399 ? -16.353 15.421 22.217 1.00 96.25 399 MET A O 1
ATOM 3233 N N . GLU A 1 400 ? -18.350 16.247 22.807 1.00 95.88 400 GLU A N 1
ATOM 3234 C CA . GLU A 1 400 ? -18.618 16.832 21.484 1.00 95.88 400 GLU A CA 1
ATOM 3235 C C . GLU A 1 400 ? -17.596 17.920 21.133 1.00 95.88 400 GLU A C 1
ATOM 3237 O O . GLU A 1 400 ? -17.036 17.898 20.041 1.00 95.88 400 GLU A O 1
ATOM 3242 N N . ARG A 1 401 ? -17.293 18.828 22.071 1.00 97.06 401 ARG A N 1
ATOM 3243 C CA . ARG A 1 401 ? -16.308 19.902 21.854 1.00 97.06 401 ARG A CA 1
ATOM 3244 C C . ARG A 1 401 ? -14.919 19.347 21.552 1.00 97.06 401 ARG A C 1
ATOM 3246 O O . ARG A 1 401 ? -14.282 19.794 20.607 1.00 97.06 401 ARG A O 1
ATOM 3253 N N . TRP A 1 402 ? -14.473 18.359 22.322 1.00 97.88 402 TRP A N 1
ATOM 3254 C CA . TRP A 1 402 ? -13.192 17.703 22.084 1.00 97.88 402 TRP A CA 1
ATOM 3255 C C . TRP A 1 402 ? -13.173 16.944 20.763 1.00 97.88 402 TRP A C 1
ATOM 3257 O O . TRP A 1 402 ? -12.182 17.029 20.054 1.00 97.88 402 TRP A O 1
ATOM 3267 N N . ALA A 1 403 ? -14.259 16.270 20.383 1.00 98.12 403 ALA A N 1
ATOM 3268 C CA . ALA A 1 403 ? -14.340 15.606 19.085 1.00 98.12 403 ALA A CA 1
ATOM 3269 C C . ALA A 1 403 ? -14.209 16.597 17.915 1.00 98.12 403 ALA A C 1
ATOM 3271 O O . ALA A 1 403 ? -13.501 16.307 16.954 1.00 98.12 403 ALA A O 1
ATOM 3272 N N . VAL A 1 404 ? -14.831 17.779 18.015 1.00 97.88 404 VAL A N 1
ATOM 3273 C CA . VAL A 1 404 ? -14.669 18.868 17.036 1.00 97.88 404 VAL A CA 1
ATOM 3274 C C . VAL A 1 404 ? -13.214 19.337 16.985 1.00 97.88 404 VAL A C 1
ATOM 3276 O O . VAL A 1 404 ? -12.627 19.372 15.908 1.00 97.88 404 VAL A O 1
ATOM 3279 N N . ILE A 1 405 ? -12.621 19.656 18.142 1.00 98.25 405 ILE A N 1
ATOM 3280 C CA . ILE A 1 405 ? -11.229 20.126 18.235 1.00 98.25 405 ILE A CA 1
ATOM 3281 C C . ILE A 1 405 ? -10.273 19.096 17.632 1.00 98.25 405 ILE A C 1
ATOM 3283 O O . ILE A 1 405 ? -9.450 19.453 16.799 1.00 98.25 405 ILE A O 1
ATOM 3287 N N . LEU A 1 406 ? -10.406 17.821 18.004 1.00 98.38 406 LEU A N 1
ATOM 3288 C CA . LEU A 1 406 ? -9.568 16.740 17.485 1.00 98.38 406 LEU A CA 1
ATOM 3289 C C . LEU A 1 406 ? -9.720 16.590 15.970 1.00 98.38 406 LEU A C 1
ATOM 3291 O O . LEU A 1 406 ? -8.717 16.469 15.274 1.00 98.38 406 LEU A O 1
ATOM 3295 N N . CYS A 1 407 ? -10.949 16.654 15.449 1.00 98.06 407 CYS A N 1
ATOM 3296 C CA . CYS A 1 407 ? -11.190 16.595 14.011 1.00 98.06 407 CYS A CA 1
ATOM 3297 C C . CYS A 1 407 ? -10.452 17.720 13.271 1.00 98.06 407 CYS A C 1
ATOM 3299 O O . CYS A 1 407 ? -9.738 17.446 12.312 1.00 98.06 407 CYS A O 1
ATOM 3301 N N . PHE A 1 408 ? -10.576 18.970 13.726 1.00 98.12 408 PHE A N 1
ATOM 3302 C CA . PHE A 1 408 ? -9.903 20.106 13.087 1.00 98.12 408 PHE A CA 1
ATOM 3303 C C . PHE A 1 408 ? -8.389 20.126 13.312 1.00 98.12 408 PHE A C 1
ATOM 3305 O O . PHE A 1 408 ? -7.668 20.615 12.452 1.00 98.12 408 PHE A O 1
ATOM 3312 N N . LEU A 1 409 ? -7.896 19.581 14.425 1.00 98.12 409 LEU A N 1
ATOM 3313 C CA . LEU A 1 409 ? -6.464 19.509 14.720 1.00 98.12 409 LEU A CA 1
ATOM 3314 C C . LEU A 1 409 ? -5.735 18.499 13.819 1.00 98.12 409 LEU A C 1
ATOM 3316 O O . LEU A 1 409 ? -4.587 18.718 13.447 1.00 98.12 409 LEU A O 1
ATOM 3320 N N . HIS A 1 410 ? -6.395 17.398 13.466 1.00 98.38 410 HIS A N 1
ATOM 3321 C CA . HIS A 1 410 ? -5.807 16.312 12.675 1.00 98.38 410 HIS A CA 1
ATOM 3322 C C . HIS A 1 410 ? -6.068 16.424 11.167 1.00 98.38 410 HIS A C 1
ATOM 3324 O O . HIS A 1 410 ? -5.443 15.719 10.377 1.00 98.38 410 HIS A O 1
ATOM 3330 N N . LEU A 1 411 ? -7.003 17.276 10.746 1.00 97.19 411 LEU A N 1
ATOM 3331 C CA . LEU A 1 411 ? -7.334 17.461 9.334 1.00 97.19 411 LEU A CA 1
ATOM 3332 C C . LEU A 1 411 ? -6.189 18.072 8.487 1.00 97.19 411 LEU A C 1
ATOM 3334 O O . LEU A 1 411 ? -5.991 17.591 7.369 1.00 97.19 411 LEU A O 1
ATOM 3338 N N . PRO A 1 412 ? -5.418 19.078 8.967 1.00 97.75 412 PRO A N 1
ATOM 3339 C CA . PRO A 1 412 ? -4.379 19.727 8.167 1.00 97.75 412 PRO A CA 1
ATOM 3340 C C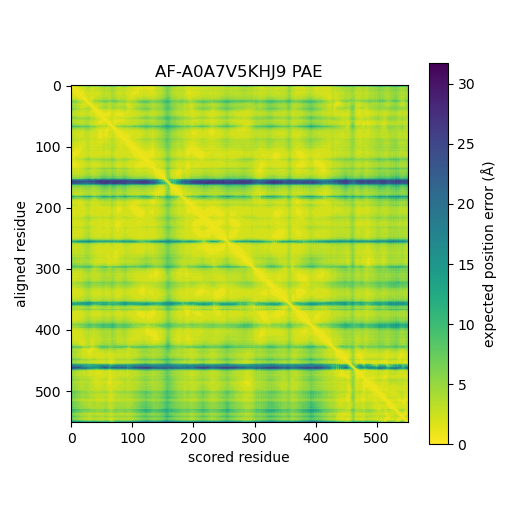 . PRO A 1 412 ? -3.323 18.761 7.637 1.00 97.75 412 PRO A C 1
ATOM 3342 O O . PRO A 1 412 ? -2.871 18.922 6.511 1.00 97.75 412 PRO A O 1
ATOM 3345 N N . ASP A 1 413 ? -2.979 17.739 8.417 1.00 96.75 413 ASP A N 1
ATOM 3346 C CA . ASP A 1 413 ? -1.958 16.749 8.084 1.00 96.75 413 ASP A CA 1
ATOM 3347 C C . ASP A 1 413 ? -2.214 16.070 6.727 1.00 96.75 413 ASP A C 1
ATOM 3349 O O . ASP A 1 413 ? -1.409 16.170 5.801 1.00 96.75 413 ASP A O 1
ATOM 3353 N N . ASN A 1 414 ? -3.395 15.467 6.559 1.00 96.12 414 ASN A N 1
ATOM 3354 C CA . ASN A 1 414 ? -3.762 14.828 5.297 1.00 96.12 414 ASN A CA 1
ATOM 3355 C C . ASN A 1 414 ? -4.028 15.842 4.183 1.00 96.12 414 ASN A C 1
ATOM 3357 O O . ASN A 1 414 ? -3.748 15.527 3.031 1.00 96.12 414 ASN A O 1
ATOM 3361 N N . ILE A 1 415 ? -4.564 17.033 4.484 1.00 96.06 415 ILE A N 1
ATOM 3362 C CA . ILE A 1 415 ? -4.781 18.066 3.456 1.00 96.06 415 ILE A CA 1
ATOM 3363 C C . ILE A 1 415 ? -3.442 18.487 2.847 1.00 96.06 415 ILE A C 1
ATOM 3365 O O . ILE A 1 415 ? -3.309 18.490 1.624 1.00 96.06 415 ILE A O 1
ATOM 3369 N N . LEU A 1 416 ? -2.455 18.809 3.688 1.00 95.56 416 LEU A N 1
ATOM 3370 C CA . LEU A 1 416 ? -1.121 19.222 3.259 1.00 95.56 416 LEU A CA 1
ATOM 3371 C C . LEU A 1 416 ? -0.432 18.106 2.474 1.00 95.56 416 LEU A C 1
ATOM 3373 O O . LEU A 1 416 ? 0.057 18.357 1.370 1.00 95.56 416 LEU A O 1
ATOM 3377 N N . TRP A 1 417 ? -0.472 16.873 2.989 1.00 95.12 417 TRP A N 1
ATOM 3378 C CA . TRP A 1 417 ? 0.097 15.719 2.299 1.00 95.12 417 TRP A CA 1
ATOM 3379 C C . TRP A 1 417 ? -0.569 15.468 0.944 1.00 95.12 417 TRP A C 1
ATOM 3381 O O . TRP A 1 417 ? 0.129 15.330 -0.058 1.00 95.12 417 TRP A O 1
ATOM 3391 N N . CYS A 1 418 ? -1.906 15.449 0.880 1.00 94.25 418 CYS A N 1
ATOM 3392 C CA . CYS A 1 418 ? -2.644 15.184 -0.358 1.00 94.25 418 CYS A CA 1
ATOM 3393 C C . CYS A 1 418 ? -2.394 16.280 -1.394 1.00 94.25 418 CYS A C 1
ATOM 3395 O O . CYS A 1 418 ? -2.081 15.971 -2.541 1.00 94.25 418 CYS A O 1
ATOM 3397 N N . ALA A 1 419 ? -2.505 17.550 -0.994 1.00 93.62 419 ALA A N 1
ATOM 3398 C CA . ALA A 1 419 ? -2.296 18.680 -1.890 1.00 93.62 419 ALA A CA 1
ATOM 3399 C C . ALA A 1 419 ? -0.872 18.669 -2.453 1.00 93.62 419 ALA A C 1
ATOM 3401 O O . ALA A 1 419 ? -0.687 18.752 -3.665 1.00 93.62 419 ALA A O 1
ATOM 3402 N N . HIS A 1 420 ? 0.133 18.500 -1.591 1.00 92.19 420 HIS A N 1
ATOM 3403 C CA . HIS A 1 420 ? 1.517 18.417 -2.035 1.00 92.19 420 HIS A CA 1
ATOM 3404 C C . HIS A 1 420 ? 1.753 17.217 -2.951 1.00 92.19 420 HIS A C 1
ATOM 3406 O O . HIS A 1 420 ? 2.344 17.373 -4.019 1.00 92.19 420 HIS A O 1
ATOM 3412 N N . THR A 1 421 ? 1.303 16.033 -2.537 1.00 91.12 421 THR A N 1
ATOM 3413 C CA . THR A 1 421 ? 1.551 14.786 -3.255 1.00 91.12 421 THR A CA 1
ATOM 3414 C C . THR A 1 421 ? 0.933 14.839 -4.640 1.00 91.12 421 THR A C 1
ATOM 3416 O O . THR A 1 421 ? 1.666 14.670 -5.608 1.00 91.12 421 THR A O 1
ATOM 3419 N N . VAL A 1 422 ? -0.363 15.158 -4.749 1.00 92.75 422 VAL A N 1
ATOM 3420 C CA . VAL A 1 422 ? -1.073 15.217 -6.035 1.00 92.75 422 VAL A CA 1
ATOM 3421 C C . VAL A 1 422 ? -0.417 16.234 -6.967 1.00 92.75 422 VAL A C 1
ATOM 3423 O O . VAL A 1 422 ? -0.022 15.868 -8.066 1.00 92.75 422 VAL A O 1
ATOM 3426 N N . ILE A 1 423 ? -0.184 17.471 -6.511 1.00 91.75 423 ILE A N 1
ATOM 3427 C CA . ILE A 1 423 ? 0.418 18.530 -7.344 1.00 91.75 423 ILE A CA 1
ATOM 3428 C C . ILE A 1 423 ? 1.804 18.127 -7.872 1.00 91.75 423 ILE A C 1
ATOM 3430 O O . ILE A 1 423 ? 2.160 18.464 -9.002 1.00 91.75 423 ILE A O 1
ATOM 3434 N N . ASN A 1 424 ? 2.596 17.412 -7.068 1.00 90.50 424 ASN A N 1
ATOM 3435 C CA . ASN A 1 424 ? 3.966 17.046 -7.422 1.00 90.50 424 ASN A CA 1
ATOM 3436 C C . ASN A 1 424 ? 4.097 15.661 -8.067 1.00 90.50 424 ASN A C 1
ATOM 3438 O O . ASN A 1 424 ? 5.216 15.290 -8.415 1.00 90.50 424 ASN A O 1
ATOM 3442 N N . LEU A 1 425 ? 3.007 14.919 -8.296 1.00 90.25 425 LEU A N 1
ATOM 3443 C CA . LEU A 1 425 ? 3.034 13.596 -8.935 1.00 90.25 425 LEU A CA 1
ATOM 3444 C C . LEU A 1 425 ? 3.872 13.532 -10.224 1.00 90.25 425 LEU A C 1
ATOM 3446 O O . LEU A 1 425 ? 4.733 12.652 -10.302 1.00 90.25 425 LEU A O 1
ATOM 3450 N N . PRO A 1 426 ? 3.730 14.469 -11.190 1.00 86.81 426 PRO A N 1
ATOM 3451 C CA . PRO A 1 426 ? 4.514 14.431 -12.428 1.00 86.81 426 PRO A CA 1
ATOM 3452 C C . PRO A 1 426 ? 6.022 14.590 -12.208 1.00 86.81 426 PRO A C 1
ATOM 3454 O O . PRO A 1 426 ? 6.812 14.203 -13.060 1.00 86.81 426 PRO A O 1
ATOM 3457 N N . ARG A 1 427 ? 6.423 15.194 -11.081 1.00 83.50 427 ARG A N 1
ATOM 3458 C CA . ARG A 1 427 ? 7.829 15.388 -10.702 1.00 83.50 427 ARG A CA 1
ATOM 3459 C C . ARG A 1 427 ? 8.345 14.262 -9.806 1.00 83.50 427 ARG A C 1
ATOM 3461 O O . ARG A 1 427 ? 9.519 13.927 -9.890 1.00 83.50 427 ARG A O 1
ATOM 3468 N N . LYS A 1 428 ? 7.488 13.709 -8.939 1.00 77.88 428 LYS A N 1
ATOM 3469 C CA . LYS A 1 428 ? 7.835 12.683 -7.941 1.00 77.88 428 LYS A CA 1
ATOM 3470 C C . LYS A 1 428 ? 7.933 11.288 -8.558 1.00 77.88 428 LYS A C 1
ATOM 3472 O O . LYS A 1 428 ? 8.773 10.503 -8.137 1.00 77.88 428 LYS A O 1
ATOM 3477 N N . SER A 1 429 ? 7.078 10.973 -9.530 1.00 80.25 429 SER A N 1
ATOM 3478 C CA . SER A 1 429 ? 7.007 9.642 -10.132 1.00 80.25 429 SER A CA 1
ATOM 3479 C C . SER A 1 429 ? 7.334 9.700 -11.620 1.00 80.25 429 SER A C 1
ATOM 3481 O O . SER A 1 429 ? 6.541 10.153 -12.444 1.00 80.25 429 SER A O 1
ATOM 3483 N N . ILE A 1 430 ? 8.504 9.168 -11.961 1.00 80.69 430 ILE A N 1
ATOM 3484 C CA . ILE A 1 430 ? 8.970 8.960 -13.340 1.00 80.69 430 ILE A CA 1
ATOM 3485 C C . ILE A 1 430 ? 8.001 8.111 -14.180 1.00 80.69 430 ILE A C 1
ATOM 3487 O O . ILE A 1 430 ? 7.917 8.295 -15.388 1.00 80.69 430 ILE A O 1
ATOM 3491 N N . VAL A 1 431 ? 7.228 7.229 -13.539 1.00 86.75 431 VAL A N 1
ATOM 3492 C CA . VAL A 1 431 ? 6.247 6.350 -14.194 1.00 86.75 431 VAL A CA 1
ATOM 3493 C C . VAL A 1 431 ? 4.840 6.948 -14.223 1.00 86.75 431 VAL A C 1
ATOM 3495 O O . VAL A 1 431 ? 3.955 6.379 -14.848 1.00 86.75 431 VAL A O 1
ATOM 3498 N N . PHE A 1 432 ? 4.614 8.099 -13.581 1.00 91.12 432 PHE A N 1
ATOM 3499 C CA . PHE A 1 432 ? 3.326 8.799 -13.634 1.00 91.12 432 PHE A CA 1
ATOM 3500 C C . PHE A 1 432 ? 3.136 9.521 -14.964 1.00 91.12 432 PHE A C 1
ATOM 3502 O O . PHE A 1 432 ? 2.068 9.450 -15.579 1.00 91.12 432 PHE A O 1
ATOM 3509 N N . ALA A 1 433 ? 4.193 10.220 -15.377 1.00 91.69 433 ALA A N 1
ATOM 3510 C CA . ALA A 1 433 ? 4.260 11.000 -16.599 1.00 91.69 433 ALA A CA 1
ATOM 3511 C C . ALA A 1 433 ? 5.614 10.778 -17.304 1.00 91.69 433 ALA A C 1
ATOM 3513 O O . ALA A 1 433 ? 6.461 11.678 -17.292 1.00 91.69 433 ALA A O 1
ATOM 3514 N N . PRO A 1 434 ? 5.876 9.586 -17.871 1.00 91.62 434 PRO A N 1
ATOM 3515 C CA . PRO A 1 434 ? 7.072 9.351 -18.684 1.00 91.62 434 PRO A CA 1
ATOM 3516 C C . PRO A 1 434 ? 7.111 10.272 -19.912 1.00 91.62 434 PRO A C 1
ATOM 3518 O O . PRO A 1 434 ? 6.122 10.941 -20.246 1.00 91.62 434 PRO A O 1
ATOM 3521 N N . LEU A 1 435 ? 8.266 10.353 -20.573 1.00 91.69 435 LEU A N 1
ATOM 3522 C CA . LEU A 1 435 ? 8.364 11.076 -21.837 1.00 91.69 435 LEU A CA 1
ATOM 3523 C C . LEU A 1 435 ? 7.475 10.393 -22.875 1.00 91.69 435 LEU A C 1
ATOM 3525 O O . LEU A 1 435 ? 7.350 9.171 -22.922 1.00 91.69 435 LEU A O 1
ATOM 3529 N N . LYS A 1 436 ? 6.827 11.199 -23.712 1.00 92.25 436 LYS A N 1
ATOM 3530 C CA . LYS A 1 436 ? 5.920 10.683 -24.736 1.00 92.25 436 LYS A CA 1
ATOM 3531 C C . LYS A 1 436 ? 6.656 9.798 -25.747 1.00 92.25 436 LYS A C 1
ATOM 3533 O O . LYS A 1 436 ? 6.138 8.742 -26.087 1.00 92.25 436 LYS A O 1
ATOM 3538 N N . GLU A 1 437 ? 7.870 10.192 -26.121 1.00 92.38 437 GLU A N 1
ATOM 3539 C CA . GLU A 1 437 ? 8.774 9.436 -27.000 1.00 92.38 437 GLU A CA 1
ATOM 3540 C C . GLU A 1 437 ? 9.087 8.037 -26.439 1.00 92.38 437 GLU A C 1
ATOM 3542 O O . GLU A 1 437 ? 9.064 7.063 -27.178 1.00 92.38 437 GLU A O 1
ATOM 3547 N N . GLU A 1 438 ? 9.273 7.890 -25.119 1.00 91.62 438 GLU A N 1
ATOM 3548 C CA . GLU A 1 438 ? 9.480 6.572 -24.490 1.00 91.62 438 GLU A CA 1
ATOM 3549 C C . GLU A 1 438 ? 8.252 5.665 -24.649 1.00 91.62 438 GLU A C 1
ATOM 3551 O O . GLU A 1 438 ? 8.377 4.466 -24.882 1.00 91.62 438 GLU A O 1
ATOM 3556 N N . ILE A 1 439 ? 7.049 6.231 -24.522 1.00 93.69 439 ILE A N 1
ATOM 3557 C CA . ILE A 1 439 ? 5.800 5.477 -24.680 1.00 93.69 439 ILE A CA 1
ATOM 3558 C C . ILE A 1 439 ? 5.541 5.115 -26.140 1.00 93.69 439 ILE A C 1
ATOM 3560 O O . ILE A 1 439 ? 4.978 4.057 -26.408 1.00 93.69 439 ILE A O 1
ATOM 3564 N N . GLU A 1 440 ? 5.925 5.972 -27.080 1.00 94.75 440 GLU A N 1
ATOM 3565 C CA . GLU A 1 440 ? 5.835 5.676 -28.511 1.00 94.75 440 GLU A CA 1
ATOM 3566 C C . GLU A 1 440 ? 6.839 4.586 -28.906 1.00 94.75 440 GLU A C 1
ATOM 3568 O O . GLU A 1 440 ? 6.428 3.600 -29.512 1.00 94.75 440 GLU A O 1
ATOM 3573 N N . LEU A 1 441 ? 8.085 4.660 -28.425 1.00 94.75 441 LEU A N 1
ATOM 3574 C CA . LEU A 1 441 ? 9.068 3.583 -28.557 1.00 94.75 441 LEU A CA 1
ATOM 3575 C C . LEU A 1 441 ? 8.544 2.250 -28.003 1.00 94.75 441 LEU A C 1
ATOM 3577 O O . LEU A 1 441 ? 8.681 1.226 -28.661 1.00 94.75 441 LEU A O 1
ATOM 3581 N N . LEU A 1 442 ? 7.929 2.235 -26.814 1.00 95.44 442 LEU A N 1
ATOM 3582 C CA . LEU A 1 442 ? 7.386 1.003 -26.223 1.00 95.44 442 LEU A CA 1
ATOM 3583 C C . LEU A 1 442 ? 6.196 0.438 -27.012 1.00 95.44 442 LEU A C 1
ATOM 3585 O O . LEU A 1 442 ? 6.031 -0.777 -27.065 1.00 95.44 442 LEU A O 1
ATOM 3589 N N . LYS A 1 443 ? 5.378 1.287 -27.643 1.00 96.12 443 LYS A N 1
ATOM 3590 C CA . LYS A 1 443 ? 4.306 0.832 -28.545 1.00 96.12 443 LYS A CA 1
ATOM 3591 C C . LYS A 1 443 ? 4.862 0.215 -29.821 1.00 96.12 443 LYS A C 1
ATOM 3593 O O . LYS A 1 443 ? 4.338 -0.795 -30.279 1.00 96.12 443 LYS A O 1
ATOM 3598 N N . ASP A 1 444 ? 5.904 0.818 -30.380 1.00 97.00 444 ASP A N 1
ATOM 3599 C CA . ASP A 1 444 ? 6.556 0.285 -31.569 1.00 97.00 444 ASP A CA 1
ATOM 3600 C C . ASP A 1 444 ? 7.294 -1.018 -31.240 1.00 97.00 444 ASP A C 1
ATOM 3602 O O . ASP A 1 444 ? 7.235 -1.973 -32.010 1.00 97.00 444 ASP A O 1
ATOM 3606 N N . LEU A 1 445 ? 7.907 -1.098 -30.056 1.00 96.62 445 LEU A N 1
ATOM 3607 C CA . LEU A 1 445 ? 8.509 -2.316 -29.528 1.00 96.62 445 LEU A CA 1
ATOM 3608 C C . LEU A 1 445 ? 7.466 -3.431 -29.395 1.00 96.62 445 LEU A C 1
ATOM 3610 O O . LEU A 1 445 ? 7.651 -4.489 -29.976 1.00 96.62 445 LEU A O 1
ATOM 3614 N N . GLU A 1 446 ? 6.324 -3.162 -28.760 1.00 96.62 446 GLU A N 1
ATOM 3615 C CA . GLU A 1 446 ? 5.198 -4.104 -28.649 1.00 96.62 446 GLU A CA 1
ATOM 3616 C C . GLU A 1 446 ? 4.693 -4.646 -30.000 1.00 96.62 446 GLU A C 1
ATOM 3618 O O . GLU A 1 446 ? 4.105 -5.724 -30.052 1.00 96.62 446 GLU A O 1
ATOM 3623 N N . SER A 1 447 ? 4.914 -3.925 -31.105 1.00 96.56 447 SER A N 1
ATOM 3624 C CA . SER A 1 447 ? 4.496 -4.368 -32.440 1.00 96.56 447 SER A CA 1
ATOM 3625 C C . SER A 1 447 ? 5.372 -5.478 -33.039 1.00 96.56 447 SER A C 1
ATOM 3627 O O . SER A 1 447 ? 4.968 -6.111 -34.021 1.00 96.56 447 SER A O 1
ATOM 3629 N N . ILE A 1 448 ? 6.555 -5.736 -32.469 1.00 96.56 448 ILE A N 1
ATOM 3630 C CA . ILE A 1 448 ? 7.458 -6.803 -32.910 1.00 96.56 448 ILE A CA 1
ATOM 3631 C C . ILE A 1 448 ? 6.829 -8.154 -32.536 1.00 96.56 448 ILE A C 1
ATOM 3633 O O . ILE A 1 448 ? 6.617 -8.394 -31.366 1.00 96.56 448 ILE A O 1
ATOM 3637 N N . PRO A 1 449 ? 6.557 -9.090 -33.461 1.00 94.88 449 PRO A N 1
ATOM 3638 C CA . PRO A 1 449 ? 5.807 -10.308 -33.116 1.00 94.88 449 PRO A CA 1
ATOM 3639 C C . PRO A 1 449 ? 6.535 -11.313 -32.209 1.00 94.88 449 PRO A C 1
ATOM 3641 O O . PRO A 1 449 ? 5.916 -12.262 -31.726 1.00 94.88 449 PRO A O 1
ATOM 3644 N N . THR A 1 450 ? 7.855 -11.192 -32.066 1.00 94.31 450 THR A N 1
ATOM 3645 C CA . THR A 1 450 ? 8.680 -12.116 -31.283 1.00 94.31 450 THR A CA 1
ATOM 3646 C C . THR A 1 450 ? 8.977 -11.540 -29.909 1.00 94.31 450 THR A C 1
ATOM 3648 O O . THR A 1 450 ? 9.497 -10.436 -29.807 1.00 94.31 450 THR A O 1
ATOM 3651 N N . THR A 1 451 ? 8.757 -12.322 -28.849 1.00 95.44 451 THR A N 1
ATOM 3652 C CA . THR A 1 451 ? 9.271 -11.981 -27.518 1.00 95.44 451 THR A CA 1
ATOM 3653 C C . THR A 1 451 ? 10.796 -11.968 -27.550 1.00 95.44 451 THR A C 1
ATOM 3655 O O . THR A 1 451 ? 11.422 -12.953 -27.934 1.00 95.44 451 THR A O 1
ATOM 3658 N N . GLU A 1 452 ? 11.385 -10.875 -27.075 1.00 96.25 452 GLU A N 1
ATOM 3659 C CA . GLU A 1 452 ? 12.835 -10.693 -27.000 1.00 96.25 452 GLU A CA 1
ATOM 3660 C C . GLU A 1 452 ? 13.238 -10.417 -25.547 1.00 96.25 452 GLU A C 1
ATOM 3662 O O . GLU A 1 452 ? 12.468 -9.821 -24.788 1.00 96.25 452 GLU A O 1
ATOM 3667 N N . THR A 1 453 ? 14.449 -10.824 -25.168 1.00 96.75 453 THR A N 1
ATOM 3668 C CA . THR A 1 453 ? 15.091 -10.421 -23.913 1.00 96.75 453 THR A CA 1
ATOM 3669 C C . THR A 1 453 ? 16.036 -9.264 -24.205 1.00 96.75 453 THR A C 1
ATOM 3671 O O . THR A 1 453 ? 17.062 -9.435 -24.862 1.00 96.75 453 THR A O 1
ATOM 3674 N N . ILE A 1 454 ? 15.679 -8.078 -23.721 1.00 96.62 454 ILE A N 1
ATOM 3675 C CA . ILE A 1 454 ? 16.308 -6.815 -24.103 1.00 96.62 454 ILE A CA 1
ATOM 3676 C C . ILE A 1 454 ? 17.343 -6.384 -23.062 1.00 96.62 454 ILE A C 1
ATOM 3678 O O . ILE A 1 454 ? 17.046 -6.297 -21.865 1.00 96.62 454 ILE A O 1
ATOM 3682 N N . ILE A 1 455 ? 18.550 -6.060 -23.530 1.00 95.50 455 ILE A N 1
ATOM 3683 C CA . ILE A 1 455 ? 19.586 -5.360 -22.761 1.00 95.50 455 ILE A CA 1
ATOM 3684 C C . ILE A 1 455 ? 19.753 -3.921 -23.269 1.00 95.50 455 ILE A C 1
ATOM 3686 O O . ILE A 1 455 ? 19.754 -3.673 -24.474 1.00 95.50 455 ILE A O 1
ATOM 3690 N N . GLU A 1 456 ? 19.882 -2.961 -22.355 1.00 92.00 456 GLU A N 1
ATOM 3691 C CA . GLU A 1 456 ? 20.068 -1.538 -22.675 1.00 92.00 456 GLU A CA 1
ATOM 3692 C C . GLU A 1 456 ? 21.566 -1.194 -22.759 1.00 92.00 456 GLU A C 1
ATOM 3694 O O . GLU A 1 456 ? 22.322 -1.521 -21.845 1.00 92.00 456 GLU A O 1
ATOM 3699 N N . HIS A 1 457 ? 22.002 -0.532 -23.840 1.00 80.25 457 HIS A N 1
ATOM 3700 C CA . HIS A 1 457 ? 23.414 -0.183 -24.096 1.00 80.25 457 HIS A CA 1
ATOM 3701 C C . HIS A 1 457 ? 23.746 1.319 -23.916 1.00 80.25 457 HIS A C 1
ATOM 3703 O O . HIS A 1 457 ? 24.864 1.739 -24.188 1.00 80.25 457 HIS A O 1
ATOM 3709 N N . SER A 1 458 ? 22.809 2.120 -23.401 1.00 70.19 458 SER A N 1
ATOM 3710 C CA . SER A 1 458 ? 22.782 3.596 -23.289 1.00 70.19 458 SER A CA 1
ATOM 3711 C C . SER A 1 458 ? 21.763 4.216 -24.239 1.00 70.19 458 SER A C 1
ATOM 3713 O O . SER A 1 458 ? 21.773 3.973 -25.446 1.00 70.19 458 SER A O 1
ATOM 3715 N N . LEU A 1 459 ? 20.866 5.007 -23.651 1.00 65.50 459 LEU A N 1
ATOM 3716 C CA . LEU A 1 459 ? 19.831 5.747 -24.351 1.00 65.50 459 LEU A CA 1
ATOM 3717 C C . LEU A 1 459 ? 19.923 7.224 -23.983 1.00 65.50 459 LEU A C 1
ATOM 3719 O O . LEU A 1 459 ? 19.891 7.593 -22.805 1.00 65.50 459 LEU A O 1
ATOM 3723 N N . ARG A 1 460 ? 19.985 8.083 -25.001 1.00 64.12 460 ARG A N 1
ATOM 3724 C CA . ARG A 1 460 ? 19.738 9.525 -24.873 1.00 64.12 460 ARG A CA 1
ATOM 3725 C C . ARG A 1 460 ? 18.295 9.793 -24.477 1.00 64.12 460 ARG A C 1
ATOM 3727 O O . ARG A 1 460 ? 18.025 10.723 -23.716 1.00 64.12 460 ARG A O 1
ATOM 3734 N N . VAL A 1 461 ? 17.377 8.968 -24.975 1.00 56.38 461 VAL A N 1
ATOM 3735 C CA . VAL A 1 461 ? 15.959 9.034 -24.634 1.00 56.38 461 VAL A CA 1
ATOM 3736 C C . VAL A 1 461 ? 15.739 8.386 -23.264 1.00 56.38 461 VAL A C 1
ATOM 3738 O O . VAL A 1 461 ? 16.047 7.218 -23.052 1.00 56.38 461 VAL A O 1
ATOM 3741 N N . GLY A 1 462 ? 15.177 9.145 -22.319 1.00 53.84 462 GLY A N 1
ATOM 3742 C CA . GLY A 1 462 ? 14.502 8.557 -21.157 1.00 53.84 462 GLY A CA 1
ATOM 3743 C C . GLY A 1 462 ? 15.270 8.428 -19.842 1.00 53.84 462 GLY A C 1
ATOM 3744 O O . GLY A 1 462 ? 14.661 8.127 -18.813 1.00 53.84 462 GLY A O 1
ATOM 3745 N N . GLY A 1 463 ? 16.580 8.691 -19.818 1.00 54.56 463 GLY A N 1
ATOM 3746 C CA . GLY A 1 463 ? 17.358 8.697 -18.569 1.00 54.56 463 GLY A CA 1
ATOM 3747 C C . GLY A 1 463 ? 17.230 7.407 -17.736 1.00 54.56 463 GLY A C 1
ATOM 3748 O O . GLY A 1 463 ? 17.230 7.484 -16.507 1.00 54.56 463 GLY A O 1
ATOM 3749 N N . GLY A 1 464 ? 17.079 6.246 -18.391 1.00 57.44 464 GLY A N 1
ATOM 3750 C CA . GLY A 1 464 ? 17.031 4.920 -17.755 1.00 57.44 464 GLY A CA 1
ATOM 3751 C C . GLY A 1 464 ? 15.648 4.414 -17.308 1.00 57.44 464 GLY A C 1
ATOM 3752 O O . GLY A 1 464 ? 15.579 3.532 -16.450 1.00 57.44 464 GLY A O 1
ATOM 3753 N N . ASN A 1 465 ? 14.538 4.963 -17.829 1.00 70.62 465 ASN A N 1
ATOM 3754 C CA . ASN A 1 465 ? 13.181 4.557 -17.417 1.00 70.62 465 ASN A CA 1
ATOM 3755 C C . ASN A 1 465 ? 12.466 3.598 -18.378 1.00 70.62 465 ASN A C 1
ATOM 3757 O O . ASN A 1 465 ? 11.593 2.852 -17.928 1.00 70.62 465 ASN A O 1
ATOM 3761 N N . VAL A 1 466 ? 12.837 3.580 -19.664 1.00 87.19 466 VAL A N 1
ATOM 3762 C CA . VAL A 1 466 ? 12.207 2.728 -20.691 1.00 87.19 466 VAL A CA 1
ATOM 3763 C C . VAL A 1 466 ? 12.223 1.259 -20.274 1.00 87.19 466 VAL A C 1
ATOM 3765 O O . VAL A 1 466 ? 11.182 0.604 -20.283 1.00 87.19 466 VAL A O 1
ATOM 3768 N N . THR A 1 467 ? 13.373 0.760 -19.817 1.00 89.69 467 THR A N 1
ATOM 3769 C CA . THR A 1 467 ? 13.558 -0.642 -19.410 1.00 89.69 467 THR A CA 1
ATOM 3770 C C . THR A 1 467 ? 12.616 -1.079 -18.296 1.00 89.69 467 THR A C 1
ATOM 3772 O O . THR A 1 467 ? 12.137 -2.211 -18.311 1.00 89.69 467 THR A O 1
ATOM 3775 N N . ARG A 1 468 ? 12.254 -0.179 -17.375 1.00 90.12 468 ARG A N 1
ATOM 3776 C CA . ARG A 1 468 ? 11.317 -0.478 -16.275 1.00 90.12 468 ARG A CA 1
ATOM 3777 C C . ARG A 1 468 ? 9.891 -0.732 -16.751 1.00 90.12 468 ARG A C 1
ATOM 3779 O O . ARG A 1 468 ? 9.130 -1.423 -16.074 1.00 90.12 468 ARG A O 1
ATOM 3786 N N . LEU A 1 469 ? 9.529 -0.132 -17.882 1.00 93.50 469 LEU A N 1
ATOM 3787 C CA . LEU A 1 469 ? 8.197 -0.200 -18.470 1.00 93.50 469 LEU A CA 1
ATOM 3788 C C . LEU A 1 469 ? 8.081 -1.281 -19.553 1.00 93.50 469 LEU A C 1
ATOM 3790 O O . LEU A 1 469 ? 6.954 -1.601 -19.924 1.00 93.50 469 LEU A O 1
ATOM 3794 N N . ILE A 1 470 ? 9.193 -1.878 -20.008 1.00 95.31 470 ILE A N 1
ATOM 3795 C CA . ILE A 1 470 ? 9.185 -2.974 -20.994 1.00 95.31 470 ILE A CA 1
ATOM 3796 C C . ILE A 1 470 ? 8.238 -4.107 -20.557 1.00 95.31 470 ILE A C 1
ATOM 3798 O O . ILE A 1 470 ? 7.288 -4.356 -21.298 1.00 95.31 470 ILE A O 1
ATOM 3802 N N . PRO A 1 471 ? 8.361 -4.707 -19.350 1.00 94.75 471 PRO A N 1
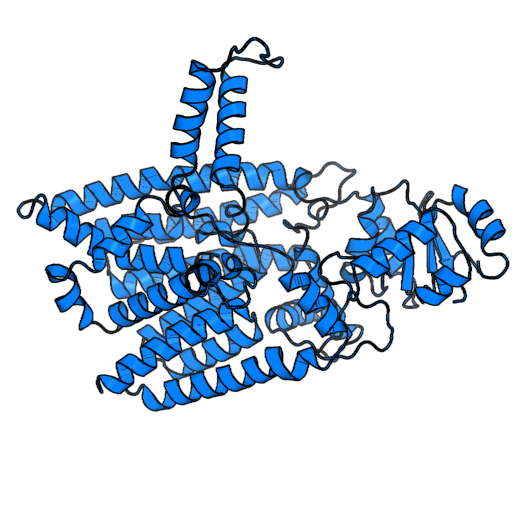ATOM 3803 C CA . PRO A 1 471 ? 7.470 -5.803 -18.939 1.00 94.75 471 PRO A CA 1
ATOM 3804 C C . PRO A 1 471 ? 6.025 -5.372 -18.649 1.00 94.75 471 PRO A C 1
ATOM 3806 O O . PRO A 1 471 ? 5.159 -6.191 -18.363 1.00 94.75 471 PRO A O 1
ATOM 3809 N N . VAL A 1 472 ? 5.768 -4.064 -18.613 1.00 93.56 472 VAL A N 1
ATOM 3810 C CA . VAL A 1 472 ? 4.465 -3.494 -18.245 1.00 93.56 472 VAL A CA 1
ATOM 3811 C C . VAL A 1 472 ? 3.647 -3.209 -19.499 1.00 93.56 472 VAL A C 1
ATOM 3813 O O . VAL A 1 472 ? 2.438 -3.442 -19.531 1.00 93.56 472 VAL A O 1
ATOM 3816 N N . LEU A 1 473 ? 4.300 -2.642 -20.514 1.00 94.69 473 LEU A N 1
ATOM 3817 C CA . LEU A 1 473 ? 3.660 -2.138 -21.725 1.00 94.69 473 LEU A CA 1
ATOM 3818 C C . LEU A 1 473 ? 3.895 -3.030 -22.941 1.00 94.69 473 LEU A C 1
ATOM 3820 O O . LEU A 1 473 ? 3.241 -2.804 -23.956 1.00 94.69 473 LEU A O 1
ATOM 3824 N N . THR A 1 474 ? 4.781 -4.023 -22.838 1.00 95.94 474 THR A N 1
ATOM 3825 C CA . THR A 1 474 ? 5.118 -4.914 -23.948 1.00 95.94 474 THR A CA 1
ATOM 3826 C C . THR A 1 474 ? 5.181 -6.379 -23.520 1.00 95.94 474 THR A C 1
ATOM 3828 O O . THR A 1 474 ? 5.318 -6.662 -22.334 1.00 95.94 474 THR A O 1
ATOM 3831 N N . HIS A 1 475 ? 5.138 -7.291 -24.489 1.00 95.12 475 HIS A N 1
ATOM 3832 C CA . HIS A 1 475 ? 5.367 -8.731 -24.306 1.00 95.12 475 HIS A CA 1
ATOM 3833 C C . HIS A 1 475 ? 6.861 -9.122 -24.254 1.00 95.12 475 HIS A C 1
ATOM 3835 O O . HIS A 1 475 ? 7.195 -10.312 -24.223 1.00 95.12 475 HIS A O 1
ATOM 3841 N N . HIS A 1 476 ? 7.775 -8.145 -24.292 1.00 96.75 476 HIS A N 1
ATOM 3842 C CA . HIS A 1 476 ? 9.217 -8.372 -24.193 1.00 96.75 476 HIS A CA 1
ATOM 3843 C C . HIS A 1 476 ? 9.690 -8.388 -22.739 1.00 96.75 476 HIS A C 1
ATOM 3845 O O . HIS A 1 476 ? 9.038 -7.888 -21.822 1.00 96.75 476 HIS A O 1
ATOM 3851 N N . ARG A 1 477 ? 10.889 -8.932 -22.537 1.00 96.06 477 ARG A N 1
ATOM 3852 C CA . ARG A 1 477 ? 11.565 -8.992 -21.240 1.00 96.06 477 ARG A CA 1
ATOM 3853 C C . ARG A 1 477 ? 12.727 -8.015 -21.220 1.00 96.06 477 ARG A C 1
ATOM 3855 O O . ARG A 1 477 ? 13.304 -7.706 -22.258 1.00 96.06 477 ARG A O 1
ATOM 3862 N N . ALA A 1 478 ? 13.122 -7.585 -20.029 1.00 95.69 478 ALA A N 1
ATOM 3863 C CA . ALA A 1 478 ? 14.358 -6.835 -19.842 1.00 95.69 478 ALA A CA 1
ATOM 3864 C C . ALA A 1 478 ? 15.321 -7.628 -18.957 1.00 95.69 478 ALA A C 1
ATOM 3866 O O . ALA A 1 478 ? 14.900 -8.275 -17.998 1.00 95.69 478 ALA A O 1
ATOM 3867 N N . VAL A 1 479 ? 16.622 -7.537 -19.241 1.00 96.25 479 VAL A N 1
ATOM 3868 C CA . VAL A 1 479 ? 17.660 -8.128 -18.381 1.00 96.25 479 VAL A CA 1
ATOM 3869 C C . VAL A 1 479 ? 17.564 -7.551 -16.968 1.00 96.25 479 VAL A C 1
ATOM 3871 O O . VAL A 1 479 ? 17.545 -8.295 -15.990 1.00 96.25 479 VAL A O 1
ATOM 3874 N N . TYR A 1 480 ? 17.439 -6.231 -16.853 1.00 95.19 480 TYR A N 1
ATOM 3875 C CA . TYR A 1 480 ? 17.238 -5.537 -15.588 1.00 95.19 480 TYR A CA 1
ATOM 3876 C C . TYR A 1 480 ? 16.195 -4.434 -15.765 1.00 95.19 480 TYR A C 1
ATOM 3878 O O . TYR A 1 480 ? 16.412 -3.491 -16.519 1.00 95.19 480 TYR A O 1
ATOM 3886 N N . ALA A 1 481 ? 15.064 -4.558 -15.070 1.00 92.94 481 ALA A N 1
ATOM 3887 C CA . ALA A 1 481 ? 13.954 -3.605 -15.173 1.00 92.94 481 ALA A CA 1
ATOM 3888 C C . ALA A 1 481 ? 13.482 -3.070 -13.815 1.00 92.94 481 ALA A C 1
ATOM 3890 O O . ALA A 1 481 ? 12.861 -2.014 -13.742 1.00 92.94 481 ALA A O 1
ATOM 3891 N N . HIS A 1 482 ? 13.753 -3.775 -12.718 1.00 93.56 482 HIS A N 1
ATOM 3892 C CA . HIS A 1 482 ? 13.265 -3.370 -11.404 1.00 93.56 482 HIS A CA 1
ATOM 3893 C C . HIS A 1 482 ? 14.156 -3.871 -10.270 1.00 93.56 482 HIS A C 1
ATOM 3895 O O . HIS A 1 482 ? 14.354 -5.079 -10.143 1.00 93.56 482 HIS A O 1
ATOM 3901 N N . LEU A 1 483 ? 14.615 -2.970 -9.394 1.00 91.75 483 LEU A N 1
ATOM 3902 C CA . LEU A 1 483 ? 15.503 -3.294 -8.265 1.00 91.75 483 LEU A CA 1
ATOM 3903 C C . LEU A 1 483 ? 14.942 -4.401 -7.362 1.00 91.75 483 LEU A C 1
ATOM 3905 O O . LEU A 1 483 ? 15.667 -5.225 -6.821 1.00 91.75 483 LEU A O 1
ATOM 3909 N N . PHE A 1 484 ? 13.628 -4.399 -7.202 1.00 91.94 484 PHE A N 1
ATOM 3910 C CA . PHE A 1 484 ? 12.939 -5.228 -6.229 1.00 91.94 484 PHE A CA 1
ATOM 3911 C C . PHE A 1 484 ? 12.316 -6.496 -6.811 1.00 91.94 484 PHE A C 1
ATOM 3913 O O . PHE A 1 484 ? 12.100 -7.436 -6.062 1.00 91.94 484 PHE A O 1
ATOM 3920 N N . ASN A 1 485 ? 12.060 -6.542 -8.122 1.00 94.94 485 ASN A N 1
ATOM 3921 C CA . ASN A 1 485 ? 11.310 -7.641 -8.749 1.00 94.94 485 ASN A CA 1
ATOM 3922 C C . ASN A 1 485 ? 12.123 -8.414 -9.789 1.00 94.94 485 ASN A C 1
ATOM 3924 O O . ASN A 1 485 ? 11.782 -9.554 -10.093 1.00 94.94 485 ASN A O 1
ATOM 3928 N N . THR A 1 486 ? 13.220 -7.838 -10.292 1.00 96.56 486 THR A N 1
ATOM 3929 C CA . THR A 1 486 ? 14.164 -8.579 -11.133 1.00 96.56 486 THR A CA 1
ATOM 3930 C C . THR A 1 486 ? 14.858 -9.631 -10.264 1.00 96.56 486 THR A C 1
ATOM 3932 O O . THR A 1 486 ? 15.455 -9.256 -9.248 1.00 96.56 486 THR A O 1
ATOM 3935 N N . PRO A 1 487 ? 14.819 -10.925 -10.626 1.00 96.69 487 PRO A N 1
ATOM 3936 C CA . PRO A 1 487 ? 15.636 -11.933 -9.965 1.00 96.69 487 PRO A CA 1
ATOM 3937 C C . PRO A 1 487 ? 17.112 -11.571 -10.110 1.00 96.69 487 PRO A C 1
ATOM 3939 O O . PRO A 1 487 ? 17.556 -11.241 -11.213 1.00 96.69 487 PRO A O 1
ATOM 3942 N N . TYR A 1 488 ? 17.857 -11.643 -9.011 1.00 96.88 488 TYR A N 1
ATOM 3943 C CA . TYR A 1 488 ? 19.278 -11.308 -8.932 1.00 96.88 488 TYR A CA 1
ATOM 3944 C C . TYR A 1 488 ? 19.576 -9.859 -9.352 1.00 96.88 488 TYR A C 1
ATOM 3946 O O . TYR A 1 488 ? 20.530 -9.587 -10.078 1.00 96.88 488 TYR A O 1
ATOM 3954 N N . ALA A 1 489 ? 18.740 -8.922 -8.898 1.00 95.50 489 ALA A N 1
ATOM 3955 C CA . ALA A 1 489 ? 18.722 -7.526 -9.327 1.00 95.50 489 ALA A CA 1
ATOM 3956 C C . ALA A 1 489 ? 20.098 -6.846 -9.286 1.00 95.50 489 ALA A C 1
ATOM 3958 O O . ALA A 1 489 ? 20.492 -6.232 -10.270 1.00 95.50 489 ALA A O 1
ATOM 3959 N N . GLU A 1 490 ? 20.841 -6.974 -8.184 1.00 94.94 490 GLU A N 1
ATOM 3960 C CA . GLU A 1 490 ? 22.174 -6.370 -8.038 1.00 94.94 490 GLU A CA 1
ATOM 3961 C C . GLU A 1 490 ? 23.169 -6.929 -9.067 1.00 94.94 490 GLU A C 1
ATOM 3963 O O . GLU A 1 490 ? 23.859 -6.175 -9.748 1.00 94.94 490 GLU A O 1
ATOM 3968 N N . GLN A 1 491 ? 23.185 -8.252 -9.249 1.00 96.19 491 GLN A N 1
ATOM 3969 C CA . GLN A 1 491 ? 24.068 -8.920 -10.210 1.00 96.19 491 GLN A CA 1
ATOM 3970 C C . GLN A 1 491 ? 23.740 -8.488 -11.640 1.00 96.19 491 GLN A C 1
ATOM 3972 O O . GLN A 1 491 ? 24.634 -8.150 -12.410 1.00 96.19 491 GLN A O 1
ATOM 3977 N N . LYS A 1 492 ? 22.451 -8.435 -11.990 1.00 95.88 492 LYS A N 1
ATOM 3978 C CA . LYS A 1 492 ? 22.019 -7.991 -13.318 1.00 95.88 492 LYS A CA 1
ATOM 3979 C C . LYS A 1 492 ? 22.259 -6.502 -13.545 1.00 95.88 492 LYS A C 1
ATOM 3981 O O . LYS A 1 492 ? 22.598 -6.120 -14.658 1.00 95.88 492 LYS A O 1
ATOM 3986 N N . GLN A 1 493 ? 22.147 -5.672 -12.510 1.00 94.56 493 GLN A N 1
ATOM 3987 C CA . GLN A 1 493 ? 22.507 -4.259 -12.591 1.00 94.56 493 GLN A CA 1
ATOM 3988 C C . GLN A 1 493 ? 23.998 -4.083 -12.906 1.00 94.56 493 GLN A C 1
ATOM 3990 O O . GLN A 1 493 ? 24.337 -3.263 -13.757 1.00 94.56 493 GLN A O 1
ATOM 3995 N N . VAL A 1 494 ? 24.874 -4.874 -12.273 1.00 95.31 494 VAL A N 1
ATOM 3996 C CA . VAL A 1 494 ? 26.312 -4.890 -12.585 1.00 95.31 494 VAL A CA 1
ATOM 3997 C C . VAL A 1 494 ? 26.548 -5.359 -14.019 1.00 95.31 494 VAL A C 1
ATOM 3999 O O . VAL A 1 494 ? 27.219 -4.659 -14.763 1.00 95.31 494 VAL A O 1
ATOM 4002 N N . LEU A 1 495 ? 25.929 -6.464 -14.450 1.00 95.56 495 LEU A N 1
ATOM 4003 C CA . LEU A 1 495 ? 26.075 -6.971 -15.823 1.00 95.56 495 LEU A CA 1
ATOM 4004 C C . LEU A 1 495 ? 25.642 -5.949 -16.882 1.00 95.56 495 LEU A C 1
ATOM 4006 O O . LEU A 1 495 ? 26.314 -5.794 -17.899 1.00 95.56 495 LEU A O 1
ATOM 4010 N N . VAL A 1 496 ? 24.537 -5.235 -16.648 1.00 94.50 496 VAL A N 1
ATOM 4011 C CA . VAL A 1 496 ? 24.087 -4.157 -17.541 1.00 94.50 496 VAL A CA 1
ATOM 4012 C C . VAL A 1 496 ? 25.069 -2.982 -17.517 1.00 94.50 496 VAL A C 1
ATOM 4014 O O . VAL A 1 496 ? 25.407 -2.457 -18.574 1.00 94.50 496 VAL A O 1
ATOM 4017 N N . GLY A 1 497 ? 25.588 -2.594 -16.348 1.00 93.88 497 GLY A N 1
ATOM 4018 C CA . GLY A 1 497 ? 26.614 -1.550 -16.235 1.00 93.88 497 GLY A CA 1
ATOM 4019 C C . GLY A 1 497 ? 27.922 -1.903 -16.956 1.00 93.88 497 GLY A C 1
ATOM 4020 O O . GLY A 1 497 ? 28.474 -1.084 -17.695 1.00 93.88 497 GLY A O 1
ATOM 4021 N N . ASP A 1 498 ? 28.386 -3.141 -16.806 1.00 95.31 498 ASP A N 1
ATOM 4022 C CA . ASP A 1 498 ? 29.556 -3.676 -17.503 1.00 95.31 498 ASP A CA 1
ATOM 4023 C C . ASP A 1 498 ? 29.314 -3.722 -19.015 1.00 95.31 498 ASP A C 1
ATOM 4025 O O . ASP A 1 498 ? 30.197 -3.379 -19.801 1.00 95.31 498 ASP A O 1
ATOM 4029 N N . PHE A 1 499 ? 28.098 -4.074 -19.443 1.00 95.19 499 PHE A N 1
ATOM 4030 C CA . PHE A 1 499 ? 27.737 -4.082 -20.856 1.00 95.19 499 PHE A CA 1
ATOM 4031 C C . PHE A 1 499 ? 27.735 -2.678 -21.461 1.00 95.19 499 PHE A C 1
ATOM 4033 O O . PHE A 1 499 ? 28.268 -2.507 -22.549 1.00 95.19 499 PHE A O 1
ATOM 4040 N N . ILE A 1 500 ? 27.209 -1.671 -20.758 1.00 92.81 500 ILE A N 1
ATOM 4041 C CA . ILE A 1 500 ? 27.224 -0.270 -21.212 1.00 92.81 500 ILE A CA 1
ATOM 4042 C C . ILE A 1 500 ? 28.662 0.260 -21.337 1.00 92.81 500 ILE A C 1
ATOM 4044 O O . ILE A 1 500 ? 28.971 1.027 -22.246 1.00 92.81 500 ILE A O 1
ATOM 4048 N N . THR A 1 501 ? 29.556 -0.128 -20.426 1.00 93.00 501 THR A N 1
ATOM 4049 C CA . THR A 1 501 ? 30.936 0.390 -20.396 1.00 93.00 501 THR A CA 1
ATOM 4050 C C . THR A 1 501 ? 31.898 -0.377 -21.300 1.00 93.00 501 THR A C 1
ATOM 4052 O O . THR A 1 501 ? 32.859 0.198 -21.814 1.00 93.00 501 THR A O 1
ATOM 4055 N N . SER A 1 502 ? 31.698 -1.680 -21.482 1.00 94.94 502 SER A N 1
ATOM 4056 C CA . SER A 1 502 ? 32.577 -2.561 -22.254 1.00 94.94 502 SER A CA 1
ATOM 4057 C C . SER A 1 502 ? 31.792 -3.737 -22.851 1.00 94.94 502 SER A C 1
ATOM 4059 O O . SER A 1 502 ? 31.894 -4.871 -22.369 1.00 94.94 502 SER A O 1
ATOM 4061 N N . PRO A 1 503 ? 31.038 -3.499 -23.943 1.00 95.19 503 PRO A N 1
ATOM 4062 C CA . PRO A 1 503 ? 30.215 -4.522 -24.581 1.00 95.19 503 PRO A CA 1
ATOM 4063 C C . PRO A 1 503 ? 31.054 -5.722 -24.994 1.00 95.19 503 PRO A C 1
ATOM 4065 O O . PRO A 1 503 ? 32.115 -5.577 -25.605 1.00 95.19 503 PRO A O 1
ATOM 4068 N N . SER A 1 504 ? 30.572 -6.926 -24.698 1.00 95.94 504 SER A N 1
ATOM 4069 C CA . SER A 1 504 ? 31.239 -8.155 -25.120 1.00 95.94 504 SER A CA 1
ATOM 4070 C C . SER A 1 504 ? 30.242 -9.279 -25.381 1.00 95.94 504 SER A C 1
ATOM 4072 O O . SER A 1 504 ? 29.185 -9.347 -24.754 1.00 95.94 504 SER A O 1
ATOM 4074 N N . LYS A 1 505 ? 30.609 -10.207 -26.276 1.00 95.00 505 LYS A N 1
ATOM 4075 C CA . LYS A 1 505 ? 29.812 -11.416 -26.563 1.00 95.00 505 LYS A CA 1
ATOM 4076 C C . LYS A 1 505 ? 29.528 -12.228 -25.297 1.00 95.00 505 LYS A C 1
ATOM 4078 O O . LYS A 1 505 ? 28.451 -12.786 -25.138 1.00 95.00 505 LYS A O 1
ATOM 4083 N N . LYS A 1 506 ? 30.497 -12.255 -24.376 1.00 95.88 506 LYS A N 1
ATOM 4084 C CA . LYS A 1 506 ? 30.373 -12.926 -23.081 1.00 95.88 506 LYS A CA 1
ATOM 4085 C C . LYS A 1 506 ? 29.206 -12.357 -22.266 1.00 95.88 506 LYS A C 1
ATOM 4087 O O . LYS A 1 506 ? 28.420 -13.137 -21.747 1.00 95.88 506 LYS A O 1
ATOM 4092 N N . LEU A 1 507 ? 29.068 -11.033 -22.199 1.00 95.38 507 LEU A N 1
ATOM 4093 C CA . LEU A 1 507 ? 27.992 -10.381 -21.444 1.00 95.38 507 LEU A CA 1
ATOM 4094 C C . LEU A 1 507 ? 26.613 -10.595 -22.085 1.00 95.38 507 LEU A C 1
ATOM 4096 O O . LEU A 1 507 ? 25.641 -10.820 -21.368 1.00 95.38 507 LEU A O 1
ATOM 4100 N N . VAL A 1 508 ? 26.520 -10.595 -23.422 1.00 94.94 508 VAL A N 1
ATOM 4101 C CA . VAL A 1 508 ? 25.268 -10.946 -24.129 1.00 94.94 508 VAL A CA 1
ATOM 4102 C C . VAL A 1 508 ? 24.832 -12.368 -23.759 1.00 94.94 508 VAL A C 1
ATOM 4104 O O . VAL A 1 508 ? 23.684 -12.584 -23.372 1.00 94.94 508 VAL A O 1
ATOM 4107 N N . LYS A 1 509 ? 25.779 -13.313 -23.758 1.00 94.31 509 LYS A N 1
ATOM 4108 C CA . LYS A 1 509 ? 25.539 -14.703 -23.360 1.00 94.31 509 LYS A CA 1
ATOM 4109 C C . LYS A 1 509 ? 25.123 -14.851 -21.898 1.00 94.31 509 LYS A C 1
ATOM 4111 O O . LYS A 1 509 ? 24.147 -15.532 -21.595 1.00 94.31 509 LYS A O 1
ATOM 4116 N N . GLU A 1 510 ? 25.853 -14.215 -20.981 1.00 94.56 510 GLU A N 1
ATOM 4117 C CA . GLU A 1 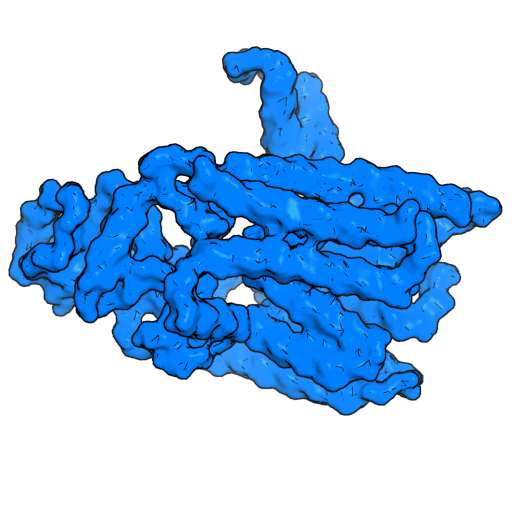510 ? 25.587 -14.277 -19.534 1.00 94.56 510 GLU A CA 1
ATOM 4118 C C . GLU A 1 510 ? 24.223 -13.689 -19.165 1.00 94.56 510 GLU A C 1
ATOM 4120 O O . GLU A 1 510 ? 23.563 -14.176 -18.250 1.00 94.56 510 GLU A O 1
ATOM 4125 N N . THR A 1 511 ? 23.774 -12.673 -19.901 1.00 93.69 511 THR A N 1
ATOM 4126 C CA . THR A 1 511 ? 22.460 -12.047 -19.700 1.00 93.69 511 THR A CA 1
ATOM 4127 C C . THR A 1 511 ? 21.336 -12.729 -20.477 1.00 93.69 511 THR A C 1
ATOM 4129 O O . THR A 1 511 ? 20.166 -12.418 -20.242 1.00 93.69 511 THR A O 1
ATOM 4132 N N . SER A 1 512 ? 21.669 -13.669 -21.371 1.00 94.88 512 SER A N 1
ATOM 4133 C CA . SER A 1 512 ? 20.722 -14.306 -22.297 1.00 94.88 512 SER A CA 1
ATOM 4134 C C . SER A 1 512 ? 19.909 -13.280 -23.097 1.00 94.88 512 SER A C 1
ATOM 4136 O O . SER A 1 512 ? 18.724 -13.482 -23.360 1.00 94.88 512 SER A O 1
ATOM 4138 N N . ALA A 1 513 ? 20.529 -12.145 -23.432 1.00 96.38 513 ALA A N 1
ATOM 4139 C CA . ALA A 1 513 ? 19.887 -11.111 -24.227 1.00 96.38 513 ALA A CA 1
ATOM 4140 C C . ALA A 1 513 ? 19.779 -11.563 -25.689 1.00 96.38 513 ALA A C 1
ATOM 4142 O O . ALA A 1 513 ? 20.740 -12.081 -26.250 1.00 96.38 513 ALA A O 1
ATOM 4143 N N . THR A 1 514 ? 18.614 -11.348 -26.296 1.00 97.25 514 THR A N 1
ATOM 4144 C CA . THR A 1 514 ? 18.338 -11.638 -27.716 1.00 97.25 514 THR A CA 1
ATOM 4145 C C . THR A 1 514 ? 18.163 -10.365 -28.543 1.00 97.25 514 THR A C 1
ATOM 4147 O O . THR A 1 514 ? 18.146 -10.401 -29.776 1.00 97.25 514 THR A O 1
ATOM 4150 N N . ALA A 1 515 ? 18.060 -9.215 -27.873 1.00 97.50 515 ALA A N 1
ATOM 4151 C CA . ALA A 1 515 ? 18.043 -7.911 -28.506 1.00 97.50 515 ALA A CA 1
ATOM 4152 C C . ALA A 1 515 ? 18.762 -6.855 -27.656 1.00 97.50 515 ALA A C 1
ATOM 4154 O O . ALA A 1 515 ? 18.770 -6.906 -26.424 1.00 97.50 515 ALA A O 1
ATOM 4155 N N . ILE A 1 516 ? 19.339 -5.866 -28.332 1.00 96.62 516 ILE A N 1
ATOM 4156 C CA . ILE A 1 516 ? 20.009 -4.715 -27.730 1.00 96.62 516 ILE A CA 1
ATOM 4157 C C . ILE A 1 516 ? 19.216 -3.460 -28.084 1.00 96.62 516 ILE A C 1
ATOM 4159 O O . ILE A 1 516 ? 18.995 -3.176 -29.263 1.00 96.62 516 ILE A O 1
ATOM 4163 N N . LEU A 1 517 ? 18.815 -2.707 -27.061 1.00 95.38 517 LEU A N 1
ATOM 4164 C CA . LEU A 1 517 ? 18.193 -1.392 -27.189 1.00 95.38 517 LEU A CA 1
ATOM 4165 C C . LEU A 1 517 ? 19.280 -0.317 -27.053 1.00 95.38 517 LEU A C 1
ATOM 4167 O O . LEU A 1 517 ? 19.971 -0.251 -26.032 1.00 95.38 517 LEU A O 1
ATOM 4171 N N . VAL A 1 518 ? 19.470 0.485 -28.102 1.00 94.31 518 VAL A N 1
ATOM 4172 C CA . VAL A 1 518 ? 20.635 1.370 -28.229 1.00 94.31 518 VAL A CA 1
ATOM 4173 C C . VAL A 1 518 ? 20.347 2.590 -29.104 1.00 94.31 518 VAL A C 1
ATOM 4175 O O . VAL A 1 518 ? 19.528 2.525 -30.020 1.00 94.31 518 VAL A O 1
ATOM 4178 N N . ASP A 1 519 ? 21.058 3.692 -28.876 1.00 93.38 519 ASP A N 1
ATOM 4179 C CA . ASP A 1 519 ? 21.085 4.809 -29.821 1.00 93.38 519 ASP A CA 1
ATOM 4180 C C . ASP A 1 519 ? 21.831 4.450 -31.121 1.00 93.38 519 ASP A C 1
ATOM 4182 O O . ASP A 1 519 ? 22.880 3.799 -31.133 1.00 93.38 519 ASP A O 1
ATOM 4186 N N . ARG A 1 520 ? 21.310 4.921 -32.254 1.00 94.31 520 ARG A N 1
ATOM 4187 C CA . ARG A 1 520 ? 21.809 4.633 -33.605 1.00 94.31 520 ARG A CA 1
ATOM 4188 C C . ARG A 1 520 ? 23.288 4.977 -33.771 1.00 94.31 520 ARG A C 1
ATOM 4190 O O . ARG A 1 520 ? 23.998 4.279 -34.494 1.00 94.31 520 ARG A O 1
ATOM 4197 N N . ASP A 1 521 ? 23.762 6.027 -33.108 1.00 94.06 521 ASP A N 1
ATOM 4198 C CA . ASP A 1 521 ? 25.153 6.470 -33.191 1.00 94.06 521 ASP A CA 1
ATOM 4199 C C . ASP A 1 521 ? 26.139 5.562 -32.434 1.00 94.06 521 ASP A C 1
ATOM 4201 O O . ASP A 1 521 ? 27.326 5.562 -32.758 1.00 94.06 521 ASP A O 1
ATOM 4205 N N . GLN A 1 522 ? 25.658 4.729 -31.504 1.00 94.44 522 GLN A N 1
ATOM 4206 C CA . GLN A 1 522 ? 26.458 3.713 -30.811 1.00 94.44 522 GLN A CA 1
ATOM 4207 C C . GLN A 1 522 ? 26.493 2.369 -31.556 1.00 94.44 522 GLN A C 1
ATOM 4209 O O . GLN A 1 522 ? 27.297 1.497 -31.219 1.00 94.44 522 GLN A O 1
ATOM 4214 N N . LEU A 1 523 ? 25.665 2.177 -32.592 1.00 95.12 523 LEU A N 1
ATOM 4215 C CA . LEU A 1 523 ? 25.642 0.930 -33.365 1.00 95.12 523 LEU A CA 1
ATOM 4216 C C . LEU A 1 523 ? 27.005 0.558 -33.985 1.00 95.12 523 LEU A C 1
ATOM 4218 O O . LEU A 1 523 ? 27.356 -0.623 -33.939 1.00 95.12 523 LEU A O 1
ATOM 4222 N N . PRO A 1 524 ? 27.798 1.490 -34.557 1.00 95.50 524 PRO A N 1
ATOM 4223 C CA . PRO A 1 524 ? 29.120 1.157 -35.088 1.00 95.50 524 PRO A CA 1
ATOM 4224 C C . PRO A 1 524 ? 30.065 0.602 -34.016 1.00 95.50 524 PRO A C 1
ATOM 4226 O O . PRO A 1 524 ? 30.734 -0.399 -34.263 1.00 95.50 524 PRO A O 1
ATOM 4229 N N . LEU A 1 525 ? 30.061 1.196 -32.816 1.00 93.62 525 LEU A N 1
ATOM 4230 C CA . LEU A 1 525 ? 30.852 0.724 -31.677 1.00 93.62 525 LEU A CA 1
ATOM 4231 C C . LEU A 1 525 ? 30.413 -0.682 -31.250 1.00 93.62 525 LEU A C 1
ATOM 4233 O O . LEU A 1 525 ? 31.252 -1.557 -31.047 1.00 93.62 525 LEU A O 1
ATOM 4237 N N . LEU A 1 526 ? 29.102 -0.927 -31.164 1.00 94.94 526 LEU A N 1
ATOM 4238 C CA . LEU A 1 526 ? 28.578 -2.258 -30.859 1.00 94.94 526 LEU A CA 1
ATOM 4239 C C . LEU A 1 526 ? 29.012 -3.292 -31.898 1.00 94.94 526 LEU A C 1
ATOM 4241 O O . LEU A 1 526 ? 29.467 -4.367 -31.520 1.00 94.94 526 LEU A O 1
ATOM 4245 N N . LYS A 1 527 ? 28.926 -2.971 -33.193 1.00 95.94 527 LYS A N 1
ATOM 4246 C CA . LYS A 1 527 ? 29.382 -3.864 -34.269 1.00 95.94 527 LYS A CA 1
ATOM 4247 C C . LYS A 1 527 ? 30.882 -4.137 -34.198 1.00 95.94 527 LYS A C 1
ATOM 4249 O O . LYS A 1 527 ? 31.294 -5.266 -34.434 1.00 95.94 527 LYS A O 1
ATOM 4254 N N . GLU A 1 528 ? 31.694 -3.149 -33.828 1.00 96.12 528 GLU A N 1
ATOM 4255 C CA . GLU A 1 528 ? 33.131 -3.343 -33.602 1.00 96.12 528 GLU A CA 1
ATOM 4256 C C . GLU A 1 528 ? 33.396 -4.314 -32.438 1.00 96.12 528 GLU A C 1
ATOM 4258 O O . GLU A 1 528 ? 34.211 -5.227 -32.562 1.00 96.12 528 GLU A O 1
ATOM 4263 N N . LYS A 1 529 ? 32.696 -4.145 -31.308 1.00 95.31 529 LYS A N 1
ATOM 4264 C CA . LYS A 1 529 ? 32.923 -4.933 -30.083 1.00 95.31 529 LYS A CA 1
ATOM 4265 C C . LYS A 1 529 ? 32.319 -6.335 -30.125 1.00 95.31 529 LYS A C 1
ATOM 4267 O O . LYS A 1 529 ? 32.897 -7.278 -29.585 1.00 95.31 529 LYS A O 1
ATOM 4272 N N . LEU A 1 530 ? 31.148 -6.472 -30.733 1.00 95.69 530 LEU A N 1
ATOM 4273 C CA . LEU A 1 530 ? 30.363 -7.703 -30.748 1.00 95.69 530 LEU A CA 1
ATOM 4274 C C . LEU A 1 530 ? 30.460 -8.446 -32.090 1.00 95.69 530 LEU A C 1
ATOM 4276 O O . LEU A 1 530 ? 30.103 -9.619 -32.143 1.00 95.69 530 LEU A O 1
ATOM 4280 N N . GLY A 1 531 ? 30.983 -7.831 -33.155 1.00 94.06 531 GLY A N 1
ATOM 4281 C CA . GLY A 1 531 ? 31.137 -8.460 -34.471 1.00 94.06 531 GLY A CA 1
ATOM 4282 C C . GLY A 1 531 ? 29.828 -9.069 -34.977 1.00 94.06 531 GLY A C 1
ATOM 4283 O O . GLY A 1 531 ? 28.768 -8.454 -34.878 1.00 94.06 531 GLY A O 1
ATOM 4284 N N . ASP A 1 532 ? 29.901 -10.318 -35.440 1.00 91.31 532 ASP A N 1
ATOM 4285 C CA . ASP A 1 532 ? 28.753 -11.061 -35.985 1.00 91.31 532 ASP A CA 1
ATOM 4286 C C . ASP A 1 532 ? 27.628 -11.336 -34.972 1.00 91.31 532 ASP A C 1
ATOM 4288 O O . ASP A 1 532 ? 26.545 -11.748 -35.369 1.00 91.31 532 ASP A O 1
ATOM 4292 N N . SER A 1 533 ? 27.848 -11.099 -33.671 1.00 90.50 533 SER A N 1
ATOM 4293 C CA . SER A 1 533 ? 26.780 -11.211 -32.668 1.00 90.50 533 SER A CA 1
ATOM 4294 C C . SER A 1 533 ? 25.773 -10.058 -32.743 1.00 90.50 533 SER A C 1
ATOM 4296 O O . SER A 1 533 ? 24.758 -10.121 -32.061 1.00 90.50 533 SER A O 1
ATOM 4298 N N . VAL A 1 534 ? 26.031 -9.007 -33.532 1.00 94.25 534 VAL A N 1
ATOM 4299 C CA . VAL A 1 534 ? 25.058 -7.942 -33.829 1.00 94.25 534 VAL A CA 1
ATOM 4300 C C . VAL A 1 534 ? 24.349 -8.272 -35.135 1.00 94.25 534 VAL A C 1
ATOM 4302 O O . VAL A 1 534 ? 24.919 -8.138 -36.218 1.00 94.25 534 VAL A O 1
ATOM 4305 N N . GLY A 1 535 ? 23.094 -8.687 -35.023 1.00 93.62 535 GLY A N 1
ATOM 4306 C CA . GLY A 1 535 ? 22.237 -9.044 -36.142 1.00 93.62 535 GLY A CA 1
ATOM 4307 C C . GLY A 1 535 ? 21.579 -7.843 -36.823 1.00 93.62 535 GLY A C 1
ATOM 4308 O O . GLY A 1 535 ? 22.087 -6.717 -36.847 1.00 93.62 535 GLY A O 1
ATOM 4309 N N . SER A 1 536 ? 20.416 -8.097 -37.421 1.00 95.75 536 SER A N 1
ATOM 4310 C CA . SER A 1 536 ? 19.619 -7.075 -38.097 1.00 95.75 536 SER A CA 1
ATOM 4311 C C . SER A 1 536 ? 18.951 -6.123 -37.107 1.00 95.75 536 SER A C 1
ATOM 4313 O O . SER A 1 536 ? 18.512 -6.529 -36.027 1.00 95.75 536 SER A O 1
ATOM 4315 N N . VAL A 1 537 ? 18.799 -4.867 -37.522 1.00 97.19 537 VAL A N 1
ATOM 4316 C CA . VAL A 1 537 ? 17.897 -3.918 -36.864 1.00 97.19 537 VAL A CA 1
ATOM 4317 C C . VAL A 1 537 ? 16.465 -4.429 -37.038 1.00 97.19 537 VAL A C 1
ATOM 4319 O O . VAL A 1 537 ? 16.045 -4.687 -38.165 1.00 97.19 537 VAL A O 1
ATOM 4322 N N . ILE A 1 538 ? 15.748 -4.622 -35.932 1.00 97.31 538 ILE A N 1
ATOM 4323 C CA . ILE A 1 538 ? 14.355 -5.099 -35.918 1.00 97.31 538 ILE A CA 1
ATOM 4324 C C . ILE A 1 538 ? 13.351 -3.993 -35.598 1.00 97.31 538 ILE A C 1
ATOM 4326 O O . ILE A 1 538 ? 12.168 -4.158 -35.876 1.00 97.31 538 ILE A O 1
ATOM 4330 N N . LEU A 1 539 ? 13.822 -2.866 -35.059 1.00 97.19 539 LEU A N 1
ATOM 4331 C CA . LEU A 1 539 ? 13.019 -1.669 -34.848 1.00 97.19 539 LEU A CA 1
ATOM 4332 C C . LEU A 1 539 ? 13.877 -0.412 -34.982 1.00 97.19 539 LEU A C 1
ATOM 4334 O O . LEU A 1 539 ? 15.004 -0.370 -34.485 1.00 97.19 539 LEU A O 1
ATOM 4338 N N . GLU A 1 540 ? 13.306 0.621 -35.597 1.00 96.12 540 GLU A N 1
ATOM 4339 C CA . GLU A 1 540 ? 13.851 1.976 -35.627 1.00 96.12 540 GLU A CA 1
ATOM 4340 C C . GLU A 1 540 ? 12.789 2.966 -35.137 1.00 96.12 540 GLU A C 1
ATOM 4342 O O . GLU A 1 540 ? 11.705 3.041 -35.711 1.00 96.12 540 GLU A O 1
ATOM 4347 N N . HIS A 1 541 ? 13.107 3.739 -34.098 1.00 94.00 541 HIS A N 1
ATOM 4348 C CA . HIS A 1 541 ? 12.248 4.781 -33.542 1.00 94.00 541 HIS A CA 1
ATOM 4349 C C . HIS A 1 541 ? 13.081 6.043 -33.277 1.00 94.00 541 HIS A C 1
ATOM 4351 O O . HIS A 1 541 ? 13.776 6.160 -32.266 1.00 94.00 541 HIS A O 1
ATOM 4357 N N . GLY A 1 542 ? 13.046 6.988 -34.219 1.00 92.12 542 GLY A N 1
ATOM 4358 C CA . GLY A 1 542 ? 13.922 8.161 -34.185 1.00 92.12 542 GLY A CA 1
ATOM 4359 C C . GLY A 1 542 ? 15.402 7.758 -34.188 1.00 92.12 542 GLY A C 1
ATOM 4360 O O . GLY A 1 542 ? 15.858 7.033 -35.080 1.00 92.12 542 GLY A O 1
ATOM 4361 N N . ASP A 1 543 ? 16.137 8.219 -33.175 1.00 91.69 543 ASP A N 1
ATOM 4362 C CA . ASP A 1 543 ? 17.542 7.863 -32.956 1.00 91.69 543 ASP A CA 1
ATOM 4363 C C . ASP A 1 543 ? 17.723 6.569 -32.153 1.00 91.69 543 ASP A C 1
ATOM 4365 O O . ASP A 1 543 ? 18.837 6.063 -32.084 1.00 91.69 543 ASP A O 1
ATOM 4369 N N . THR A 1 544 ? 16.666 5.995 -31.578 1.00 93.19 544 THR A N 1
ATOM 4370 C CA . THR A 1 544 ? 16.739 4.716 -30.865 1.00 93.19 544 THR A CA 1
ATOM 4371 C C . THR A 1 544 ? 16.463 3.557 -31.820 1.00 93.19 544 THR A C 1
ATOM 4373 O O . THR A 1 544 ? 15.544 3.601 -32.638 1.00 93.19 544 THR A O 1
ATOM 4376 N N . ILE A 1 545 ? 17.252 2.492 -31.715 1.00 95.19 545 ILE A N 1
ATOM 4377 C CA . ILE A 1 545 ? 17.074 1.264 -32.487 1.00 95.19 545 ILE A CA 1
ATOM 4378 C C . ILE A 1 545 ? 17.090 0.035 -31.577 1.00 95.19 545 ILE A C 1
ATOM 4380 O O . ILE A 1 545 ? 17.708 0.028 -30.510 1.00 95.19 545 ILE A O 1
ATOM 4384 N N . VAL A 1 546 ? 16.438 -1.030 -32.038 1.00 96.38 546 VAL A N 1
ATOM 4385 C CA . VAL A 1 546 ? 16.530 -2.365 -31.439 1.00 96.38 546 VAL A CA 1
ATOM 4386 C C . VAL A 1 546 ? 17.197 -3.285 -32.440 1.00 96.38 546 VAL A C 1
ATOM 4388 O O . VAL A 1 546 ? 16.754 -3.400 -33.585 1.00 96.38 546 VAL A O 1
ATOM 4391 N N . VAL A 1 547 ? 18.268 -3.946 -32.017 1.00 96.81 547 VAL A N 1
ATOM 4392 C CA . VAL A 1 547 ? 19.068 -4.817 -32.880 1.00 96.81 547 VAL A CA 1
ATOM 4393 C C . VAL A 1 547 ? 19.083 -6.216 -32.302 1.00 96.81 547 VAL A C 1
ATOM 4395 O O . VAL A 1 547 ? 19.327 -6.372 -31.108 1.00 96.81 547 VAL A O 1
ATOM 4398 N N . LYS A 1 548 ? 18.831 -7.232 -33.134 1.00 97.12 548 LYS A N 1
ATOM 4399 C CA . LYS A 1 548 ? 18.964 -8.622 -32.689 1.00 97.12 548 LYS A CA 1
ATOM 4400 C C . LYS A 1 548 ? 20.397 -8.923 -32.293 1.00 97.12 548 LYS A C 1
ATOM 4402 O O . LYS A 1 548 ? 21.333 -8.423 -32.917 1.00 97.12 548 LYS A O 1
ATOM 4407 N N . CYS A 1 549 ? 20.559 -9.772 -31.295 1.00 94.94 549 CYS A N 1
ATOM 4408 C CA . CYS A 1 549 ? 21.842 -10.364 -30.977 1.00 94.94 549 CYS A CA 1
ATOM 4409 C C . CYS A 1 549 ? 21.707 -11.864 -30.747 1.00 94.94 549 CYS A C 1
ATOM 4411 O O . CYS A 1 549 ? 20.680 -12.338 -30.267 1.00 94.94 549 CYS A O 1
ATOM 4413 N N . ASP A 1 550 ? 22.757 -12.594 -31.115 1.00 89.75 550 ASP A N 1
ATOM 4414 C CA . ASP A 1 550 ? 22.850 -14.030 -30.865 1.00 89.75 550 ASP A CA 1
ATOM 4415 C C . ASP A 1 550 ? 23.599 -14.259 -29.536 1.00 89.75 550 ASP A C 1
ATOM 4417 O O . ASP A 1 550 ? 24.789 -13.911 -29.460 1.00 89.75 550 ASP A O 1
ATOM 4421 N N . PRO A 1 551 ? 22.919 -14.779 -28.489 1.00 78.56 551 PRO A N 1
ATOM 4422 C CA . PRO A 1 551 ? 23.522 -15.059 -27.185 1.00 78.56 551 PRO A CA 1
ATOM 4423 C C . PRO A 1 551 ? 24.521 -16.225 -27.176 1.00 78.56 551 PRO A C 1
ATOM 4425 O O . PRO A 1 551 ? 24.455 -17.135 -28.034 1.00 78.56 551 PRO A O 1
#

Radius of gyration: 25.95 Å; Cα contacts (8 Å, |Δi|>4): 890; chains: 1; bounding box: 60×61×74 Å

Foldseek 3Di:
DFCVLLVVLLCLLLVLLVLLVCVCVVDDPQWHFLSQLDLCQLQLLLLLQQCPLVRVLAFGFQLQELDPCGDRQDGALVSSVLSVVCVVPVDAPSVVLSCLSNPLVSVLLVLLLVLLCLQPNTDLLSSLLSSCQSQFWFQLLVQLVVVLVVCVVPDPPPPDDPDDPVVVSVVSSLVSSCVLCDLLLVLQLGSSSLSSGSLSSVLSSLLSQLLVCVLVLVLVSNLVSLLNSLSHDVLSSVLSLQLLLVLLVVCVVVVVHPSVVSNVSSVVSNVVSCCSLVPVQCVDQLSVQLVVLQLVDQAADDPSSCRVGQNVLVVLLVLLVVPVQNVVVCVRSSLSSLVSQLVSLVCLLCVVPVPVPDRRRNSSNSSNSRNSSSSSSSNLSSLLNVLCVVPVPCSVVVSSVVSNVSSVSRNVSSVSSSVVSSVCSVVSDCSRIPGPLLVVVLVQVQPQPDAWEEAEQDDPGGPLQSQLCNSSSHSYHYLERDSNSNRVRVVSVVLSVCCNVQNAPVSCVVSVGQKYKYFQVCVVVNCVHYPPQWADFRDDRPRITITTGDD